Protein AF-0000000083567312 (afdb_homodimer)

Radius of gyration: 31.78 Å; Cα contacts (8 Å, |Δi|>4): 1175; chains: 2; bounding box: 40×96×71 Å

Sequence (610 aa):
MVDTDTFVPEAVAEIEDEIGDENAVIALSGGVDSSVAAALAYEAIGDRLTPVYVDTGLMRKGETDQIRETFDYMESLRIVDAKDRFLEALEGVTDPEEKREIIGEQFIREFEREAKDADADYLVQGTIYPDRIESEGGIKSHHNVGGLPDVVDFEGIVEPVRDLYKDEVREVARHLGLEEIVAERMPFPGPGLAVRVIGEVTEEKLEVAREANHVVEEELEEYEPWQALAAVIGKATGVKGDNRVHGWVVSVRSVESRDGMTARAQEIDWETLQRIQSRITGTNENVARVVYDVTHKPPATIEYEMVDTDTFVPEAVAEIEDEIGDENAVIALSGGVDSSVAAALAYEAIGDRLTPVYVDTGLMRKGETDQIRETFDYMESLRIVDAKDRFLEALEGVTDPEEKREIIGEQFIREFEREAKDADADYLVQGTIYPDRIESEGGIKSHHNVGGLPDVVDFEGIVEPVRDLYKDEVREVARHLGLEEIVAERMPFPGPGLAVRVIGEVTEEKLEVAREANHVVEEELEEYEPWQALAAVIGKATGVKGDNRVHGWVVSVRSVESRDGMTARAQEIDWETLQRIQSRITGTNENVARVVYDVTHKPPATIEYE

Secondary structure (DSSP, 8-state):
---HHHHHHHHHHHHHHHHTTS-EEEEE-SSHHHHHHHHHHHHHHGGGEEEEEEE-S-SPTTHHHHHHHHTTT-TT-EEEE-HHHHHHHHTT---HHHHHHHHHHHHHHHHHHHHHHTT--EEE----HHHHHHHHHSS--TT--TTS-TT---SEEE-TTTT--HHHHHHHHHHTT-HHHHS-PPP--TTGGGGGB-SS--HHHHHHHHHHHHHHHHHTGGG--SEEEEEEEEEEEEEETTEEEEEEEEEEEEEE-SSSSSBEE----HHHHHHHHHHHHHH-TTEEEEEEE-PPBTTB-SS--/---HHHHHHHHHHHHHHHHTTS-EEEE--SSHHHHHHHHHHHHHHGGGEEEEEEE-S-SPTTHHHHHHHHTTT-TT-EEEE-HHHHHHHHTT---HHHHHHHHHHHHHHHHHHHHHHTT--EEE----HHHHHHHHHSS--TT--TTS-TTS--SEEE-TTTT--HHHHHHHHHHTT-HHHHS-PPP--TTGGGGGB-SS--HHHHHHHHHHHHHHHHHTGGG--SEEEEEEEEEEEEEETTEEEEEEEEEEEEEE-SSSSSBEE----HHHHHHHHHHHHHH-TTEEEEEEE-PPBTTB-SS--

Organism: NCBI:txid148449

Structure (mmCIF, N/CA/C/O backbone):
data_AF-0000000083567312-model_v1
#
loop_
_entity.id
_entity.type
_entity.pdbx_description
1 polymer 'GMP synthase'
#
loop_
_atom_site.group_PDB
_atom_site.id
_atom_site.type_symbol
_atom_site.label_atom_id
_atom_site.label_alt_id
_atom_site.label_comp_id
_atom_site.label_asym_id
_atom_site.label_entity_id
_atom_site.label_seq_id
_atom_site.pdbx_PDB_ins_code
_atom_site.Cartn_x
_atom_site.Cartn_y
_atom_site.Cartn_z
_atom_site.occupancy
_atom_site.B_iso_or_equiv
_atom_site.auth_seq_id
_atom_site.auth_comp_id
_atom_site.auth_asym_id
_atom_site.auth_atom_id
_atom_site.pdbx_PDB_model_num
ATOM 1 N N . MET A 1 1 ? -20.094 -31.109 -26.469 1 70.75 1 MET A N 1
ATOM 2 C CA . MET A 1 1 ? -19.688 -31.703 -25.203 1 70.75 1 MET A CA 1
ATOM 3 C C . MET A 1 1 ? -18.812 -32.938 -25.422 1 70.75 1 MET A C 1
ATOM 5 O O . MET A 1 1 ? -19.078 -33.719 -26.328 1 70.75 1 MET A O 1
ATOM 9 N N . VAL A 1 2 ? -17.578 -32.875 -24.859 1 83.62 2 VAL A N 1
ATOM 10 C CA . VAL A 1 2 ? -16.656 -34 -25.047 1 83.62 2 VAL A CA 1
ATOM 11 C C . VAL A 1 2 ? -17.219 -35.25 -24.406 1 83.62 2 VAL A C 1
ATOM 13 O O . VAL A 1 2 ? -17.797 -35.188 -23.312 1 83.62 2 VAL A O 1
ATOM 16 N N . ASP A 1 3 ? -17.375 -36.281 -25.188 1 92.12 3 ASP A N 1
ATOM 17 C CA . ASP A 1 3 ? -17.703 -37.594 -24.625 1 92.12 3 ASP A CA 1
ATOM 18 C C . ASP A 1 3 ? -16.453 -38.281 -24.047 1 92.12 3 ASP A C 1
ATOM 20 O O . ASP A 1 3 ? -15.695 -38.906 -24.781 1 92.12 3 ASP A O 1
ATOM 24 N N . THR A 1 4 ? -16.406 -38.219 -22.719 1 93.25 4 THR A N 1
ATOM 25 C CA . THR A 1 4 ? -15.172 -38.656 -22.047 1 93.25 4 THR A CA 1
ATOM 26 C C . THR A 1 4 ? -14.922 -40.125 -22.25 1 93.25 4 THR A C 1
ATOM 28 O O . THR A 1 4 ? -13.773 -40.562 -22.328 1 93.25 4 THR A O 1
ATOM 31 N N . ASP A 1 5 ? -15.938 -40.969 -22.375 1 93.44 5 ASP A N 1
ATOM 32 C CA . ASP A 1 5 ? -15.805 -42.406 -22.547 1 93.44 5 ASP A CA 1
ATOM 33 C C . ASP A 1 5 ? -15.18 -42.75 -23.891 1 93.44 5 ASP A C 1
ATOM 35 O O . ASP A 1 5 ? -14.578 -43.812 -24.047 1 93.44 5 ASP A O 1
ATOM 39 N N . THR A 1 6 ? -15.414 -41.906 -24.766 1 94.38 6 THR A N 1
ATOM 40 C CA . THR A 1 6 ? -14.859 -42.125 -26.094 1 94.38 6 THR A CA 1
ATOM 41 C C . THR A 1 6 ? -13.523 -41.375 -26.234 1 94.38 6 THR A C 1
ATOM 43 O O . THR A 1 6 ? -12.57 -41.938 -26.781 1 94.38 6 THR A O 1
ATOM 46 N N . PHE A 1 7 ? -13.43 -40.25 -25.781 1 96 7 PHE A N 1
ATOM 47 C CA . PHE A 1 7 ? -12.258 -39.375 -25.953 1 96 7 PHE A CA 1
ATOM 48 C C . PHE A 1 7 ? -11.039 -40 -25.266 1 96 7 PHE A C 1
ATOM 50 O O . PHE A 1 7 ? -9.953 -40.031 -25.844 1 96 7 PHE A O 1
ATOM 57 N N . VAL A 1 8 ? -11.195 -40.406 -24.016 1 96.38 8 VAL A N 1
ATOM 58 C CA . VAL A 1 8 ? -10.062 -40.844 -23.188 1 96.38 8 VAL A CA 1
ATOM 59 C C . VAL A 1 8 ? -9.367 -42.031 -23.828 1 96.38 8 VAL A C 1
ATOM 61 O O . VAL A 1 8 ? -8.156 -42 -24.062 1 96.38 8 VAL A O 1
ATOM 64 N N . PRO A 1 9 ? -10.133 -43.062 -24.219 1 96.75 9 PRO A N 1
ATOM 65 C CA . PRO A 1 9 ? -9.453 -44.188 -24.875 1 96.75 9 PRO A CA 1
ATOM 66 C C . PRO A 1 9 ? -8.773 -43.812 -26.188 1 96.75 9 PRO A C 1
ATOM 68 O O . PRO A 1 9 ? -7.703 -44.312 -26.516 1 96.75 9 PRO A O 1
ATOM 71 N N . GLU A 1 10 ? -9.383 -42.969 -26.844 1 96.62 10 GLU A N 1
ATOM 72 C CA . GLU A 1 10 ? -8.812 -42.531 -28.125 1 96.62 10 GLU A CA 1
ATOM 73 C C . GLU A 1 10 ? -7.527 -41.719 -27.891 1 96.62 10 GLU A C 1
ATOM 75 O O . GLU A 1 10 ? -6.543 -41.906 -28.609 1 96.62 10 GLU A O 1
ATOM 80 N N . ALA A 1 11 ? -7.566 -40.844 -26.969 1 96.81 11 ALA A N 1
ATOM 81 C CA . ALA A 1 11 ? -6.395 -40.031 -26.641 1 96.81 11 ALA A CA 1
ATOM 82 C C . ALA A 1 11 ? -5.242 -40.906 -26.172 1 96.81 11 ALA A C 1
ATOM 84 O O . ALA A 1 11 ? -4.09 -40.688 -26.547 1 96.81 11 ALA A O 1
ATOM 85 N N . VAL A 1 12 ? -5.52 -41.844 -25.328 1 97.75 12 VAL A N 1
ATOM 86 C CA . VAL A 1 12 ? -4.523 -42.75 -24.781 1 97.75 12 VAL A CA 1
ATOM 87 C C . VAL A 1 12 ? -3.873 -43.531 -25.922 1 97.75 12 VAL A C 1
ATOM 89 O O . VAL A 1 12 ? -2.648 -43.688 -25.969 1 97.75 12 VAL A O 1
ATOM 92 N N . ALA A 1 13 ? -4.703 -44 -26.812 1 97.56 13 ALA A N 1
ATOM 93 C CA . ALA A 1 13 ? -4.199 -44.75 -27.969 1 97.56 13 ALA A CA 1
ATOM 94 C C . ALA A 1 13 ? -3.295 -43.875 -28.844 1 97.56 13 ALA A C 1
ATOM 96 O O . ALA A 1 13 ? -2.268 -44.344 -29.344 1 97.56 13 ALA A O 1
ATOM 97 N N . GLU A 1 14 ? -3.727 -42.719 -29.031 1 96.94 14 GLU A N 1
ATOM 98 C CA . GLU A 1 14 ? -2.947 -41.812 -29.844 1 96.94 14 GLU A CA 1
ATOM 99 C C . GLU A 1 14 ? -1.586 -41.531 -29.219 1 96.94 14 GLU A C 1
ATOM 101 O O . GLU A 1 14 ? -0.574 -41.469 -29.922 1 96.94 14 GLU A O 1
ATOM 106 N N . ILE A 1 15 ? -1.552 -41.344 -27.922 1 97.81 15 ILE A N 1
ATOM 107 C CA . ILE A 1 15 ? -0.317 -41.094 -27.188 1 97.81 15 ILE A CA 1
ATOM 108 C C . ILE A 1 15 ? 0.614 -42.312 -27.312 1 97.81 15 ILE A C 1
ATOM 110 O O . ILE A 1 15 ? 1.812 -42.156 -27.562 1 97.81 15 ILE A O 1
ATOM 114 N N . GLU A 1 16 ? 0.08 -43.469 -27.141 1 97.56 16 GLU A N 1
ATOM 115 C CA . GLU A 1 16 ? 0.852 -44.688 -27.25 1 97.56 16 GLU A CA 1
ATOM 116 C C . GLU A 1 16 ? 1.486 -44.812 -28.641 1 97.56 16 GLU A C 1
ATOM 118 O O . GLU A 1 16 ? 2.648 -45.219 -28.75 1 97.56 16 GLU A O 1
ATOM 123 N N . ASP A 1 17 ? 0.655 -44.5 -29.625 1 96.94 17 ASP A N 1
ATOM 124 C CA . ASP A 1 17 ? 1.128 -4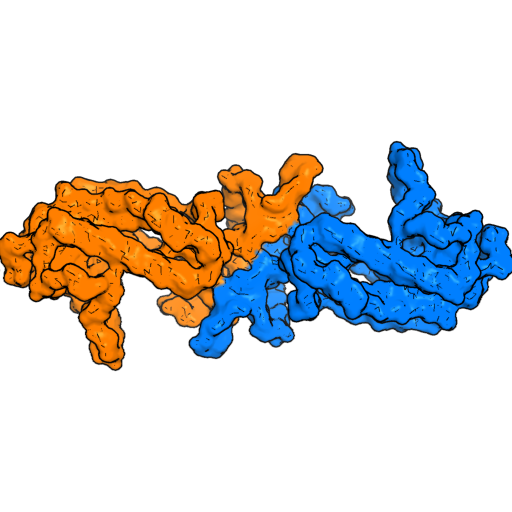4.625 -31 1 96.94 17 ASP A CA 1
ATOM 125 C C . ASP A 1 17 ? 2.246 -43.625 -31.281 1 96.94 17 ASP A C 1
ATOM 127 O O . ASP A 1 17 ? 3.211 -43.938 -31.969 1 96.94 17 ASP A O 1
ATOM 131 N N . GLU A 1 18 ? 2.102 -42.5 -30.797 1 96 18 GLU A N 1
ATOM 132 C CA . GLU A 1 18 ? 3.043 -41.406 -31.062 1 96 18 GLU A CA 1
ATOM 133 C C . GLU A 1 18 ? 4.363 -41.625 -30.328 1 96 18 GLU A C 1
ATOM 135 O O . GLU A 1 18 ? 5.438 -41.406 -30.891 1 96 18 GLU A O 1
ATOM 140 N N . ILE A 1 19 ? 4.328 -42.062 -29.062 1 96.5 19 ILE A N 1
ATOM 141 C CA . ILE A 1 19 ? 5.52 -42.156 -28.234 1 96.5 19 ILE A CA 1
ATOM 142 C C . ILE A 1 19 ? 6.172 -43.531 -28.406 1 96.5 19 ILE A C 1
ATOM 144 O O . ILE A 1 19 ? 7.398 -43.656 -28.359 1 96.5 19 ILE A O 1
ATOM 148 N N . GLY A 1 20 ? 5.316 -44.5 -28.625 1 95.12 20 GLY A N 1
ATOM 149 C CA . GLY A 1 20 ? 5.836 -45.844 -28.781 1 95.12 20 GLY A CA 1
ATOM 150 C C . GLY A 1 20 ? 6.512 -46.375 -27.516 1 95.12 20 GLY A C 1
ATOM 151 O O . GLY A 1 20 ? 5.938 -46.312 -26.438 1 95.12 20 GLY A O 1
ATOM 152 N N . ASP A 1 21 ? 7.797 -46.844 -27.719 1 96.25 21 ASP A N 1
ATOM 153 C CA . ASP A 1 21 ? 8.523 -47.438 -26.594 1 96.25 21 ASP A CA 1
ATOM 154 C C . ASP A 1 21 ? 9.5 -46.438 -25.984 1 96.25 21 ASP A C 1
ATOM 156 O O . ASP A 1 21 ? 10.328 -46.812 -25.141 1 96.25 21 ASP A O 1
ATOM 160 N N . GLU A 1 22 ? 9.328 -45.219 -26.359 1 97.06 22 GLU A N 1
ATOM 161 C CA . GLU A 1 22 ? 10.258 -44.188 -25.906 1 97.06 22 GLU A CA 1
ATOM 162 C C . GLU A 1 22 ? 9.781 -43.562 -24.594 1 97.06 22 GLU A C 1
ATOM 164 O O . GLU A 1 22 ? 8.695 -43.875 -24.109 1 97.06 22 GLU A O 1
ATOM 169 N N . ASN A 1 23 ? 10.672 -42.75 -23.969 1 97.56 23 ASN A N 1
ATOM 170 C CA . ASN A 1 23 ? 10.367 -42.062 -22.719 1 97.56 23 ASN A CA 1
ATOM 171 C C . ASN A 1 23 ? 9.859 -40.656 -22.969 1 97.56 23 ASN A C 1
ATOM 173 O O . ASN A 1 23 ? 10.234 -40.031 -23.969 1 97.56 23 ASN A O 1
ATOM 177 N N . ALA A 1 24 ? 9 -40.219 -22.078 1 97.5 24 ALA A N 1
ATOM 178 C CA . ALA A 1 24 ? 8.453 -38.875 -22.188 1 97.5 24 ALA A CA 1
ATOM 179 C C . ALA A 1 24 ? 8.516 -38.125 -20.859 1 97.5 24 ALA A C 1
ATOM 181 O O . ALA A 1 24 ? 8.656 -38.75 -19.797 1 97.5 24 ALA A O 1
ATOM 182 N N . VAL A 1 25 ? 8.5 -36.781 -20.938 1 97.31 25 VAL A N 1
ATOM 183 C CA . VAL A 1 25 ? 8.484 -35.938 -19.75 1 97.31 25 VAL A CA 1
ATOM 184 C C . VAL A 1 25 ? 7.359 -34.906 -19.875 1 97.31 25 VAL A C 1
ATOM 186 O O . VAL A 1 25 ? 6.949 -34.562 -20.984 1 97.31 25 VAL A O 1
ATOM 189 N N . ILE A 1 26 ? 6.832 -34.5 -18.719 1 96.12 26 ILE A N 1
ATOM 190 C CA . ILE A 1 26 ? 5.832 -33.438 -18.688 1 96.12 26 ILE A CA 1
ATOM 191 C C . ILE A 1 26 ? 6.059 -32.562 -17.469 1 96.12 26 ILE A C 1
ATOM 193 O O . ILE A 1 26 ? 6.402 -33.031 -16.391 1 96.12 26 ILE A O 1
ATOM 197 N N . ALA A 1 27 ? 5.926 -31.281 -17.734 1 94.44 27 ALA A N 1
ATOM 198 C CA . ALA A 1 27 ? 5.965 -30.328 -16.625 1 94.44 27 ALA A CA 1
ATOM 199 C C . ALA A 1 27 ? 4.59 -30.172 -15.992 1 94.44 27 ALA A C 1
ATOM 201 O O . ALA A 1 27 ? 3.619 -29.828 -16.672 1 94.44 27 ALA A O 1
ATOM 202 N N . LEU A 1 28 ? 4.535 -30.422 -14.688 1 92.38 28 LEU A N 1
ATOM 203 C CA . LEU A 1 28 ? 3.305 -30.203 -13.938 1 92.38 28 LEU A CA 1
ATOM 204 C C . LEU A 1 28 ? 3.27 -28.797 -13.344 1 92.38 28 LEU A C 1
ATOM 206 O O . LEU A 1 28 ? 4.188 -28.391 -12.617 1 92.38 28 LEU A O 1
ATOM 210 N N . SER A 1 29 ? 2.271 -28.016 -13.656 1 86.19 29 SER A N 1
ATOM 211 C CA . SER A 1 29 ? 2.158 -26.641 -13.188 1 86.19 29 SER A CA 1
ATOM 212 C C . SER A 1 29 ? 1.159 -26.531 -12.039 1 86.19 29 SER A C 1
ATOM 214 O O . SER A 1 29 ? 1.046 -25.469 -11.406 1 86.19 29 SER A O 1
ATOM 216 N N . GLY A 1 30 ? 0.477 -27.594 -11.789 1 78.62 30 GLY A N 1
ATOM 217 C CA . GLY A 1 30 ? -0.607 -27.531 -10.82 1 78.62 30 GLY A CA 1
ATOM 218 C C . GLY A 1 30 ? -1.933 -27.125 -11.438 1 78.62 30 GLY A C 1
ATOM 219 O O . GLY A 1 30 ? -2.975 -27.188 -10.781 1 78.62 30 GLY A O 1
ATOM 220 N N . GLY A 1 31 ? -1.929 -26.781 -12.695 1 84.56 31 GLY A N 1
ATOM 221 C CA . GLY A 1 31 ? -3.148 -26.453 -13.414 1 84.56 31 GLY A CA 1
ATOM 222 C C . GLY A 1 31 ? -3.873 -27.672 -13.953 1 84.56 31 GLY A C 1
ATOM 223 O O . GLY A 1 31 ? -3.309 -28.766 -13.984 1 84.56 31 GLY A O 1
ATOM 224 N N . VAL A 1 32 ? -5.039 -27.406 -14.359 1 87.31 32 VAL A N 1
ATOM 225 C CA . VAL A 1 32 ? -5.902 -28.484 -14.805 1 87.31 32 VAL A CA 1
ATOM 226 C C . VAL A 1 32 ? -5.402 -29.047 -16.141 1 87.31 32 VAL A C 1
ATOM 228 O O . VAL A 1 32 ? -5.414 -30.25 -16.359 1 87.31 32 VAL A O 1
ATOM 231 N N . ASP A 1 33 ? -4.895 -28.219 -16.969 1 89.62 33 ASP A N 1
ATOM 232 C CA . ASP A 1 33 ? -4.5 -28.656 -18.297 1 89.62 33 ASP A CA 1
ATOM 233 C C . ASP A 1 33 ? -3.309 -29.609 -18.25 1 89.62 33 ASP A C 1
ATOM 235 O O . ASP A 1 33 ? -3.359 -30.703 -18.797 1 89.62 33 ASP A O 1
ATOM 239 N N . SER A 1 34 ? -2.318 -29.156 -17.531 1 92.06 34 SER A N 1
ATOM 240 C CA . SER A 1 34 ? -1.125 -29.984 -17.406 1 92.06 34 SER A CA 1
ATOM 241 C C . SER A 1 34 ? -1.424 -31.281 -16.656 1 92.06 34 SER A C 1
ATOM 243 O O . SER A 1 34 ? -0.871 -32.344 -16.969 1 92.06 34 SER A O 1
ATOM 245 N N . SER A 1 35 ? -2.293 -31.219 -15.734 1 92.94 35 SER A N 1
ATOM 246 C CA . SER A 1 35 ? -2.641 -32.406 -14.93 1 92.94 35 SER A CA 1
ATOM 247 C C . SER A 1 35 ? -3.367 -33.438 -15.766 1 92.94 35 SER A C 1
ATOM 249 O O . SER A 1 35 ? -3.082 -34.625 -15.656 1 92.94 35 SER A O 1
ATOM 251 N N . VAL A 1 36 ? -4.301 -33 -16.562 1 94.25 36 VAL A N 1
ATOM 252 C CA . VAL A 1 36 ? -5.059 -33.906 -17.406 1 94.25 36 VAL A CA 1
ATOM 253 C C . VAL A 1 36 ? -4.133 -34.531 -18.453 1 94.25 36 VAL A C 1
ATOM 255 O O . VAL A 1 36 ? -4.191 -35.75 -18.703 1 94.25 36 VAL A O 1
ATOM 258 N N . ALA A 1 37 ? -3.33 -33.719 -19.016 1 95.75 37 ALA A N 1
ATOM 259 C CA . ALA A 1 37 ? -2.365 -34.219 -19.984 1 95.75 37 ALA A CA 1
ATOM 260 C C . ALA A 1 37 ? -1.464 -35.281 -19.359 1 95.75 37 ALA A C 1
ATOM 262 O O . ALA A 1 37 ? -1.194 -36.312 -19.969 1 95.75 37 ALA A O 1
ATOM 263 N N . ALA A 1 38 ? -1.054 -35.031 -18.203 1 96.5 38 ALA A N 1
ATOM 264 C CA . ALA A 1 38 ? -0.19 -35.969 -17.484 1 96.5 38 ALA A CA 1
ATOM 265 C C . ALA A 1 38 ? -0.917 -37.281 -17.203 1 96.5 38 ALA A C 1
ATOM 267 O O . ALA A 1 38 ? -0.35 -38.375 -17.375 1 96.5 38 ALA A O 1
ATOM 268 N N . ALA A 1 39 ? -2.119 -37.188 -16.797 1 96.25 39 ALA A N 1
ATOM 269 C CA . ALA A 1 39 ? -2.906 -38.375 -16.469 1 96.25 39 ALA A CA 1
ATOM 270 C C . ALA A 1 39 ? -3.141 -39.25 -17.703 1 96.25 39 ALA A C 1
ATOM 272 O O . ALA A 1 39 ? -3.014 -40.469 -17.641 1 96.25 39 ALA A O 1
ATOM 273 N N . LEU A 1 40 ? -3.486 -38.594 -18.781 1 97.5 40 LEU A N 1
ATOM 274 C CA . LEU A 1 40 ? -3.713 -39.312 -20.016 1 97.5 40 LEU A CA 1
ATOM 275 C C . LEU A 1 40 ? -2.434 -40 -20.5 1 97.5 40 LEU A C 1
ATOM 277 O O . LEU A 1 40 ? -2.459 -41.156 -20.906 1 97.5 40 LEU A O 1
ATOM 281 N N . ALA A 1 41 ? -1.369 -39.25 -20.453 1 98.12 41 ALA A N 1
ATOM 282 C CA . ALA A 1 41 ? -0.084 -39.812 -20.906 1 98.12 41 ALA A CA 1
ATOM 283 C C . ALA A 1 41 ? 0.362 -40.969 -20.016 1 98.12 41 ALA A C 1
ATOM 285 O O . ALA A 1 41 ? 0.922 -41.938 -20.5 1 98.12 41 ALA A O 1
ATOM 286 N N . TYR A 1 42 ? 0.15 -40.844 -18.734 1 97.88 42 TYR A N 1
ATOM 287 C CA . TYR A 1 42 ? 0.537 -41.906 -17.812 1 97.88 42 TYR A CA 1
ATOM 288 C C . TYR A 1 42 ? -0.295 -43.156 -18.047 1 97.88 42 TYR A C 1
ATOM 290 O O . TYR A 1 42 ? 0.213 -44.281 -17.922 1 97.88 42 TYR A O 1
ATOM 298 N N . GLU A 1 43 ? -1.529 -42.969 -18.312 1 97.06 43 GLU A N 1
ATOM 299 C CA . GLU A 1 43 ? -2.381 -44.094 -18.656 1 97.06 43 GLU A CA 1
ATOM 300 C C . GLU A 1 43 ? -1.881 -44.812 -19.906 1 97.06 43 GLU A C 1
ATOM 302 O O . GLU A 1 43 ? -1.995 -46.031 -20.016 1 97.06 43 GLU A O 1
ATOM 307 N N . ALA A 1 44 ? -1.34 -44.094 -20.75 1 97.88 44 ALA A N 1
ATOM 308 C CA . ALA A 1 44 ? -0.916 -44.594 -22.062 1 97.88 44 ALA A CA 1
ATOM 309 C C . ALA A 1 44 ? 0.414 -45.344 -21.938 1 97.88 44 ALA A C 1
ATOM 311 O O . ALA A 1 44 ? 0.567 -46.438 -22.484 1 97.88 44 ALA A O 1
ATOM 312 N N . ILE A 1 45 ? 1.402 -44.75 -21.219 1 97.94 45 ILE A N 1
ATOM 313 C CA . ILE A 1 45 ? 2.744 -45.312 -21.359 1 97.94 45 ILE A CA 1
ATOM 314 C C . ILE A 1 45 ? 3.309 -45.625 -19.969 1 97.94 45 ILE A C 1
ATOM 316 O O . ILE A 1 45 ? 4.449 -46.062 -19.844 1 97.94 45 ILE A O 1
ATOM 320 N N . GLY A 1 46 ? 2.584 -45.344 -18.922 1 97.06 46 GLY A N 1
ATOM 321 C CA . GLY A 1 46 ? 2.963 -45.719 -17.562 1 97.06 46 GLY A CA 1
ATOM 322 C C . GLY A 1 46 ? 4.211 -45 -17.078 1 97.06 46 GLY A C 1
ATOM 323 O O . GLY A 1 46 ? 4.316 -43.781 -17.203 1 97.06 46 GLY A O 1
ATOM 324 N N . ASP A 1 47 ? 5.164 -45.75 -16.609 1 97.19 47 ASP A N 1
ATOM 325 C CA . ASP A 1 47 ? 6.348 -45.219 -15.945 1 97.19 47 ASP A CA 1
ATOM 326 C C . ASP A 1 47 ? 7.34 -44.656 -16.953 1 97.19 47 ASP A C 1
ATOM 328 O O . ASP A 1 47 ? 8.32 -44 -16.594 1 97.19 47 ASP A O 1
ATOM 332 N N . ARG A 1 48 ? 7.043 -44.812 -18.156 1 98 48 ARG A N 1
ATOM 333 C CA . ARG A 1 48 ? 7.883 -44.219 -19.172 1 98 48 ARG A CA 1
ATOM 334 C C . ARG A 1 48 ? 7.605 -42.719 -19.281 1 98 48 ARG A C 1
ATOM 336 O O . ARG A 1 48 ? 8.367 -41.969 -19.891 1 98 48 ARG A O 1
ATOM 343 N N . LEU A 1 49 ? 6.539 -42.312 -18.672 1 98.44 49 LEU A N 1
ATOM 344 C CA . LEU A 1 49 ? 6.301 -40.875 -18.469 1 98.44 49 LEU A CA 1
ATOM 345 C C . LEU A 1 49 ? 6.918 -40.406 -17.141 1 98.44 49 LEU A C 1
ATOM 347 O O . LEU A 1 49 ? 6.691 -41.031 -16.109 1 98.44 49 LEU A O 1
ATOM 351 N N . THR A 1 50 ? 7.645 -39.375 -17.203 1 98.12 50 THR A N 1
ATOM 352 C CA . THR A 1 50 ? 8.156 -38.719 -16 1 98.12 50 THR A CA 1
ATOM 353 C C . THR A 1 50 ? 7.512 -37.344 -15.812 1 98.12 50 THR A C 1
ATOM 355 O O . THR A 1 50 ? 7.895 -36.375 -16.469 1 98.12 50 THR A O 1
ATOM 358 N N . PRO A 1 51 ? 6.52 -37.281 -14.945 1 97.75 51 PRO A N 1
ATOM 359 C CA . PRO A 1 51 ? 6.02 -35.969 -14.562 1 97.75 51 PRO A CA 1
ATOM 360 C C . PRO A 1 51 ? 6.977 -35.219 -13.641 1 97.75 51 PRO A C 1
ATOM 362 O O . PRO A 1 51 ? 7.488 -35.781 -12.68 1 97.75 51 PRO A O 1
ATOM 365 N N . VAL A 1 52 ? 7.227 -34 -14 1 97.44 52 VAL A N 1
ATOM 366 C CA . VAL A 1 52 ? 8.156 -33.188 -13.211 1 97.44 52 VAL A CA 1
ATOM 367 C C . VAL A 1 52 ? 7.43 -31.984 -12.633 1 97.44 52 VAL A C 1
ATOM 369 O O . VAL A 1 52 ? 6.809 -31.219 -13.375 1 97.44 52 VAL A O 1
ATOM 372 N N . TYR A 1 53 ? 7.438 -31.875 -11.359 1 96.56 53 TYR A N 1
ATOM 373 C CA . TYR A 1 53 ? 6.965 -30.688 -10.656 1 96.56 53 TYR A CA 1
ATOM 374 C C . TYR A 1 53 ? 8.117 -29.969 -9.977 1 96.56 53 TYR A C 1
ATOM 376 O O . TYR A 1 53 ? 8.797 -30.531 -9.125 1 96.56 53 TYR A O 1
ATOM 384 N N . VAL A 1 54 ? 8.273 -28.75 -10.398 1 96.75 54 VAL A N 1
ATOM 385 C CA . VAL A 1 54 ? 9.352 -27.953 -9.82 1 96.75 54 VAL A CA 1
ATOM 386 C C . VAL A 1 54 ? 8.789 -27.016 -8.75 1 96.75 54 VAL A C 1
ATOM 388 O O . VAL A 1 54 ? 8.055 -26.078 -9.062 1 96.75 54 VAL A O 1
ATOM 391 N N . ASP A 1 55 ? 9.094 -27.328 -7.52 1 97.19 55 ASP A N 1
ATOM 392 C CA . ASP A 1 55 ? 8.781 -26.375 -6.449 1 97.19 55 ASP A CA 1
ATOM 393 C C . ASP A 1 55 ? 9.797 -25.234 -6.402 1 97.19 55 ASP A C 1
ATOM 395 O O . ASP A 1 55 ? 10.875 -25.391 -5.816 1 97.19 55 ASP A O 1
ATOM 399 N N . THR A 1 56 ? 9.359 -24.109 -6.918 1 97.44 56 THR A N 1
ATOM 400 C CA . THR A 1 56 ? 10.25 -22.969 -7.047 1 97.44 56 THR A CA 1
ATOM 401 C C . THR A 1 56 ? 10.414 -22.25 -5.707 1 97.44 56 THR A C 1
ATOM 403 O O . THR A 1 56 ? 11.273 -21.375 -5.555 1 97.44 56 THR A O 1
ATOM 406 N N . GLY A 1 57 ? 9.633 -22.578 -4.746 1 97.56 57 GLY A N 1
ATOM 407 C CA . GLY A 1 57 ? 9.547 -21.828 -3.51 1 97.56 57 GLY A CA 1
ATOM 408 C C . GLY A 1 57 ? 8.594 -20.641 -3.596 1 97.56 57 GLY A C 1
ATOM 409 O O . GLY A 1 57 ? 8.289 -20.016 -2.582 1 97.56 57 GLY A O 1
ATOM 410 N N . LEU A 1 58 ? 8.102 -20.375 -4.77 1 98.12 58 LEU A N 1
ATOM 411 C CA . LEU A 1 58 ? 7.223 -19.234 -5.02 1 98.12 58 LEU A CA 1
ATOM 412 C C . LEU A 1 58 ? 5.77 -19.688 -5.145 1 98.12 58 LEU A C 1
ATOM 414 O O . LEU A 1 58 ? 4.957 -19 -5.77 1 98.12 58 LEU A O 1
ATOM 418 N N . MET A 1 59 ? 5.473 -20.844 -4.547 1 95.5 59 MET A N 1
ATOM 419 C CA . MET A 1 59 ? 4.16 -21.469 -4.719 1 95.5 59 MET A CA 1
ATOM 420 C C . MET A 1 59 ? 3.205 -21.031 -3.613 1 95.5 59 MET A C 1
ATOM 422 O O . MET A 1 59 ? 3.639 -20.531 -2.574 1 95.5 59 MET A O 1
ATOM 426 N N . ARG A 1 60 ? 1.975 -21.422 -3.82 1 94.38 60 ARG A N 1
ATOM 427 C CA . ARG A 1 60 ? 0.955 -21.266 -2.787 1 94.38 60 ARG A CA 1
ATOM 428 C C . ARG A 1 60 ? 1.199 -22.219 -1.624 1 94.38 60 ARG A C 1
ATOM 430 O O . ARG A 1 60 ? 1.876 -23.234 -1.78 1 94.38 60 ARG A O 1
ATOM 437 N N . LYS A 1 61 ? 0.59 -21.719 -0.545 1 95.88 61 LYS A N 1
ATOM 438 C CA . LYS A 1 61 ? 0.686 -22.578 0.63 1 95.88 61 LYS A CA 1
ATOM 439 C C . LYS A 1 61 ? 0.077 -23.953 0.356 1 95.88 61 LYS A C 1
ATOM 441 O O . LYS A 1 61 ? -1.057 -24.047 -0.119 1 95.88 61 LYS A O 1
ATOM 446 N N . GLY A 1 62 ? 0.88 -25 0.584 1 93.06 62 GLY A N 1
ATOM 447 C CA . GLY A 1 62 ? 0.388 -26.359 0.511 1 93.06 62 GLY A CA 1
ATOM 448 C C . GLY A 1 62 ? 0.308 -26.891 -0.908 1 93.06 62 GLY A C 1
ATOM 449 O O . GLY A 1 62 ? -0.103 -28.031 -1.128 1 93.06 62 GLY A O 1
ATOM 450 N N . GLU A 1 63 ? 0.731 -26.125 -1.869 1 91.19 63 GLU A N 1
ATOM 451 C CA . GLU A 1 63 ? 0.572 -26.516 -3.266 1 91.19 63 GLU A CA 1
ATOM 452 C C . GLU A 1 63 ? 1.406 -27.75 -3.59 1 91.19 63 GLU A C 1
ATOM 454 O O . GLU A 1 63 ? 0.913 -28.703 -4.211 1 91.19 63 GLU A O 1
ATOM 459 N N . THR A 1 64 ? 2.629 -27.766 -3.199 1 94.12 64 THR A N 1
ATOM 460 C CA . THR A 1 64 ? 3.523 -28.891 -3.479 1 94.12 64 THR A CA 1
ATOM 461 C C . THR A 1 64 ? 3 -30.172 -2.838 1 94.12 64 THR A C 1
ATOM 463 O O . THR A 1 64 ? 3.014 -31.234 -3.463 1 94.12 64 THR A O 1
ATOM 466 N N . ASP A 1 65 ? 2.498 -30.109 -1.637 1 93.88 65 ASP A N 1
ATOM 467 C CA . ASP A 1 65 ? 1.944 -31.266 -0.95 1 93.88 65 ASP A CA 1
ATOM 468 C C . ASP A 1 65 ? 0.7 -31.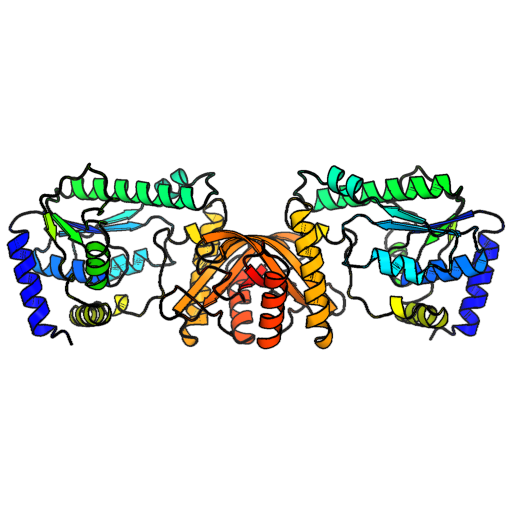797 -1.665 1 93.88 65 ASP A C 1
ATOM 470 O O . ASP A 1 65 ? 0.496 -33 -1.768 1 93.88 65 ASP A O 1
ATOM 474 N N . GLN A 1 66 ? -0.053 -30.922 -2.08 1 90.25 66 GLN A N 1
ATOM 475 C CA . GLN A 1 66 ? -1.259 -31.297 -2.805 1 90.25 66 GLN A CA 1
ATOM 476 C C . GLN A 1 66 ? -0.913 -32.031 -4.102 1 90.25 66 GLN A C 1
ATOM 478 O O . GLN A 1 66 ? -1.557 -33.031 -4.453 1 90.25 66 GLN A O 1
ATOM 483 N N . ILE A 1 67 ? 0.048 -31.484 -4.785 1 91.38 67 ILE A N 1
ATOM 484 C CA . ILE A 1 67 ? 0.486 -32.094 -6.031 1 91.38 67 ILE A CA 1
ATOM 485 C C . ILE A 1 67 ? 1.031 -33.5 -5.742 1 91.38 67 IL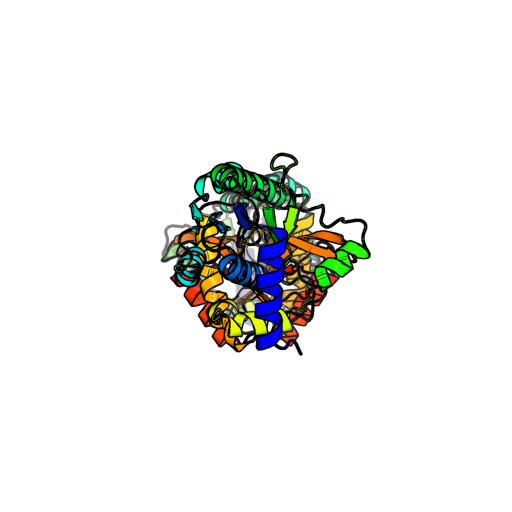E A C 1
ATOM 487 O O . ILE A 1 67 ? 0.72 -34.469 -6.461 1 91.38 67 ILE A O 1
ATOM 491 N N . ARG A 1 68 ? 1.805 -33.594 -4.738 1 93.38 68 ARG A N 1
ATOM 492 C CA . ARG A 1 68 ? 2.373 -34.875 -4.324 1 93.38 68 ARG A CA 1
ATOM 493 C C . ARG A 1 68 ? 1.274 -35.906 -4.047 1 93.38 68 ARG A C 1
ATOM 495 O O . ARG A 1 68 ? 1.361 -37.031 -4.484 1 93.38 68 ARG A O 1
ATOM 502 N N . GLU A 1 69 ? 0.293 -35.5 -3.393 1 92.62 69 GLU A N 1
ATOM 503 C CA . GLU A 1 69 ? -0.803 -36.375 -3.023 1 92.62 69 GLU A CA 1
ATOM 504 C C . GLU A 1 69 ? -1.642 -36.75 -4.238 1 92.62 69 GLU A C 1
ATOM 506 O O . GLU A 1 69 ? -2.012 -37.906 -4.406 1 92.62 69 GLU A O 1
ATOM 511 N N . THR A 1 70 ? -1.935 -35.812 -5 1 90.25 70 THR A N 1
ATOM 512 C CA . THR A 1 70 ? -2.801 -36 -6.156 1 90.25 70 THR A CA 1
ATOM 513 C C . THR A 1 70 ? -2.168 -37 -7.141 1 90.25 70 THR A C 1
ATOM 515 O O . THR A 1 70 ? -2.861 -37.812 -7.73 1 90.25 70 THR A O 1
ATOM 518 N N . PHE A 1 71 ? -0.862 -36.906 -7.312 1 93.81 71 PHE A N 1
ATOM 519 C CA . PHE A 1 71 ? -0.204 -37.688 -8.352 1 93.81 71 PHE A CA 1
ATOM 520 C C . PHE A 1 71 ? 0.642 -38.812 -7.73 1 93.81 71 PHE A C 1
ATOM 522 O O . PHE A 1 71 ? 1.572 -39.312 -8.367 1 93.81 71 PHE A O 1
ATOM 529 N N . ASP A 1 72 ? 0.323 -39.125 -6.527 1 93.69 72 ASP A N 1
ATOM 530 C CA . ASP A 1 72 ? 1.067 -40.156 -5.785 1 93.69 72 ASP A CA 1
ATOM 531 C C . ASP A 1 72 ? 1.016 -41.5 -6.492 1 93.69 72 ASP A C 1
ATOM 533 O O . ASP A 1 72 ? 1.887 -42.344 -6.289 1 93.69 72 ASP A O 1
ATOM 537 N N . TYR A 1 73 ? 0.059 -41.781 -7.363 1 94.31 73 TYR A N 1
ATOM 538 C CA . TYR A 1 73 ? -0.101 -43.031 -8.055 1 94.31 73 TYR A CA 1
ATOM 539 C C . TYR A 1 73 ? 0.912 -43.188 -9.18 1 94.31 73 TYR A C 1
ATOM 541 O O . TYR A 1 73 ? 1.121 -44.281 -9.703 1 94.31 73 TYR A O 1
ATOM 549 N N . MET A 1 74 ? 1.494 -42.062 -9.547 1 96.69 74 MET A N 1
ATOM 550 C CA . MET A 1 74 ? 2.535 -42.094 -10.57 1 96.69 74 MET A CA 1
ATOM 551 C C . MET A 1 74 ? 3.904 -42.344 -9.953 1 96.69 74 MET A C 1
ATOM 553 O O . MET A 1 74 ? 4.527 -41.438 -9.43 1 96.69 74 MET A O 1
ATOM 557 N N . GLU A 1 75 ? 4.465 -43.469 -10.117 1 96.81 75 GLU A N 1
ATOM 558 C CA . GLU A 1 75 ? 5.727 -43.844 -9.5 1 96.81 75 GLU A CA 1
ATOM 559 C C . GLU A 1 75 ? 6.891 -43.062 -10.062 1 96.81 75 GLU A C 1
ATOM 561 O O . GLU A 1 75 ? 7.891 -42.812 -9.375 1 96.81 75 GLU A O 1
ATOM 566 N N . SER A 1 76 ? 6.742 -42.531 -11.242 1 97.69 76 SER A N 1
ATOM 567 C CA . SER A 1 76 ? 7.816 -41.844 -11.938 1 97.69 76 SER A CA 1
ATOM 568 C C . SER A 1 76 ? 7.773 -40.344 -11.641 1 97.69 76 SER A C 1
ATOM 570 O O . SER A 1 76 ? 8.586 -39.562 -12.164 1 97.69 76 SER A O 1
ATOM 572 N N . LEU A 1 77 ? 6.824 -39.906 -10.773 1 97.69 77 LEU A N 1
ATOM 573 C CA . LEU A 1 77 ? 6.688 -38.5 -10.438 1 97.69 77 LEU A CA 1
ATOM 574 C C . LEU A 1 77 ? 7.957 -37.969 -9.773 1 97.69 77 LEU A C 1
ATOM 576 O O . LEU A 1 77 ? 8.5 -38.625 -8.867 1 97.69 77 LEU A O 1
ATOM 580 N N . ARG A 1 78 ? 8.398 -36.875 -10.258 1 97.88 78 ARG A N 1
ATOM 581 C CA . ARG A 1 78 ? 9.555 -36.188 -9.672 1 97.88 78 ARG A CA 1
ATOM 582 C C . ARG A 1 78 ? 9.172 -34.812 -9.141 1 97.88 78 ARG A C 1
ATOM 584 O O . ARG A 1 78 ? 8.781 -33.938 -9.914 1 97.88 78 ARG A O 1
ATOM 591 N N . ILE A 1 79 ? 9.273 -34.656 -7.887 1 97.31 79 ILE A N 1
ATOM 592 C CA . ILE A 1 79 ? 9.086 -33.344 -7.25 1 97.31 79 ILE A CA 1
ATOM 593 C C . ILE A 1 79 ? 10.445 -32.75 -6.91 1 97.31 79 ILE A C 1
ATOM 595 O O . ILE A 1 79 ? 11.156 -33.25 -6.031 1 97.31 79 ILE A O 1
ATOM 599 N N . VAL A 1 80 ? 10.797 -31.703 -7.582 1 97.75 80 VAL A N 1
ATOM 600 C CA . VAL A 1 80 ? 12.109 -31.078 -7.445 1 97.75 80 VAL A CA 1
ATOM 601 C C . VAL A 1 80 ? 12.023 -29.891 -6.484 1 97.75 80 VAL A C 1
ATOM 603 O O . VAL A 1 80 ? 11.281 -28.938 -6.73 1 97.75 80 VAL A O 1
ATOM 606 N N . ASP A 1 81 ? 12.734 -29.984 -5.363 1 97.56 81 ASP A N 1
ATOM 607 C CA . ASP A 1 81 ? 12.844 -28.828 -4.469 1 97.56 81 ASP A CA 1
ATOM 608 C C . ASP A 1 81 ? 13.914 -27.859 -4.957 1 97.56 81 ASP A C 1
ATOM 610 O O . ASP A 1 81 ? 15.109 -28.062 -4.738 1 97.56 81 ASP A O 1
ATOM 614 N N . ALA A 1 82 ? 13.461 -26.766 -5.555 1 97.81 82 ALA A N 1
ATOM 615 C CA . ALA A 1 82 ? 14.398 -25.828 -6.16 1 97.81 82 ALA A CA 1
ATOM 616 C C . ALA A 1 82 ? 14.359 -24.484 -5.453 1 97.81 82 ALA A C 1
ATOM 618 O O . ALA A 1 82 ? 14.844 -23.484 -5.98 1 97.81 82 ALA A O 1
ATOM 619 N N . LYS A 1 83 ? 13.797 -24.391 -4.305 1 97.69 83 LYS A N 1
ATOM 620 C CA . LYS A 1 83 ? 13.555 -23.141 -3.584 1 97.69 83 LYS A CA 1
ATOM 621 C C . LYS A 1 83 ? 14.844 -22.344 -3.424 1 97.69 83 LYS A C 1
ATOM 623 O O . LYS A 1 83 ? 14.898 -21.172 -3.807 1 97.69 83 LYS A O 1
ATOM 628 N N . ASP A 1 84 ? 15.898 -22.969 -2.922 1 98 84 ASP A N 1
ATOM 629 C CA . ASP A 1 84 ? 17.141 -22.266 -2.619 1 98 84 ASP A CA 1
ATOM 630 C C . ASP A 1 84 ? 17.781 -21.703 -3.891 1 98 84 ASP A C 1
ATOM 632 O O . ASP A 1 84 ? 18.281 -20.578 -3.893 1 98 84 ASP A O 1
ATOM 636 N N . ARG A 1 85 ? 17.766 -22.453 -4.977 1 98 85 ARG A N 1
ATOM 637 C CA . ARG A 1 85 ? 18.344 -22.016 -6.238 1 98 85 ARG A CA 1
ATOM 638 C C . ARG A 1 85 ? 17.594 -20.828 -6.82 1 98 85 ARG A C 1
ATOM 640 O O . ARG A 1 85 ? 18.188 -19.906 -7.355 1 98 85 ARG A O 1
ATOM 647 N N . PHE A 1 86 ? 16.281 -20.875 -6.695 1 98.31 86 PHE A N 1
ATOM 648 C CA . PHE A 1 86 ? 15.469 -19.766 -7.195 1 98.31 86 PHE A CA 1
ATOM 649 C C . PHE A 1 86 ? 15.688 -18.516 -6.363 1 98.31 86 PHE A C 1
ATOM 651 O O . PHE A 1 86 ? 15.875 -17.422 -6.914 1 98.31 86 PHE A O 1
ATOM 658 N N . LEU A 1 87 ? 15.68 -18.609 -5.039 1 98.19 87 LEU A N 1
ATOM 659 C CA . LEU A 1 87 ? 15.852 -17.453 -4.16 1 98.19 87 LEU A CA 1
ATOM 660 C C . LEU A 1 87 ? 17.234 -16.844 -4.328 1 98.19 87 LEU A C 1
ATOM 662 O O . LEU A 1 87 ? 17.391 -15.617 -4.289 1 98.19 87 LEU A O 1
ATOM 666 N N . GLU A 1 88 ? 18.25 -17.719 -4.52 1 98.25 88 GLU A N 1
ATOM 667 C CA . GLU A 1 88 ? 19.594 -17.234 -4.766 1 98.25 88 GLU A CA 1
ATOM 668 C C . GLU A 1 88 ? 19.672 -16.453 -6.07 1 98.25 88 GLU A C 1
ATOM 670 O O . GLU A 1 88 ? 20.312 -15.391 -6.129 1 98.25 88 GLU A O 1
ATOM 675 N N . ALA A 1 89 ? 19.016 -16.938 -7.055 1 98.12 89 ALA A N 1
ATOM 676 C CA . ALA A 1 89 ? 19.016 -16.281 -8.359 1 98.12 89 ALA A CA 1
ATOM 677 C C . ALA A 1 89 ? 18.297 -14.938 -8.312 1 98.12 89 ALA A C 1
ATOM 679 O O . ALA A 1 89 ? 18.625 -14.016 -9.062 1 98.12 89 ALA A O 1
ATOM 680 N N . LEU A 1 90 ? 17.344 -14.789 -7.355 1 98.38 90 LEU A N 1
ATOM 681 C CA . LEU A 1 90 ? 16.5 -13.594 -7.285 1 98.38 90 LEU A CA 1
ATOM 682 C C . LEU A 1 90 ? 17.094 -12.578 -6.309 1 98.38 90 LEU A C 1
ATOM 684 O O . LEU A 1 90 ? 16.578 -11.461 -6.195 1 98.38 90 LEU A O 1
ATOM 688 N N . GLU A 1 91 ? 18.172 -12.938 -5.668 1 98.12 91 GLU A N 1
ATOM 689 C CA . GLU A 1 91 ? 18.75 -12.07 -4.645 1 98.12 91 GLU A CA 1
ATOM 690 C C . GLU A 1 91 ? 19.141 -10.719 -5.234 1 98.12 91 GLU A C 1
ATOM 692 O O . GLU A 1 91 ? 19.828 -10.656 -6.254 1 98.12 91 GLU A O 1
ATOM 697 N N . GLY A 1 92 ? 18.594 -9.625 -4.633 1 97.44 92 GLY A N 1
ATOM 698 C CA . GLY A 1 92 ? 18.969 -8.273 -5.016 1 97.44 92 GLY A CA 1
ATOM 699 C C . GLY A 1 92 ? 18.203 -7.766 -6.23 1 97.44 92 GLY A C 1
ATOM 700 O O . GLY A 1 92 ? 18.359 -6.609 -6.629 1 97.44 92 GLY A O 1
ATOM 701 N N . VAL A 1 93 ? 17.328 -8.602 -6.832 1 97.62 93 VAL A N 1
ATOM 702 C CA . VAL A 1 93 ? 16.609 -8.227 -8.039 1 97.62 93 VAL A CA 1
ATOM 703 C C . VAL A 1 93 ? 15.273 -7.578 -7.664 1 97.62 93 VAL A C 1
ATOM 705 O O . VAL A 1 93 ? 14.492 -8.148 -6.906 1 97.62 93 VAL A O 1
ATOM 708 N N . THR A 1 94 ? 15.062 -6.363 -8.188 1 95.62 94 THR A N 1
ATOM 709 C CA . THR A 1 94 ? 13.844 -5.652 -7.82 1 95.62 94 THR A CA 1
ATOM 710 C C . THR A 1 94 ? 12.977 -5.398 -9.047 1 95.62 94 THR A C 1
ATOM 712 O O . THR A 1 94 ? 11.766 -5.195 -8.93 1 95.62 94 THR A O 1
ATOM 715 N N . ASP A 1 95 ? 13.531 -5.414 -10.211 1 94.31 95 ASP A N 1
ATOM 716 C CA . ASP A 1 95 ? 12.805 -5.145 -11.453 1 94.31 95 ASP A CA 1
ATOM 717 C C . ASP A 1 95 ? 11.891 -6.312 -11.82 1 94.31 95 ASP A C 1
ATOM 719 O O . ASP A 1 95 ? 12.344 -7.453 -11.93 1 94.31 95 ASP A O 1
ATOM 723 N N . PRO A 1 96 ? 10.633 -6.031 -12.039 1 93.19 96 PRO A N 1
ATOM 724 C CA . PRO A 1 96 ? 9.672 -7.105 -12.281 1 93.19 96 PRO A CA 1
ATOM 725 C C . PRO A 1 96 ? 10.008 -7.926 -13.523 1 93.19 96 PRO A C 1
ATOM 727 O O . PRO A 1 96 ? 9.883 -9.156 -13.516 1 93.19 96 PRO A O 1
ATOM 730 N N . GLU A 1 97 ? 10.375 -7.305 -14.562 1 92.75 97 GLU A N 1
ATOM 731 C CA . GLU A 1 97 ? 10.68 -8.016 -15.797 1 92.75 97 GLU A CA 1
ATOM 732 C C . GLU A 1 97 ? 11.922 -8.891 -15.641 1 92.75 97 GLU A C 1
ATOM 734 O O . GLU A 1 97 ? 11.977 -10 -16.172 1 92.75 97 GLU A O 1
ATOM 739 N N . GLU A 1 98 ? 12.898 -8.344 -14.977 1 96.5 98 GLU A N 1
ATOM 740 C CA . GLU A 1 98 ? 14.094 -9.133 -14.695 1 96.5 98 GLU A CA 1
ATOM 741 C C . GLU A 1 98 ? 13.758 -10.344 -13.828 1 96.5 98 GLU A C 1
ATOM 743 O O . GLU A 1 98 ? 14.289 -11.438 -14.055 1 96.5 98 GLU A O 1
ATOM 748 N N . LYS A 1 99 ? 12.945 -10.211 -12.773 1 96.75 99 LYS A N 1
ATOM 749 C CA . LYS A 1 99 ? 12.492 -11.336 -11.953 1 96.75 99 LYS A CA 1
ATOM 750 C C . LYS A 1 99 ? 11.867 -12.43 -12.812 1 96.75 99 LYS A C 1
ATOM 752 O O . LYS A 1 99 ? 12.18 -13.609 -12.641 1 96.75 99 LYS A O 1
ATOM 757 N N . ARG A 1 100 ? 11.031 -12.008 -13.766 1 95.44 100 ARG A N 1
ATOM 758 C CA . ARG A 1 100 ? 10.336 -12.953 -14.641 1 95.44 100 ARG A CA 1
ATOM 759 C C . ARG A 1 100 ? 11.328 -13.734 -15.492 1 95.44 100 ARG A C 1
ATOM 761 O O . ARG A 1 100 ? 11.195 -14.945 -15.664 1 95.44 100 ARG A O 1
ATOM 768 N N . GLU A 1 101 ? 12.234 -13.047 -16 1 96.19 101 GLU A N 1
ATOM 769 C CA . GLU A 1 101 ? 13.242 -13.672 -16.844 1 96.19 101 GLU A CA 1
ATOM 770 C C . GLU A 1 101 ? 14.062 -14.688 -16.062 1 96.19 101 GLU A C 1
ATOM 772 O O . GLU A 1 101 ? 14.312 -15.797 -16.547 1 96.19 101 GLU A O 1
ATOM 777 N N . ILE A 1 102 ? 14.422 -14.281 -14.906 1 97.81 102 ILE A N 1
ATOM 778 C CA . ILE A 1 102 ? 15.234 -15.141 -14.055 1 97.81 102 ILE A CA 1
ATOM 779 C C . ILE A 1 102 ? 14.445 -16.391 -13.688 1 97.81 102 ILE A C 1
ATOM 781 O O . ILE A 1 102 ? 14.977 -17.5 -13.75 1 97.81 102 ILE A O 1
ATOM 785 N N . ILE A 1 103 ? 13.234 -16.234 -13.344 1 97.38 103 ILE A N 1
ATOM 786 C CA . ILE A 1 103 ? 12.391 -17.344 -12.93 1 97.38 103 ILE A CA 1
ATOM 787 C C . ILE A 1 103 ? 12.18 -18.297 -14.109 1 97.38 103 ILE A C 1
ATOM 789 O O . ILE A 1 103 ? 12.289 -19.516 -13.953 1 97.38 103 ILE A O 1
ATOM 793 N N . GLY A 1 104 ? 11.914 -17.75 -15.25 1 95.19 104 GLY A N 1
ATOM 794 C CA . GLY A 1 104 ? 11.766 -18.562 -16.438 1 95.19 104 GLY A CA 1
ATOM 795 C C . GLY A 1 104 ? 13 -19.359 -16.781 1 95.19 104 GLY A C 1
ATOM 796 O O . GLY A 1 104 ? 12.914 -20.562 -17.078 1 95.19 104 GLY A O 1
ATOM 797 N N . GLU A 1 105 ? 14.094 -18.703 -16.703 1 95.25 105 GLU A N 1
ATOM 798 C CA . GLU A 1 105 ? 15.367 -19.359 -17.016 1 95.25 105 GLU A CA 1
ATOM 799 C C . GLU A 1 105 ? 15.672 -20.469 -16.031 1 95.25 105 GLU A C 1
ATOM 801 O O . GLU A 1 105 ? 16.094 -21.562 -16.422 1 95.25 105 GLU A O 1
ATOM 806 N N . GLN A 1 106 ? 15.5 -20.172 -14.773 1 96.44 106 GLN A N 1
ATOM 807 C CA . GLN A 1 106 ? 15.773 -21.172 -13.742 1 96.44 106 GLN A CA 1
ATOM 808 C C . GLN A 1 106 ? 14.844 -22.375 -13.883 1 96.44 106 GLN A C 1
ATOM 810 O O . GLN A 1 106 ? 15.258 -23.516 -13.664 1 96.44 106 GLN A O 1
ATOM 815 N N . PHE A 1 107 ? 13.664 -22.109 -14.266 1 95.56 107 PHE A N 1
ATOM 816 C CA . PHE A 1 107 ? 12.703 -23.188 -14.461 1 95.56 107 PHE A CA 1
ATOM 817 C C . PHE A 1 107 ? 13.148 -24.109 -15.594 1 95.56 107 PHE A C 1
ATOM 819 O O . PHE A 1 107 ? 13.141 -25.328 -15.438 1 95.56 107 PHE A O 1
ATOM 826 N N . ILE A 1 108 ? 13.531 -23.484 -16.656 1 92.75 108 ILE A N 1
ATOM 827 C CA . ILE A 1 108 ? 13.969 -24.234 -17.828 1 92.75 108 ILE A CA 1
ATOM 828 C C . ILE A 1 108 ? 15.18 -25.094 -17.453 1 92.75 108 ILE A C 1
ATOM 830 O O . ILE A 1 108 ? 15.25 -26.266 -17.844 1 92.75 108 ILE A O 1
ATOM 834 N N . ARG A 1 109 ? 16.047 -24.578 -16.734 1 94.19 109 ARG A N 1
ATOM 835 C CA . ARG A 1 109 ? 17.234 -25.297 -16.328 1 94.19 109 ARG A CA 1
ATOM 836 C C . ARG A 1 109 ? 16.875 -26.516 -15.484 1 94.19 109 ARG A C 1
ATOM 838 O O . ARG A 1 109 ? 17.422 -27.609 -15.68 1 94.19 109 ARG A O 1
ATOM 845 N N . GLU A 1 110 ? 15.977 -26.312 -14.516 1 95.44 110 GLU A N 1
ATOM 846 C CA . GLU A 1 110 ? 15.523 -27.438 -13.68 1 95.44 110 GLU A CA 1
ATOM 847 C C . GLU A 1 110 ? 14.852 -28.516 -14.523 1 95.44 110 GLU A C 1
ATOM 849 O O . GLU A 1 110 ? 15.102 -29.703 -14.336 1 95.44 110 GLU A O 1
ATOM 854 N N . PHE A 1 111 ? 14.039 -28.062 -15.398 1 93.56 111 PHE A N 1
ATOM 855 C CA . PHE A 1 111 ? 13.273 -29 -16.219 1 93.56 111 PHE A CA 1
ATOM 856 C C . PHE A 1 111 ? 14.195 -29.781 -17.141 1 93.56 111 PHE A C 1
ATOM 858 O O . PHE A 1 111 ? 14.031 -31 -17.312 1 93.56 111 PHE A O 1
ATOM 865 N N . GLU A 1 112 ? 15.094 -29.125 -17.734 1 92.25 112 GLU A N 1
ATOM 866 C CA . GLU A 1 112 ? 16.047 -29.766 -18.625 1 92.25 112 GLU A CA 1
ATOM 867 C C . GLU A 1 112 ? 16.859 -30.828 -17.891 1 92.25 112 GLU A C 1
ATOM 869 O O . GLU A 1 112 ? 17.125 -31.906 -18.438 1 92.25 112 GLU A O 1
ATOM 874 N N . ARG A 1 113 ? 17.266 -30.484 -16.797 1 94.31 113 ARG A N 1
ATOM 875 C CA . ARG A 1 113 ? 18.031 -31.422 -15.984 1 94.31 113 ARG A CA 1
ATOM 876 C C . ARG A 1 113 ? 17.234 -32.688 -15.734 1 94.31 113 ARG A C 1
ATOM 878 O O . ARG A 1 113 ? 17.75 -33.812 -15.891 1 94.31 113 ARG A O 1
ATOM 885 N N . GLU A 1 114 ? 15.984 -32.5 -15.383 1 95.44 114 GLU A N 1
ATOM 886 C CA . GLU A 1 114 ? 15.125 -33.656 -15.109 1 95.44 114 GLU A CA 1
ATOM 887 C C . GLU A 1 114 ? 14.828 -34.438 -16.391 1 95.44 114 GLU A C 1
ATOM 889 O O . GLU A 1 114 ? 14.766 -35.688 -16.359 1 95.44 114 GLU A O 1
ATOM 894 N N . ALA A 1 115 ? 14.617 -33.75 -17.469 1 94.19 115 ALA A N 1
ATOM 895 C CA . ALA A 1 115 ? 14.336 -34.406 -18.75 1 94.19 115 ALA A CA 1
ATOM 896 C C . ALA A 1 115 ? 15.516 -35.25 -19.188 1 94.19 115 ALA A C 1
ATOM 898 O O . ALA A 1 115 ? 15.328 -36.375 -19.688 1 94.19 115 ALA A O 1
ATOM 899 N N . LYS A 1 116 ? 16.688 -34.75 -19.016 1 94.12 116 LYS A N 1
ATOM 900 C CA . LYS A 1 116 ? 17.891 -35.5 -19.375 1 94.12 116 LYS A CA 1
ATOM 901 C C . LYS A 1 116 ? 18.047 -36.719 -18.484 1 94.12 116 LYS A C 1
ATOM 903 O O . LYS A 1 116 ? 18.375 -37.812 -18.969 1 94.12 116 LYS A O 1
ATOM 908 N N . ASP A 1 117 ? 17.875 -36.5 -17.25 1 95.25 117 ASP A N 1
ATOM 909 C CA . ASP A 1 117 ? 18.016 -37.594 -16.297 1 95.25 117 ASP A CA 1
ATOM 910 C C . ASP A 1 117 ? 17 -38.688 -16.562 1 95.25 117 ASP A C 1
ATOM 912 O O . ASP A 1 117 ? 17.281 -39.875 -16.328 1 95.25 117 ASP A O 1
ATOM 916 N N . ALA A 1 118 ? 15.82 -38.344 -17.094 1 95.12 118 ALA A N 1
ATOM 917 C CA . ALA A 1 118 ? 14.75 -39.312 -17.375 1 95.12 118 ALA A CA 1
ATOM 918 C C . ALA A 1 118 ? 14.914 -39.906 -18.766 1 95.12 118 ALA A C 1
ATOM 920 O O . ALA A 1 118 ? 14.102 -40.719 -19.203 1 95.12 118 ALA A O 1
ATOM 921 N N . ASP A 1 119 ? 15.914 -39.5 -19.5 1 94.75 119 ASP A N 1
ATOM 922 C CA . ASP A 1 119 ? 16.156 -39.938 -20.859 1 94.75 119 ASP A CA 1
ATOM 923 C C . ASP A 1 119 ? 14.914 -39.75 -21.719 1 94.75 119 ASP A C 1
ATOM 925 O O . ASP A 1 119 ? 14.477 -40.656 -22.406 1 94.75 119 ASP A O 1
ATOM 929 N N . ALA A 1 120 ? 14.336 -38.625 -21.578 1 95.12 120 ALA A N 1
ATOM 930 C CA . ALA A 1 120 ? 13.062 -38.375 -22.266 1 95.12 120 ALA A CA 1
ATOM 931 C C . ALA A 1 120 ? 13.289 -38.094 -23.734 1 95.12 120 ALA A C 1
ATOM 933 O O . ALA A 1 120 ? 14.148 -37.281 -24.109 1 95.12 120 ALA A O 1
ATOM 934 N N . ASP A 1 121 ? 12.516 -38.656 -24.562 1 95.19 121 ASP A N 1
ATOM 935 C CA . ASP A 1 121 ? 12.539 -38.469 -26.016 1 95.19 121 ASP A CA 1
ATOM 936 C C . ASP A 1 121 ? 11.391 -37.562 -26.453 1 95.19 121 ASP A C 1
ATOM 938 O O . ASP A 1 121 ? 11.492 -36.875 -27.484 1 95.19 121 ASP A O 1
ATOM 942 N N . TYR A 1 122 ? 10.367 -37.562 -25.672 1 95.69 122 TYR A N 1
ATOM 943 C CA . TYR A 1 122 ? 9.172 -36.812 -26.031 1 95.69 122 TYR A CA 1
ATOM 944 C C . TYR A 1 122 ? 8.781 -35.844 -24.922 1 95.69 122 TYR A C 1
ATOM 946 O O . TYR A 1 122 ? 9.039 -36.125 -23.75 1 95.69 122 TYR A O 1
ATOM 954 N N . LEU A 1 123 ? 8.234 -34.719 -25.312 1 95 123 LEU A N 1
ATOM 955 C CA . LEU A 1 123 ? 7.652 -33.75 -24.406 1 95 123 LEU A CA 1
ATOM 956 C C . LEU A 1 123 ? 6.133 -33.75 -24.5 1 95 123 LEU A C 1
ATOM 958 O O . LEU A 1 123 ? 5.566 -33.594 -25.578 1 95 123 LEU A O 1
ATOM 962 N N . VAL A 1 124 ? 5.512 -34 -23.344 1 95.56 124 VAL A N 1
ATOM 963 C CA . VAL A 1 124 ? 4.059 -33.906 -23.281 1 95.56 124 VAL A CA 1
ATOM 964 C C . VAL A 1 124 ? 3.654 -32.531 -22.797 1 95.56 124 VAL A C 1
ATOM 966 O O . VAL A 1 124 ? 4.25 -32 -21.844 1 95.56 124 VAL A O 1
ATOM 969 N N . GLN A 1 125 ? 2.674 -31.906 -23.438 1 93.25 125 GLN A N 1
ATOM 970 C CA . GLN A 1 125 ? 2.223 -30.578 -23.062 1 93.25 125 GLN A CA 1
ATOM 971 C C . GLN A 1 125 ? 0.706 -30.531 -22.906 1 93.25 125 GLN A C 1
ATOM 973 O O . GLN A 1 125 ? -0.018 -31.25 -23.594 1 93.25 125 GLN A O 1
ATOM 978 N N . GLY A 1 126 ? 0.286 -29.641 -21.969 1 91.56 126 GLY A N 1
ATOM 979 C CA . GLY A 1 126 ? -1.138 -29.469 -21.734 1 91.56 126 GLY A CA 1
ATOM 980 C C . GLY A 1 126 ? -1.751 -28.375 -22.594 1 91.56 126 GLY A C 1
ATOM 981 O O . GLY A 1 126 ? -2.592 -27.609 -22.125 1 91.56 126 GLY A O 1
ATOM 982 N N . THR A 1 127 ? -1.363 -28.281 -23.781 1 87.81 127 THR A N 1
ATOM 983 C CA . THR A 1 127 ? -1.895 -27.297 -24.719 1 87.81 127 THR A CA 1
ATOM 984 C C . THR A 1 127 ? -3.348 -27.609 -25.062 1 87.81 127 THR A C 1
ATOM 986 O O . THR A 1 127 ? -3.674 -28.75 -25.422 1 87.81 127 THR A O 1
ATOM 989 N N . ILE A 1 128 ? -4.168 -26.484 -24.938 1 89.5 128 ILE A N 1
ATOM 990 C CA . ILE A 1 128 ? -5.574 -26.688 -25.266 1 89.5 128 ILE A CA 1
ATOM 991 C C . ILE A 1 128 ? -5.918 -25.953 -26.547 1 89.5 128 ILE A C 1
ATOM 993 O O . ILE A 1 128 ? -5.062 -25.281 -27.141 1 89.5 128 ILE A O 1
ATOM 997 N N . TYR A 1 129 ? -7.129 -26.047 -26.984 1 85.81 129 TYR A N 1
ATOM 998 C CA . TYR A 1 129 ? -7.535 -25.578 -28.297 1 85.81 129 TYR A CA 1
ATOM 999 C C . TYR A 1 129 ? -7.312 -24.062 -28.438 1 85.81 129 TYR A C 1
ATOM 1001 O O . TYR A 1 129 ? -6.754 -23.609 -29.438 1 85.81 129 TYR A O 1
ATOM 1009 N N . PRO A 1 130 ? -7.742 -23.281 -27.469 1 79.5 130 PRO A N 1
ATOM 1010 C CA . PRO A 1 130 ? -7.527 -21.844 -27.594 1 79.5 130 PRO A CA 1
ATOM 1011 C C . PRO A 1 130 ? -6.055 -21.469 -27.734 1 79.5 130 PRO A C 1
ATOM 1013 O O . PRO A 1 130 ? -5.719 -20.516 -28.422 1 79.5 130 PRO A O 1
ATOM 1016 N N . ASP A 1 131 ? -5.215 -22.156 -27.094 1 78.06 131 ASP A N 1
ATOM 1017 C CA . ASP A 1 131 ? -3.777 -21.922 -27.188 1 78.06 131 ASP A CA 1
ATOM 1018 C C . ASP A 1 131 ? -3.273 -22.141 -28.609 1 78.06 131 ASP A C 1
ATOM 1020 O O . ASP A 1 131 ? -2.406 -21.406 -29.094 1 78.06 131 ASP A O 1
ATOM 1024 N N . ARG A 1 132 ? -3.826 -23.078 -29.25 1 73.12 132 ARG A N 1
ATOM 1025 C CA . ARG A 1 132 ? -3.424 -23.469 -30.594 1 73.12 132 ARG A CA 1
ATOM 1026 C C . ARG A 1 132 ? -3.814 -22.406 -31.609 1 73.12 132 ARG A C 1
ATOM 1028 O O . ARG A 1 132 ? -3.035 -22.078 -32.5 1 73.12 132 ARG A O 1
ATOM 1035 N N . ILE A 1 133 ? -5.02 -21.953 -31.406 1 69.88 133 ILE A N 1
ATOM 1036 C CA . ILE A 1 133 ? -5.512 -20.938 -32.344 1 69.88 133 ILE A CA 1
ATOM 1037 C C . ILE A 1 133 ? -4.664 -19.672 -32.219 1 69.88 133 ILE A C 1
ATOM 1039 O O . ILE A 1 133 ? -4.328 -19.031 -33.219 1 69.88 133 ILE A O 1
ATOM 1043 N N . GLU A 1 134 ? -4.43 -19.328 -30.953 1 62.72 134 GLU A N 1
ATOM 1044 C CA . GLU A 1 134 ? -3.611 -18.141 -30.719 1 62.72 134 GLU A CA 1
ATOM 1045 C C . GLU A 1 134 ? -2.229 -18.297 -31.344 1 62.72 134 GLU A C 1
ATOM 1047 O O . GLU A 1 134 ? -1.667 -17.328 -31.875 1 62.72 134 GLU A O 1
ATOM 1052 N N . SER A 1 135 ? -1.746 -19.469 -31.219 1 55.94 135 SER A N 1
ATOM 1053 C CA . SER A 1 135 ? -0.434 -19.734 -31.797 1 55.94 135 SER A CA 1
ATOM 1054 C C . SER A 1 135 ? -0.496 -19.781 -33.312 1 55.94 135 SER A C 1
ATOM 1056 O O . SER A 1 135 ? 0.45 -19.359 -34 1 55.94 135 SER A O 1
ATOM 1058 N N . GLU A 1 136 ? -1.542 -20.438 -33.875 1 53.34 136 GLU A N 1
ATOM 1059 C CA . GLU A 1 136 ? -1.693 -20.5 -35.312 1 53.34 136 GLU A CA 1
ATOM 1060 C C . GLU A 1 136 ? -1.891 -19.109 -35.906 1 53.34 136 GLU A C 1
ATOM 1062 O O . GLU A 1 136 ? -1.429 -18.828 -37 1 53.34 136 GLU A O 1
ATOM 1067 N N . GLY A 1 137 ? -2.857 -18.297 -35.344 1 46.16 137 GLY A N 1
ATOM 1068 C CA . GLY A 1 137 ? -3.053 -16.938 -35.844 1 46.16 137 GLY A CA 1
ATOM 1069 C C . GLY A 1 137 ? -1.82 -16.062 -35.688 1 46.16 137 GLY A C 1
ATOM 1070 O O . GLY A 1 137 ? -1.683 -15.062 -36.375 1 46.16 137 GLY A O 1
ATOM 1071 N N . GLY A 1 138 ? -0.967 -16.234 -34.656 1 42.66 138 GLY A N 1
ATOM 1072 C CA . GLY A 1 138 ? 0.36 -15.664 -34.5 1 42.66 138 GLY A CA 1
ATOM 1073 C C . GLY A 1 138 ? 1.474 -16.656 -34.781 1 42.66 138 GLY A C 1
ATOM 1074 O O . GLY A 1 138 ? 1.254 -17.859 -34.75 1 42.66 138 GLY A O 1
ATOM 1075 N N . ILE A 1 139 ? 2.582 -16.422 -35.75 1 36.94 139 ILE A N 1
ATOM 1076 C CA . ILE A 1 139 ? 3.795 -17.172 -36.062 1 36.94 139 ILE A CA 1
ATOM 1077 C C . ILE A 1 139 ? 4.348 -17.828 -34.812 1 36.94 139 ILE A C 1
ATOM 1079 O O . ILE A 1 139 ? 5.496 -18.281 -34.781 1 36.94 139 ILE A O 1
ATOM 1083 N N . LYS A 1 140 ? 3.771 -17.5 -33.688 1 39.91 140 LYS A N 1
ATOM 1084 C CA . LYS A 1 140 ? 4.516 -18.047 -32.562 1 39.91 140 LYS A CA 1
ATOM 1085 C C . LYS A 1 140 ? 4.395 -19.562 -32.5 1 39.91 140 LYS A C 1
ATOM 1087 O O . LYS A 1 140 ? 3.295 -20.094 -32.344 1 39.91 140 LYS A O 1
ATOM 1092 N N . SER A 1 141 ? 4.914 -20.312 -33.531 1 32.94 141 SER A N 1
ATOM 1093 C CA . SER A 1 141 ? 5.09 -21.75 -33.625 1 32.94 141 SER A CA 1
ATOM 1094 C C . SER A 1 141 ? 5.145 -22.375 -32.219 1 32.94 141 SER A C 1
ATOM 1096 O O . SER A 1 141 ? 5.695 -21.781 -31.281 1 32.94 141 SER A O 1
ATOM 1098 N N . HIS A 1 142 ? 4.105 -23.094 -31.781 1 36.72 142 HIS A N 1
ATOM 1099 C CA . HIS A 1 142 ? 4.246 -23.969 -30.609 1 36.72 142 HIS A CA 1
ATOM 1100 C C . HIS A 1 142 ? 5.684 -24.453 -30.469 1 36.72 142 HIS A C 1
ATOM 1102 O O . HIS A 1 142 ? 5.98 -25.266 -29.594 1 36.72 142 HIS A O 1
ATOM 1108 N N . HIS A 1 143 ? 6.301 -24.406 -31.547 1 36.72 143 HIS A N 1
ATOM 1109 C CA . HIS A 1 143 ? 7.727 -24.688 -31.422 1 36.72 143 HIS A CA 1
ATOM 1110 C C . HIS A 1 143 ? 8.344 -23.875 -30.281 1 36.72 143 HIS A C 1
ATOM 1112 O O . HIS A 1 143 ? 9.531 -24.016 -29.984 1 36.72 143 HIS A O 1
ATOM 1118 N N . ASN A 1 144 ? 7.711 -22.719 -30.109 1 34.34 144 ASN A N 1
ATOM 1119 C CA . ASN A 1 144 ? 8.328 -21.906 -29.078 1 34.34 144 ASN A CA 1
ATOM 1120 C C . ASN A 1 144 ? 8.125 -22.531 -27.688 1 34.34 144 ASN A C 1
ATOM 1122 O O . ASN A 1 144 ? 7.234 -22.109 -26.938 1 34.34 144 ASN A O 1
ATOM 1126 N N . VAL A 1 145 ? 7.727 -23.719 -27.656 1 41.91 145 VAL A N 1
ATOM 1127 C CA . VAL A 1 145 ? 8.305 -24.203 -26.406 1 41.91 145 VAL A CA 1
ATOM 1128 C C . VAL A 1 145 ? 9.57 -23.406 -26.078 1 41.91 145 VAL A C 1
ATOM 1130 O O . VAL A 1 145 ? 10.68 -23.844 -26.406 1 41.91 145 VAL A O 1
ATOM 1133 N N . GLY A 1 146 ? 9.625 -22.438 -26.781 1 38.69 146 GLY A N 1
ATOM 1134 C CA . GLY A 1 146 ? 10.625 -21.375 -26.812 1 38.69 146 GLY A CA 1
ATOM 1135 C C . GLY A 1 146 ? 11.359 -21.219 -25.5 1 38.69 146 GLY A C 1
ATOM 1136 O O . GLY A 1 146 ? 12.367 -20.516 -25.422 1 38.69 146 GLY A O 1
ATOM 1137 N N . GLY A 1 147 ? 10.547 -21.375 -24.484 1 44.47 147 GLY A N 1
ATOM 1138 C CA . GLY A 1 147 ? 11.375 -21.141 -23.312 1 44.47 147 GLY A CA 1
ATOM 1139 C C . GLY A 1 147 ? 12.344 -22.281 -23.031 1 44.47 147 GLY A C 1
ATOM 1140 O O . GLY A 1 147 ? 13.094 -22.234 -22.062 1 44.47 147 GLY A O 1
ATOM 1141 N N . LEU A 1 148 ? 11.914 -23.5 -23.531 1 49.25 148 LEU A N 1
ATOM 1142 C CA . LEU A 1 148 ? 12.906 -24.531 -23.219 1 49.25 148 LEU A CA 1
ATOM 1143 C C . LEU A 1 148 ? 14.141 -24.391 -24.109 1 49.25 148 LEU A C 1
ATOM 1145 O O . LEU A 1 148 ? 14.016 -24.188 -25.328 1 49.25 148 LEU A O 1
ATOM 1149 N N . PRO A 1 149 ? 15.125 -24.016 -23.578 1 47.16 149 PRO A N 1
ATOM 1150 C CA . PRO A 1 149 ? 16.406 -23.891 -24.297 1 47.16 149 PRO A CA 1
ATOM 1151 C C . PRO A 1 149 ? 16.656 -25.047 -25.25 1 47.16 149 PRO A C 1
ATOM 1153 O O . PRO A 1 149 ? 16.078 -26.125 -25.094 1 47.16 149 PRO A O 1
ATOM 1156 N N . ASP A 1 150 ? 17.328 -24.797 -26.422 1 45.91 150 ASP A N 1
ATOM 1157 C CA . ASP A 1 150 ? 17.922 -25.609 -27.484 1 45.91 150 ASP A CA 1
ATOM 1158 C C . ASP A 1 150 ? 18.562 -26.875 -26.922 1 45.91 150 ASP A C 1
ATOM 1160 O O . ASP A 1 150 ? 19.078 -27.703 -27.672 1 45.91 150 ASP A O 1
ATOM 1164 N N . VAL A 1 151 ? 18.516 -27.016 -25.562 1 49.84 151 VAL A N 1
ATOM 1165 C CA . VAL A 1 151 ? 19.438 -28.031 -25.078 1 49.84 151 VAL A CA 1
ATOM 1166 C C . VAL A 1 151 ? 18.734 -29.391 -25.031 1 49.84 151 VAL A C 1
ATOM 1168 O O . VAL A 1 151 ? 19.391 -30.438 -25.031 1 49.84 151 VAL A O 1
ATOM 1171 N N . VAL A 1 152 ? 17.438 -29.438 -24.859 1 61.84 152 VAL A N 1
ATOM 1172 C CA . VAL A 1 152 ? 16.844 -30.766 -24.922 1 61.84 152 VAL A CA 1
ATOM 1173 C C . VAL A 1 152 ? 16.203 -31 -26.281 1 61.84 152 VAL A C 1
ATOM 1175 O O . VAL A 1 152 ? 15.367 -30.203 -26.719 1 61.84 152 VAL A O 1
ATOM 1178 N N . ASP A 1 153 ? 16.844 -31.812 -27.016 1 75.44 153 ASP A N 1
ATOM 1179 C CA . ASP A 1 153 ? 16.375 -32.188 -28.359 1 75.44 153 ASP A CA 1
ATOM 1180 C C . ASP A 1 153 ? 15.305 -33.281 -28.297 1 75.44 153 ASP A C 1
ATOM 1182 O O . ASP A 1 153 ? 15.625 -34.469 -28.234 1 75.44 153 ASP A O 1
ATOM 1186 N N . PHE A 1 154 ? 14.109 -32.906 -28.109 1 87.12 154 PHE A N 1
ATOM 1187 C CA . PHE A 1 154 ? 13.016 -33.875 -28.109 1 87.12 154 PHE A CA 1
ATOM 1188 C C . PHE A 1 154 ? 12.734 -34.375 -29.531 1 87.12 154 PHE A C 1
ATOM 1190 O O . PHE A 1 154 ? 12.812 -33.594 -30.484 1 87.12 154 PHE A O 1
ATOM 1197 N N . GLU A 1 155 ? 12.422 -35.562 -29.641 1 89.25 155 GLU A N 1
ATOM 1198 C CA . GLU A 1 155 ? 12.031 -36.156 -30.922 1 89.25 155 GLU A CA 1
ATOM 1199 C C . GLU A 1 155 ? 10.656 -35.656 -31.359 1 89.25 155 GLU A C 1
ATOM 1201 O O . GLU A 1 155 ? 10.359 -35.594 -32.562 1 89.25 155 GLU A O 1
ATOM 1206 N N . GLY A 1 156 ? 9.836 -35.344 -30.391 1 90.44 156 GLY A N 1
ATOM 1207 C CA . GLY A 1 156 ? 8.508 -34.844 -30.703 1 90.44 156 GLY A CA 1
ATOM 1208 C C . GLY A 1 156 ? 7.789 -34.281 -29.484 1 90.44 156 GLY A C 1
ATOM 1209 O O . GLY A 1 156 ? 8.266 -34.438 -28.359 1 90.44 156 GLY A O 1
ATOM 1210 N N . ILE A 1 157 ? 6.676 -33.594 -29.828 1 92 157 ILE A N 1
ATOM 1211 C CA . ILE A 1 157 ? 5.809 -33.031 -28.812 1 92 157 ILE A CA 1
ATOM 1212 C C . ILE A 1 157 ? 4.414 -33.656 -28.906 1 92 157 ILE A C 1
ATOM 1214 O O . ILE A 1 157 ? 3.855 -33.781 -30 1 92 157 ILE A O 1
ATOM 1218 N N . VAL A 1 158 ? 3.938 -34.062 -27.781 1 94.81 158 VAL A N 1
ATOM 1219 C CA . VAL A 1 158 ? 2.613 -34.688 -27.719 1 94.81 158 VAL A CA 1
ATOM 1220 C C . VAL A 1 158 ? 1.656 -33.781 -26.953 1 94.81 158 VAL A C 1
ATOM 1222 O O . VAL A 1 158 ? 1.955 -33.344 -25.828 1 94.81 158 VAL A O 1
ATOM 1225 N N . GLU A 1 159 ? 0.484 -33.438 -27.5 1 94.75 159 GLU A N 1
ATOM 1226 C CA . GLU A 1 159 ? -0.518 -32.562 -26.906 1 94.75 159 GLU A CA 1
ATOM 1227 C C . GLU A 1 159 ? -1.88 -33.25 -26.828 1 94.75 159 GLU A C 1
ATOM 1229 O O . GLU A 1 159 ? -2.766 -32.969 -27.641 1 94.75 159 GLU A O 1
ATOM 1234 N N . PRO A 1 160 ? -2.068 -33.969 -25.797 1 95.25 160 PRO A N 1
ATOM 1235 C CA . PRO A 1 160 ? -3.229 -34.844 -25.719 1 95.25 160 PRO A CA 1
ATOM 1236 C C . PRO A 1 160 ? -4.555 -34.094 -25.688 1 95.25 160 PRO A C 1
ATOM 1238 O O . PRO A 1 160 ? -5.594 -34.656 -26.062 1 95.25 160 PRO A O 1
ATOM 1241 N N . VAL A 1 161 ? -4.539 -32.875 -25.234 1 94.69 161 VAL A N 1
ATOM 1242 C CA . VAL A 1 161 ? -5.809 -32.188 -25.031 1 94.69 161 VAL A CA 1
ATOM 1243 C C . VAL A 1 161 ? -5.891 -30.969 -25.969 1 94.69 161 VAL A C 1
ATOM 1245 O O . VAL A 1 161 ? -6.625 -30.016 -25.703 1 94.69 161 VAL A O 1
ATOM 1248 N N . ARG A 1 162 ? -5.195 -30.953 -27.031 1 92.25 162 ARG A N 1
ATOM 1249 C CA . ARG A 1 162 ? -5.039 -29.828 -27.938 1 92.25 162 ARG A CA 1
ATOM 1250 C C . ARG A 1 162 ? -6.367 -29.469 -28.594 1 92.25 162 ARG A C 1
ATOM 1252 O O . ARG A 1 162 ? -6.551 -28.344 -29.062 1 92.25 162 ARG A O 1
ATOM 1259 N N . ASP A 1 163 ? -7.344 -30.359 -28.625 1 92.06 163 ASP A N 1
ATOM 1260 C CA . ASP A 1 163 ? -8.602 -30.109 -29.312 1 92.06 163 ASP A CA 1
ATOM 1261 C C . ASP A 1 163 ? -9.719 -29.797 -28.328 1 92.06 163 ASP A C 1
ATOM 1263 O O . ASP A 1 163 ? -10.883 -29.672 -28.719 1 92.06 163 ASP A O 1
ATOM 1267 N N . LEU A 1 164 ? -9.359 -29.656 -27.109 1 93.81 164 LEU A N 1
ATOM 1268 C CA . LEU A 1 164 ? -10.375 -29.453 -26.094 1 93.81 164 LEU A CA 1
ATOM 1269 C C . LEU A 1 164 ? -10.414 -28 -25.641 1 93.81 164 LEU A C 1
ATOM 1271 O O . LEU A 1 164 ? -9.383 -27.328 -25.609 1 93.81 164 LEU A O 1
ATOM 1275 N N . TYR A 1 165 ? -11.547 -27.578 -25.328 1 89.75 165 TYR A N 1
ATOM 1276 C CA . TYR A 1 165 ? -11.734 -26.297 -24.641 1 89.75 165 TYR A CA 1
ATOM 1277 C C . TYR A 1 165 ? -11.633 -26.484 -23.125 1 89.75 165 TYR A C 1
ATOM 1279 O O . TYR A 1 165 ? -11.648 -27.609 -22.625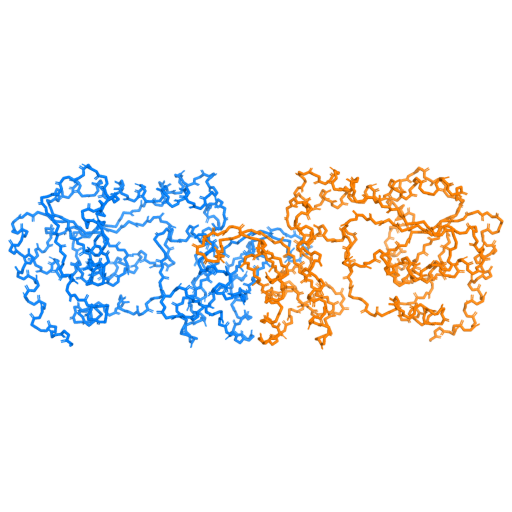 1 89.75 165 TYR A O 1
ATOM 1287 N N . LYS A 1 166 ? -11.508 -25.344 -22.438 1 85.31 166 LYS A N 1
ATOM 1288 C CA . LYS A 1 166 ? -11.266 -25.344 -21 1 85.31 166 LYS A CA 1
ATOM 1289 C C . LYS A 1 166 ? -12.328 -26.156 -20.266 1 85.31 166 LYS A C 1
ATOM 1291 O O . LYS A 1 166 ? -12.016 -26.953 -19.375 1 85.31 166 LYS A O 1
ATOM 1296 N N . ASP A 1 167 ? -13.586 -26.078 -20.609 1 86.88 167 ASP A N 1
ATOM 1297 C CA . ASP A 1 167 ? -14.68 -26.797 -19.953 1 86.88 167 ASP A CA 1
ATOM 1298 C C . ASP A 1 167 ? -14.578 -28.297 -20.219 1 86.88 167 ASP A C 1
ATOM 1300 O O . ASP A 1 167 ? -14.914 -29.109 -19.359 1 86.88 167 ASP A O 1
ATOM 1304 N N . GLU A 1 168 ? -14.156 -28.594 -21.359 1 92.25 168 GLU A N 1
ATOM 1305 C CA . GLU A 1 168 ? -14.008 -30 -21.734 1 92.25 168 GLU A CA 1
ATOM 1306 C C . GLU A 1 16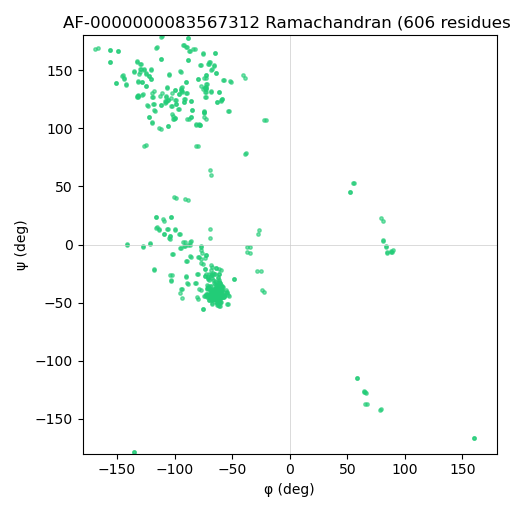8 ? -12.844 -30.641 -21 1 92.25 168 GLU A C 1
ATOM 1308 O O . GLU A 1 168 ? -12.914 -31.812 -20.594 1 92.25 168 GLU A O 1
ATOM 1313 N N . VAL A 1 169 ? -11.797 -29.859 -20.844 1 91.81 169 VAL A N 1
ATOM 1314 C CA . VAL A 1 169 ? -10.648 -30.359 -20.094 1 91.81 169 VAL A CA 1
ATOM 1315 C C . VAL A 1 169 ? -11.07 -30.672 -18.656 1 91.81 169 VAL A C 1
ATOM 1317 O O . VAL A 1 169 ? -10.648 -31.672 -18.094 1 91.81 169 VAL A O 1
ATOM 1320 N N . ARG A 1 170 ? -11.93 -29.875 -18.141 1 90.12 170 ARG A N 1
ATOM 1321 C CA . ARG A 1 170 ? -12.43 -30.078 -16.781 1 90.12 170 ARG A CA 1
ATOM 1322 C C . ARG A 1 170 ? -13.258 -31.344 -16.688 1 90.12 170 ARG A C 1
ATOM 1324 O O . ARG A 1 170 ? -13.188 -32.062 -15.695 1 90.12 170 ARG A O 1
ATOM 1331 N N . GLU A 1 171 ? -14.016 -31.578 -17.672 1 91.12 171 GLU A N 1
ATOM 1332 C CA . GLU A 1 171 ? -14.812 -32.812 -17.719 1 91.12 171 GLU A CA 1
ATOM 1333 C C . GLU A 1 171 ? -13.93 -34.031 -17.75 1 91.12 171 GLU A C 1
ATOM 1335 O O . GLU A 1 171 ? -14.211 -35.031 -17.078 1 91.12 171 GLU A O 1
ATOM 1340 N N . VAL A 1 172 ? -12.938 -33.969 -18.531 1 93.75 172 VAL A N 1
ATOM 1341 C CA . VAL A 1 172 ? -12 -35.094 -18.625 1 93.75 172 VAL A CA 1
ATOM 1342 C C . VAL A 1 172 ? -11.297 -35.281 -17.281 1 93.75 172 VAL A C 1
ATOM 1344 O O . VAL A 1 172 ? -11.078 -36.406 -16.844 1 93.75 172 VAL A O 1
ATOM 1347 N N . ALA A 1 173 ? -10.945 -34.156 -16.672 1 92.44 173 ALA A N 1
ATOM 1348 C CA . ALA A 1 173 ? -10.305 -34.219 -15.359 1 92.44 173 ALA A CA 1
ATOM 1349 C C . ALA A 1 173 ? -11.172 -34.969 -14.352 1 92.44 173 ALA A C 1
ATOM 1351 O O . ALA A 1 173 ? -10.68 -35.812 -13.594 1 92.44 173 ALA A O 1
ATOM 1352 N N . ARG A 1 174 ? -12.398 -34.688 -14.344 1 90.5 174 ARG A N 1
ATOM 1353 C CA . ARG A 1 174 ? -13.328 -35.344 -13.438 1 90.5 174 ARG A CA 1
ATOM 1354 C C . ARG A 1 174 ? -13.398 -36.844 -13.734 1 90.5 174 ARG A C 1
ATOM 1356 O O . ARG A 1 174 ? -13.414 -37.656 -12.812 1 90.5 174 ARG A O 1
ATOM 1363 N N . HIS A 1 175 ? -13.477 -37.125 -14.953 1 92 175 HIS A N 1
ATOM 1364 C CA . HIS A 1 175 ? -13.531 -38.5 -15.391 1 92 175 HIS A CA 1
ATOM 1365 C C . HIS A 1 175 ? -12.297 -39.281 -14.938 1 92 175 HIS A C 1
ATOM 1367 O O . HIS A 1 175 ? -12.383 -40.469 -14.602 1 92 175 HIS A O 1
ATOM 1373 N N . LEU A 1 176 ? -11.203 -38.625 -14.945 1 92.75 176 LEU A N 1
ATOM 1374 C CA . LEU A 1 176 ? -9.93 -39.281 -14.617 1 92.75 176 LEU A CA 1
ATOM 1375 C C . LEU A 1 176 ? -9.711 -39.281 -13.109 1 92.75 176 LEU A C 1
ATOM 1377 O O . LEU A 1 176 ? -8.648 -39.688 -12.633 1 92.75 176 LEU A O 1
ATOM 1381 N N . GLY A 1 177 ? -10.664 -38.781 -12.336 1 87.44 177 GLY A N 1
ATOM 1382 C CA . GLY A 1 177 ? -10.555 -38.75 -10.883 1 87.44 177 GLY A CA 1
ATOM 1383 C C . GLY A 1 177 ? -9.703 -37.625 -10.367 1 87.44 177 GLY A C 1
ATOM 1384 O O . GLY A 1 177 ? -9.117 -37.719 -9.289 1 87.44 177 GLY A O 1
ATOM 1385 N N . LEU A 1 178 ? -9.531 -36.594 -11.117 1 88.69 178 LEU A N 1
ATOM 1386 C CA . LEU A 1 178 ? -8.734 -35.438 -10.734 1 88.69 178 LEU A CA 1
ATOM 1387 C C . LEU A 1 178 ? -9.625 -34.281 -10.25 1 88.69 178 LEU A C 1
ATOM 1389 O O . LEU A 1 178 ? -9.398 -33.125 -10.586 1 88.69 178 LEU A O 1
ATOM 1393 N N . GLU A 1 179 ? -10.617 -34.594 -9.516 1 78.44 179 GLU A N 1
ATOM 1394 C CA . GLU A 1 179 ? -11.594 -33.625 -9.031 1 78.44 179 GLU A CA 1
ATOM 1395 C C . GLU A 1 179 ? -10.93 -32.562 -8.195 1 78.44 179 GLU A C 1
ATOM 1397 O O . GLU A 1 179 ? -11.32 -31.391 -8.25 1 78.44 179 GLU A O 1
ATOM 1402 N N . GLU A 1 180 ? -10 -32.938 -7.488 1 72.56 180 GLU A N 1
ATOM 1403 C CA . GLU A 1 180 ? -9.336 -31.984 -6.586 1 72.56 180 GLU A CA 1
ATOM 1404 C C . GLU A 1 180 ? -8.648 -30.875 -7.363 1 72.56 180 GLU A C 1
ATOM 1406 O O . GLU A 1 180 ? -8.578 -29.734 -6.891 1 72.56 180 GLU A O 1
ATOM 1411 N N . ILE A 1 181 ? -8.117 -31.266 -8.461 1 70.38 181 ILE A N 1
ATOM 1412 C CA . ILE A 1 181 ? -7.395 -30.312 -9.289 1 70.38 181 ILE A CA 1
ATOM 1413 C C . ILE A 1 181 ? -8.383 -29.438 -10.062 1 70.38 181 ILE A C 1
ATOM 1415 O O . ILE A 1 181 ? -8.094 -28.281 -10.375 1 70.38 181 ILE A O 1
ATOM 1419 N N . VAL A 1 182 ? -9.43 -30.125 -10.492 1 61.72 182 VAL A N 1
ATOM 1420 C CA . VAL A 1 182 ? -10.461 -29.453 -11.281 1 61.72 182 VAL A CA 1
ATOM 1421 C C . VAL A 1 182 ? -11.109 -28.344 -10.453 1 61.72 182 VAL A C 1
ATOM 1423 O O . VAL A 1 182 ? -11.594 -27.359 -11 1 61.72 182 VAL A O 1
ATOM 1426 N N . ALA A 1 183 ? -11.062 -28.484 -9.117 1 60.31 183 ALA A N 1
ATOM 1427 C CA . ALA A 1 183 ? -11.695 -27.438 -8.312 1 60.31 183 ALA A CA 1
ATOM 1428 C C . ALA A 1 183 ? -11.18 -26.062 -8.695 1 60.31 183 ALA A C 1
ATOM 1430 O O . ALA A 1 183 ? -10.008 -25.906 -9.055 1 60.31 183 ALA A O 1
ATOM 1431 N N . GLU A 1 184 ? -12.094 -25.328 -9.195 1 61.91 184 GLU A N 1
ATOM 1432 C CA . GLU A 1 184 ? -11.945 -23.984 -9.742 1 61.91 184 GLU A CA 1
ATOM 1433 C C . GLU A 1 184 ? -10.977 -23.156 -8.914 1 61.91 184 GLU A C 1
ATOM 1435 O O . GLU A 1 184 ? -11.375 -22.516 -7.93 1 61.91 184 GLU A O 1
ATOM 1440 N N . ARG A 1 185 ? -9.742 -23.469 -9.172 1 76.06 185 ARG A N 1
ATOM 1441 C CA . ARG A 1 185 ? -8.773 -22.594 -8.523 1 76.06 185 ARG A CA 1
ATOM 1442 C C . ARG A 1 185 ? -8.617 -21.281 -9.289 1 76.06 185 ARG A C 1
ATOM 1444 O O . ARG A 1 185 ? -8.758 -21.25 -10.516 1 76.06 185 ARG A O 1
ATOM 1451 N N . MET A 1 186 ? -8.477 -20.297 -8.562 1 85.38 186 MET A N 1
ATOM 1452 C CA . MET A 1 186 ? -8.227 -18.984 -9.164 1 85.38 186 MET A CA 1
ATOM 1453 C C . MET A 1 186 ? -6.895 -18.984 -9.906 1 85.38 186 MET A C 1
ATOM 1455 O O . MET A 1 186 ? -5.969 -19.703 -9.539 1 85.38 186 MET A O 1
ATOM 1459 N N . PRO A 1 187 ? -6.855 -18.203 -10.969 1 84.75 187 PRO A N 1
ATOM 1460 C CA . PRO A 1 187 ? -5.594 -18.109 -11.711 1 84.75 187 PRO A CA 1
ATOM 1461 C C . PRO A 1 187 ? -4.406 -17.781 -10.805 1 84.75 187 PRO A C 1
ATOM 1463 O O . PRO A 1 187 ? -4.555 -17.031 -9.828 1 84.75 187 PRO A O 1
ATOM 1466 N N . PHE A 1 188 ? -3.311 -18.438 -11.117 1 90.31 188 PHE A N 1
ATOM 1467 C CA . PHE A 1 188 ? -2.051 -18.219 -10.414 1 90.31 188 PHE A CA 1
ATOM 1468 C C . PHE A 1 188 ? -0.925 -17.938 -11.398 1 90.31 188 PHE A C 1
ATOM 1470 O O . PHE A 1 188 ? -0.728 -18.672 -12.359 1 90.31 188 PHE A O 1
ATOM 1477 N N . PRO A 1 189 ? -0.227 -16.859 -11.141 1 91.25 189 PRO A N 1
ATOM 1478 C CA . PRO A 1 189 ? 0.739 -16.422 -12.156 1 91.25 189 PRO A CA 1
ATOM 1479 C C . PRO A 1 189 ? 1.936 -17.375 -12.266 1 91.25 189 PRO A C 1
ATOM 1481 O O . PRO A 1 189 ? 2.346 -17.969 -11.273 1 91.25 189 PRO A O 1
ATOM 1484 N N . GLY A 1 190 ? 2.566 -17.375 -13.445 1 87.44 190 GLY A N 1
ATOM 1485 C CA . GLY A 1 190 ? 3.729 -18.203 -13.711 1 87.44 190 GLY A CA 1
ATOM 1486 C C . GLY A 1 190 ? 4.879 -17.953 -12.758 1 87.44 190 GLY A C 1
ATOM 1487 O O . GLY A 1 190 ? 5.414 -18.891 -12.164 1 87.44 190 GLY A O 1
ATOM 1488 N N . PRO A 1 191 ? 5.148 -16.734 -12.5 1 94.56 191 PRO A N 1
ATOM 1489 C CA . PRO A 1 191 ? 6.234 -16.406 -11.562 1 94.56 191 PRO A CA 1
ATOM 1490 C C . PRO A 1 191 ? 5.836 -16.609 -10.102 1 94.56 191 PRO A C 1
ATOM 1492 O O . PRO A 1 191 ? 6.625 -16.328 -9.203 1 94.56 191 PRO A O 1
ATOM 1495 N N . GLY A 1 192 ? 4.578 -17.016 -9.93 1 95.69 192 GLY A N 1
ATOM 1496 C CA . GLY A 1 192 ? 4.09 -17.328 -8.602 1 95.69 192 GLY A CA 1
ATOM 1497 C C . GLY A 1 192 ? 4.027 -16.125 -7.68 1 95.69 192 GLY A C 1
ATOM 1498 O O . GLY A 1 192 ? 3.602 -15.047 -8.094 1 95.69 192 GLY A O 1
ATOM 1499 N N . LEU A 1 193 ? 4.461 -16.312 -6.441 1 98.19 193 LEU A N 1
ATOM 1500 C CA . LEU A 1 193 ? 4.348 -15.273 -5.418 1 98.19 193 LEU A CA 1
ATOM 1501 C C . LEU A 1 193 ? 5.34 -14.148 -5.672 1 98.19 193 LEU A C 1
ATOM 1503 O O . LEU A 1 193 ? 5.238 -13.078 -5.059 1 98.19 193 LEU A O 1
ATOM 1507 N N . ALA A 1 194 ? 6.273 -14.344 -6.641 1 98.06 194 ALA A N 1
ATOM 1508 C CA . ALA A 1 194 ? 7.281 -13.328 -6.918 1 98.06 194 ALA A CA 1
ATOM 1509 C C . ALA A 1 194 ? 6.637 -12.031 -7.395 1 98.06 194 ALA A C 1
ATOM 1511 O O . ALA A 1 194 ? 7.16 -10.938 -7.148 1 98.06 194 ALA A O 1
ATOM 1512 N N . VAL A 1 195 ? 5.465 -12.164 -8.039 1 97.06 195 VAL A N 1
ATOM 1513 C CA . VAL A 1 195 ? 4.82 -10.969 -8.562 1 97.06 195 VAL A CA 1
ATOM 1514 C C . VAL A 1 195 ? 3.865 -10.391 -7.52 1 97.06 195 VAL A C 1
ATOM 1516 O O . VAL A 1 195 ? 3.182 -9.398 -7.777 1 97.06 195 VAL A O 1
ATOM 1519 N N . ARG A 1 196 ? 3.758 -11.047 -6.352 1 98.44 196 ARG A N 1
ATOM 1520 C CA . ARG A 1 196 ? 2.947 -10.57 -5.238 1 98.44 196 ARG A CA 1
ATOM 1521 C C . ARG A 1 196 ? 3.828 -10.078 -4.094 1 98.44 196 ARG A C 1
ATOM 1523 O O . ARG A 1 196 ? 3.35 -9.883 -2.975 1 98.44 196 ARG A O 1
ATOM 1530 N N . VAL A 1 197 ? 5.117 -10.008 -4.395 1 98.25 197 VAL A N 1
ATOM 1531 C CA . VAL A 1 197 ? 6.129 -9.359 -3.562 1 98.25 197 VAL A CA 1
ATOM 1532 C C . VAL A 1 197 ? 6.789 -8.219 -4.34 1 98.25 197 VAL A C 1
ATOM 1534 O O . VAL A 1 197 ? 7.625 -8.461 -5.215 1 98.25 197 VAL A O 1
ATOM 1537 N N . ILE A 1 198 ? 6.414 -7 -4 1 97 198 ILE A N 1
ATOM 1538 C CA . ILE A 1 198 ? 7 -5.875 -4.73 1 97 198 ILE A CA 1
ATOM 1539 C C . ILE A 1 198 ? 8.461 -5.703 -4.324 1 97 198 ILE A C 1
ATOM 1541 O O . ILE A 1 198 ? 8.797 -5.793 -3.143 1 97 198 ILE A O 1
ATOM 1545 N N . GLY A 1 199 ? 9.344 -5.441 -5.293 1 95.44 199 GLY A N 1
ATOM 1546 C CA . GLY A 1 199 ? 10.773 -5.305 -5.047 1 95.44 199 GLY A CA 1
ATOM 1547 C C . GLY A 1 199 ? 11.484 -6.637 -4.898 1 95.44 199 GLY A C 1
ATOM 1548 O O . GLY A 1 199 ? 11.164 -7.598 -5.602 1 95.44 199 GLY A O 1
ATOM 1549 N N . GLU A 1 200 ? 12.445 -6.66 -3.973 1 97.19 200 GLU A N 1
ATOM 1550 C CA . GLU A 1 200 ? 13.258 -7.855 -3.787 1 97.19 200 GLU A CA 1
ATOM 1551 C C . GLU A 1 200 ? 12.461 -8.969 -3.113 1 97.19 200 GLU A C 1
ATOM 1553 O O . GLU A 1 200 ? 11.773 -8.734 -2.123 1 97.19 200 GLU A O 1
ATOM 1558 N N . VAL A 1 201 ? 12.578 -10.156 -3.635 1 98.12 201 VAL A N 1
ATOM 1559 C CA . VAL A 1 201 ? 11.922 -11.328 -3.055 1 98.12 201 VAL A CA 1
ATOM 1560 C C . VAL A 1 201 ? 12.805 -11.922 -1.957 1 98.12 201 VAL A C 1
ATOM 1562 O O . VAL A 1 201 ? 13.867 -12.477 -2.238 1 98.12 201 VAL A O 1
ATOM 1565 N N . THR A 1 202 ? 12.383 -11.781 -0.759 1 97.69 202 THR A N 1
ATOM 1566 C CA . THR A 1 202 ? 13.07 -12.383 0.377 1 97.69 202 THR A CA 1
ATOM 1567 C C . THR A 1 202 ? 12.227 -13.492 0.994 1 97.69 202 THR A C 1
ATOM 1569 O O . THR A 1 202 ? 11.008 -13.547 0.783 1 97.69 202 THR A O 1
ATOM 1572 N N . GLU A 1 203 ? 12.891 -14.352 1.726 1 97.19 203 GLU A N 1
ATOM 1573 C CA . GLU A 1 203 ? 12.156 -15.43 2.385 1 97.19 203 GLU A CA 1
ATOM 1574 C C . GLU A 1 203 ? 11.086 -14.875 3.318 1 97.19 203 GLU A C 1
ATOM 1576 O O . GLU A 1 203 ? 9.992 -15.438 3.412 1 97.19 203 GLU A O 1
ATOM 1581 N N . GLU A 1 204 ? 11.414 -13.844 3.982 1 97.06 204 GLU A N 1
ATOM 1582 C CA . GLU A 1 204 ? 10.477 -13.227 4.918 1 97.06 204 GLU A CA 1
ATOM 1583 C C . GLU A 1 204 ? 9.227 -12.727 4.199 1 97.06 204 GLU A C 1
ATOM 1585 O O . GLU A 1 204 ? 8.109 -13.023 4.617 1 97.06 204 GLU A O 1
ATOM 1590 N N . LYS A 1 205 ? 9.406 -11.945 3.172 1 97.88 205 LYS A N 1
ATOM 1591 C CA . LYS A 1 205 ? 8.273 -11.43 2.406 1 97.88 205 LYS A CA 1
ATOM 1592 C C . LYS A 1 205 ? 7.465 -12.562 1.783 1 97.88 205 LYS A C 1
ATOM 1594 O O . LYS A 1 205 ? 6.234 -12.484 1.71 1 97.88 205 LYS A O 1
ATOM 1599 N N . LEU A 1 206 ? 8.156 -13.547 1.314 1 98.12 206 LEU A N 1
ATOM 1600 C CA . LEU A 1 206 ? 7.5 -14.688 0.684 1 98.12 206 LEU A CA 1
ATOM 1601 C C . LEU A 1 206 ? 6.59 -15.406 1.673 1 98.12 206 LEU A C 1
ATOM 1603 O O . LEU A 1 206 ? 5.488 -15.828 1.314 1 98.12 206 LEU A O 1
ATOM 1607 N N . GLU A 1 207 ? 7.086 -15.578 2.822 1 97.94 207 GLU A N 1
ATOM 1608 C CA . GLU A 1 207 ? 6.277 -16.234 3.85 1 97.94 207 GLU A CA 1
ATOM 1609 C C . GLU A 1 207 ? 5.023 -15.414 4.16 1 97.94 207 GLU A C 1
ATOM 1611 O O . GLU A 1 207 ? 3.932 -15.969 4.289 1 97.94 207 GLU A O 1
ATOM 1616 N N . VAL A 1 208 ? 5.191 -14.141 4.27 1 98.5 208 VAL A N 1
ATOM 1617 C CA . VAL A 1 208 ? 4.059 -13.25 4.512 1 98.5 208 VAL A CA 1
ATOM 1618 C C . VAL A 1 208 ? 3.059 -13.367 3.363 1 98.5 208 VAL A C 1
ATOM 1620 O O . VAL A 1 208 ? 1.858 -13.539 3.594 1 98.5 208 VAL A O 1
ATOM 1623 N N . ALA A 1 209 ? 3.578 -13.258 2.154 1 98.69 209 ALA A N 1
ATOM 1624 C CA . ALA A 1 209 ? 2.719 -13.352 0.976 1 98.69 209 ALA A CA 1
ATOM 1625 C C . ALA A 1 209 ? 1.981 -14.688 0.939 1 98.69 209 ALA A C 1
ATOM 1627 O O . ALA A 1 209 ? 0.781 -14.734 0.658 1 98.69 209 ALA A O 1
ATOM 1628 N N . ARG A 1 210 ? 2.695 -15.719 1.216 1 98.5 210 ARG A N 1
ATOM 1629 C CA . ARG A 1 210 ? 2.131 -17.062 1.148 1 98.5 210 ARG A CA 1
ATOM 1630 C C . ARG A 1 210 ? 1.008 -17.234 2.166 1 98.5 210 ARG A C 1
ATOM 1632 O O . ARG A 1 210 ? -0.083 -17.703 1.821 1 98.5 210 ARG A O 1
ATOM 1639 N N . GLU A 1 211 ? 1.207 -16.844 3.383 1 98.5 211 GLU A N 1
ATOM 1640 C CA . GLU A 1 211 ? 0.203 -16.969 4.438 1 98.5 211 GLU A CA 1
ATOM 1641 C C . GLU A 1 211 ? -0.981 -16.031 4.176 1 98.5 211 GLU A C 1
ATOM 1643 O O . GLU A 1 211 ? -2.133 -16.422 4.395 1 98.5 211 GLU A O 1
ATOM 1648 N N . ALA A 1 212 ? -0.664 -14.852 3.746 1 98.75 212 ALA A N 1
ATOM 1649 C CA . ALA A 1 212 ? -1.721 -13.891 3.463 1 98.75 212 ALA A CA 1
ATOM 1650 C C . ALA A 1 212 ? -2.613 -14.375 2.322 1 98.75 212 ALA A C 1
ATOM 1652 O O . ALA A 1 212 ? -3.836 -14.219 2.375 1 98.75 212 ALA A O 1
ATOM 1653 N N . ASN A 1 213 ? -1.978 -14.906 1.302 1 98.31 213 ASN A N 1
ATOM 1654 C CA . ASN A 1 213 ? -2.766 -15.43 0.19 1 98.31 213 ASN A CA 1
ATOM 1655 C C . ASN A 1 213 ? -3.672 -16.578 0.634 1 98.31 213 ASN A C 1
ATOM 1657 O O . ASN A 1 213 ? -4.805 -16.688 0.164 1 98.31 213 ASN A O 1
ATOM 1661 N N . HIS A 1 214 ? -3.15 -17.375 1.464 1 97.38 214 HIS A N 1
ATOM 1662 C CA . HIS A 1 214 ? -3.965 -18.453 2 1 97.38 214 HIS A CA 1
ATOM 1663 C C . HIS A 1 214 ? -5.207 -17.922 2.699 1 97.38 214 HIS A C 1
ATOM 1665 O O . HIS A 1 214 ? -6.316 -18.406 2.461 1 97.38 214 HIS A O 1
ATOM 1671 N N . VAL A 1 215 ? -5.062 -16.922 3.504 1 98.38 215 VAL A N 1
ATOM 1672 C CA . VAL A 1 215 ? -6.16 -16.281 4.227 1 98.38 215 VAL A CA 1
ATOM 1673 C C . VAL A 1 215 ? -7.16 -15.695 3.236 1 98.38 215 VAL A C 1
ATOM 1675 O O . VAL A 1 215 ? -8.367 -15.914 3.363 1 98.38 215 VAL A O 1
ATOM 1678 N N . VAL A 1 216 ? -6.672 -14.992 2.273 1 98.44 216 VAL A N 1
ATOM 1679 C CA . VAL A 1 216 ? -7.504 -14.273 1.315 1 98.44 216 VAL A CA 1
ATOM 1680 C C . VAL A 1 216 ? -8.312 -15.266 0.486 1 98.44 216 VAL A C 1
ATOM 1682 O O . VAL A 1 216 ? -9.516 -15.062 0.262 1 98.44 216 VAL A O 1
ATOM 1685 N N . GLU A 1 217 ? -7.695 -16.297 0.062 1 95.62 217 GLU A N 1
ATOM 1686 C CA . GLU A 1 217 ? -8.383 -17.297 -0.74 1 95.62 217 GLU A CA 1
ATOM 1687 C C . GLU A 1 217 ? -9.5 -17.969 0.051 1 95.62 217 GLU A C 1
ATOM 1689 O O . GLU A 1 217 ? -10.586 -18.219 -0.486 1 95.62 217 GLU A O 1
ATOM 1694 N N . GLU A 1 218 ? -9.25 -18.203 1.299 1 95.88 218 GLU A N 1
ATOM 1695 C CA . GLU A 1 218 ? -10.266 -18.828 2.146 1 95.88 218 GLU A CA 1
ATOM 1696 C C . GLU A 1 218 ? -11.422 -17.875 2.416 1 95.88 218 GLU A C 1
ATOM 1698 O O . GLU A 1 218 ? -12.586 -18.234 2.244 1 95.88 218 GLU A O 1
ATOM 1703 N N . GLU A 1 219 ? -11.133 -16.703 2.775 1 97.75 219 GLU A N 1
ATOM 1704 C CA . GLU A 1 219 ? -12.133 -15.75 3.232 1 97.75 219 GLU A CA 1
ATOM 1705 C C . GLU A 1 219 ? -12.969 -15.219 2.064 1 97.75 219 GLU A C 1
ATOM 1707 O O . GLU A 1 219 ? -14.141 -14.875 2.236 1 97.75 219 GLU A O 1
ATOM 1712 N N . LEU A 1 220 ? -12.375 -15.211 0.862 1 97.44 220 LEU A N 1
ATOM 1713 C CA . LEU A 1 220 ? -13.07 -14.555 -0.238 1 97.44 220 LEU A CA 1
ATOM 1714 C C . LEU A 1 220 ? -13.68 -15.578 -1.184 1 97.44 220 LEU A C 1
ATOM 1716 O O . LEU A 1 220 ? -14.258 -15.219 -2.213 1 97.44 220 LEU A O 1
ATOM 1720 N N . GLU A 1 221 ? -13.594 -16.828 -0.814 1 94.38 221 GLU A N 1
ATOM 1721 C CA . GLU A 1 221 ? -14.164 -17.875 -1.641 1 94.38 221 GLU A CA 1
ATOM 1722 C C . GLU A 1 221 ? -15.641 -17.625 -1.923 1 94.38 221 GLU A C 1
ATOM 1724 O O . GLU A 1 221 ? -16.109 -17.797 -3.053 1 94.38 221 GLU A O 1
ATOM 1729 N N . GLU A 1 222 ? -16.391 -17.188 -0.947 1 94.56 222 GLU A N 1
ATOM 1730 C CA . GLU A 1 222 ? -17.828 -17.016 -1.05 1 94.56 222 GLU A CA 1
ATOM 1731 C C . GLU A 1 222 ? -18.188 -15.891 -2.012 1 94.56 222 GLU A C 1
ATOM 1733 O O . GLU A 1 222 ? -19.312 -15.828 -2.508 1 94.56 222 GLU A O 1
ATOM 1738 N N . TYR A 1 223 ? -17.281 -15.047 -2.287 1 96.19 223 TYR A N 1
ATOM 1739 C CA . TYR A 1 223 ? -17.531 -13.922 -3.178 1 96.19 223 TYR A CA 1
ATOM 1740 C C . TYR A 1 223 ? -17.312 -14.32 -4.633 1 96.19 223 TYR A C 1
ATOM 1742 O O . TYR A 1 223 ? -17.562 -13.523 -5.543 1 96.19 223 TYR A O 1
ATOM 1750 N N . GLU A 1 224 ? -16.75 -15.516 -4.844 1 93.31 224 GLU A N 1
ATOM 1751 C CA . GLU A 1 224 ? -16.562 -16.094 -6.172 1 93.31 224 GLU A CA 1
ATOM 1752 C C . GLU A 1 224 ? -15.773 -15.148 -7.074 1 93.31 224 GLU A C 1
ATOM 1754 O O . GLU A 1 224 ? -16.203 -14.836 -8.188 1 93.31 224 GLU A O 1
ATOM 1759 N N . PRO A 1 225 ? -14.617 -14.711 -6.602 1 95.81 225 PRO A N 1
ATOM 1760 C CA . PRO A 1 225 ? -13.805 -13.828 -7.438 1 95.81 225 PRO A CA 1
ATOM 1761 C C . PRO A 1 225 ? -13.227 -14.539 -8.664 1 95.81 225 PRO A C 1
ATOM 1763 O O . PRO A 1 225 ? -13.055 -15.758 -8.648 1 95.81 225 PRO A O 1
ATOM 1766 N N . TRP A 1 226 ? -13.055 -13.703 -9.688 1 93 226 TRP A N 1
ATOM 1767 C CA . TRP A 1 226 ? -12.219 -14.219 -10.766 1 93 226 TRP A CA 1
ATOM 1768 C C . TRP A 1 226 ? -10.805 -14.516 -10.266 1 93 226 TRP A C 1
ATOM 1770 O O . TRP A 1 226 ? -10.234 -15.562 -10.578 1 93 226 TRP A O 1
ATOM 1780 N N . GLN A 1 227 ? -10.328 -13.555 -9.5 1 95.38 227 GLN A N 1
ATOM 1781 C CA . GLN A 1 227 ? -9.047 -13.727 -8.82 1 95.38 227 GLN A CA 1
ATOM 1782 C C . GLN A 1 227 ? -9.008 -12.922 -7.523 1 95.38 227 GLN A C 1
ATOM 1784 O O . GLN A 1 227 ? -9.523 -11.805 -7.465 1 95.38 227 GLN A O 1
ATOM 1789 N N . ALA A 1 228 ? -8.461 -13.523 -6.551 1 97.62 228 ALA A N 1
ATOM 1790 C CA . ALA A 1 228 ? -8.172 -12.859 -5.277 1 97.62 228 ALA A CA 1
ATOM 1791 C C . ALA A 1 228 ? -6.746 -13.141 -4.82 1 97.62 228 ALA A C 1
ATOM 1793 O O . ALA A 1 228 ? -6.242 -14.258 -4.984 1 97.62 228 ALA A O 1
ATOM 1794 N N . LEU A 1 229 ? -6.137 -12.117 -4.285 1 98.38 229 LEU A N 1
ATOM 1795 C CA . LEU A 1 229 ? -4.742 -12.312 -3.9 1 98.38 229 LEU A CA 1
ATOM 1796 C C . LEU A 1 229 ? -4.34 -11.32 -2.814 1 98.38 229 LEU A C 1
ATOM 1798 O O . LEU A 1 229 ? -5.102 -10.406 -2.488 1 98.38 229 LEU A O 1
ATOM 1802 N N . ALA A 1 230 ? -3.221 -11.547 -2.217 1 98.69 230 ALA A N 1
ATOM 1803 C CA . ALA A 1 230 ? -2.541 -10.641 -1.296 1 98.69 230 ALA A CA 1
ATOM 1804 C C . ALA A 1 230 ? -1.11 -10.367 -1.751 1 98.69 230 ALA A C 1
ATOM 1806 O O . ALA A 1 230 ? -0.415 -11.281 -2.211 1 98.69 230 ALA A O 1
ATOM 1807 N N . ALA A 1 231 ? -0.714 -9.156 -1.692 1 98.75 231 ALA A N 1
ATOM 1808 C CA . ALA A 1 231 ? 0.637 -8.773 -2.094 1 98.75 231 ALA A CA 1
ATOM 1809 C C . ALA A 1 231 ? 1.324 -7.957 -1.001 1 98.75 231 ALA A C 1
ATOM 1811 O O . ALA A 1 231 ? 0.685 -7.141 -0.333 1 98.75 231 ALA A O 1
ATOM 1812 N N . VAL A 1 232 ? 2.602 -8.203 -0.775 1 98.62 232 VAL A N 1
ATOM 1813 C CA . VAL A 1 232 ? 3.426 -7.383 0.103 1 98.62 232 VAL A CA 1
ATOM 1814 C C . VAL A 1 232 ? 3.969 -6.184 -0.671 1 98.62 232 VAL A C 1
ATOM 1816 O O . VAL A 1 232 ? 4.812 -6.344 -1.558 1 98.62 232 VAL A O 1
ATOM 1819 N N . ILE A 1 233 ? 3.578 -4.922 -0.297 1 97.62 233 ILE A N 1
ATOM 1820 C CA . ILE A 1 233 ? 3.789 -3.842 -1.256 1 97.62 233 ILE A CA 1
ATOM 1821 C C . ILE A 1 233 ? 4.688 -2.771 -0.64 1 97.62 233 ILE A C 1
ATOM 1823 O O . ILE A 1 233 ? 4.984 -1.759 -1.277 1 97.62 233 ILE A O 1
ATOM 1827 N N . GLY A 1 234 ? 5.129 -2.963 0.589 1 94.62 234 GLY A N 1
ATOM 1828 C CA . GLY A 1 234 ? 6.012 -2.012 1.244 1 94.62 234 GLY A CA 1
ATOM 1829 C C . GLY A 1 234 ? 6.02 -2.146 2.756 1 94.62 234 GLY A C 1
ATOM 1830 O O . GLY A 1 234 ? 5.684 -3.207 3.291 1 94.62 234 GLY A O 1
ATOM 1831 N N . LYS A 1 235 ? 6.566 -1.149 3.387 1 94.69 235 LYS A N 1
ATOM 1832 C CA . LYS A 1 235 ? 6.609 -1.08 4.844 1 94.69 235 LYS A CA 1
ATOM 1833 C C . LYS A 1 235 ? 6.035 0.242 5.348 1 94.69 235 LYS A C 1
ATOM 1835 O O . LYS A 1 235 ? 6.07 1.25 4.641 1 94.69 235 LYS A O 1
ATOM 1840 N N . ALA A 1 236 ? 5.512 0.177 6.469 1 94.62 236 ALA A N 1
ATOM 1841 C CA . ALA A 1 236 ? 4.996 1.373 7.133 1 94.62 236 ALA A CA 1
ATOM 1842 C C . ALA A 1 236 ? 5.117 1.253 8.648 1 94.62 236 ALA A C 1
ATOM 1844 O O . ALA A 1 236 ? 5.328 0.158 9.18 1 94.62 236 ALA A O 1
ATOM 1845 N N . THR A 1 237 ? 4.945 2.363 9.258 1 92.5 237 THR A N 1
ATOM 1846 C CA . THR A 1 237 ? 5.012 2.389 10.719 1 92.5 237 THR A CA 1
ATOM 1847 C C . THR A 1 237 ? 3.766 1.745 11.32 1 92.5 237 THR A C 1
ATOM 1849 O O . THR A 1 237 ? 2.654 1.94 10.828 1 92.5 237 THR A O 1
ATOM 1852 N N . GLY A 1 238 ? 4.008 0.903 12.336 1 91.38 238 GLY A N 1
ATOM 1853 C CA . GLY A 1 238 ? 2.967 0.293 13.148 1 91.38 238 GLY A CA 1
ATOM 1854 C C . GLY A 1 238 ? 3.266 0.335 14.641 1 91.38 238 GLY A C 1
ATOM 1855 O O . GLY A 1 238 ? 4.156 1.064 15.078 1 91.38 238 GLY A O 1
ATOM 1856 N N . VAL A 1 239 ? 2.336 -0.247 15.32 1 88.62 239 VAL A N 1
ATOM 1857 C CA . VAL A 1 239 ? 2.539 -0.265 16.766 1 88.62 239 VAL A CA 1
ATOM 1858 C C . VAL A 1 239 ? 2.309 -1.675 17.297 1 88.62 239 VAL A C 1
ATOM 1860 O O . VAL A 1 239 ? 1.391 -2.371 16.859 1 88.62 239 VAL A O 1
ATOM 1863 N N . LYS A 1 240 ? 3.193 -2.162 18 1 80.75 240 LYS A N 1
ATOM 1864 C CA . LYS A 1 240 ? 3.086 -3.416 18.75 1 80.75 240 LYS A CA 1
ATOM 1865 C C . LYS A 1 240 ? 3.355 -3.203 20.234 1 80.75 240 LYS A C 1
ATOM 1867 O O . LYS A 1 240 ? 4.477 -2.867 20.625 1 80.75 240 LYS A O 1
ATOM 1872 N N . GLY A 1 241 ? 2.348 -3.527 20.969 1 78 241 GLY A N 1
ATOM 1873 C CA . GLY A 1 241 ? 2.475 -3.115 22.344 1 78 241 GLY A CA 1
ATOM 1874 C C . GLY A 1 241 ? 2.648 -1.618 22.516 1 78 241 GLY A C 1
ATOM 1875 O O . GLY A 1 241 ? 1.812 -0.836 22.062 1 78 241 GLY A O 1
ATOM 1876 N N . ASP A 1 242 ? 3.824 -1.229 23.016 1 77.19 242 ASP A N 1
ATOM 1877 C CA . ASP A 1 242 ? 4.078 0.19 23.25 1 77.19 242 ASP A CA 1
ATOM 1878 C C . ASP A 1 242 ? 5.176 0.71 22.328 1 77.19 242 ASP A C 1
ATOM 1880 O O . ASP A 1 242 ? 5.629 1.849 22.469 1 77.19 242 ASP A O 1
ATOM 1884 N N . ASN A 1 243 ? 5.445 -0.092 21.391 1 83.94 243 ASN A N 1
ATOM 1885 C CA . ASN A 1 243 ? 6.59 0.296 20.578 1 83.94 243 ASN A CA 1
ATOM 1886 C C . ASN A 1 243 ? 6.203 0.48 19.125 1 83.94 243 ASN A C 1
ATOM 1888 O O . ASN A 1 243 ? 5.387 -0.275 18.594 1 83.94 243 ASN A O 1
ATOM 1892 N N . ARG A 1 244 ? 6.836 1.458 18.594 1 85.62 244 ARG A N 1
ATOM 1893 C CA . ARG A 1 244 ? 6.711 1.66 17.156 1 85.62 244 ARG A CA 1
ATOM 1894 C C . ARG A 1 244 ? 7.496 0.605 16.391 1 85.62 244 ARG A C 1
ATOM 1896 O O . ARG A 1 244 ? 8.594 0.222 16.797 1 85.62 244 ARG A O 1
ATOM 1903 N N . VAL A 1 245 ? 6.91 0.086 15.43 1 87.62 245 VAL A N 1
ATOM 1904 C CA . VAL A 1 245 ? 7.574 -0.908 14.594 1 87.62 245 VAL A CA 1
ATOM 1905 C C . VAL A 1 245 ? 7.418 -0.53 13.125 1 87.62 245 VAL A C 1
ATOM 1907 O O . VAL A 1 245 ? 6.586 0.31 12.773 1 87.62 245 VAL A O 1
ATOM 1910 N N . HIS A 1 246 ? 8.352 -1.025 12.367 1 91.88 246 HIS A N 1
ATOM 1911 C CA . HIS A 1 246 ? 8.25 -0.935 10.914 1 91.88 246 HIS A CA 1
ATOM 1912 C C . HIS A 1 246 ? 7.891 -2.285 10.305 1 91.88 246 HIS A C 1
ATOM 1914 O O . HIS A 1 246 ? 8.742 -3.17 10.195 1 91.88 246 HIS A O 1
ATOM 1920 N N . GLY A 1 247 ? 6.617 -2.4 9.961 1 94.81 247 GLY A N 1
ATOM 1921 C CA . GLY A 1 247 ? 6.129 -3.684 9.484 1 94.81 247 GLY A CA 1
ATOM 1922 C C . GLY A 1 247 ? 5.656 -3.643 8.039 1 94.81 247 GLY A C 1
ATOM 1923 O O . GLY A 1 247 ? 5.527 -2.564 7.457 1 94.81 247 GLY A O 1
ATOM 1924 N N . TRP A 1 248 ? 5.402 -4.777 7.465 1 97.19 248 TRP A N 1
ATOM 1925 C CA . TRP A 1 248 ? 5.008 -4.906 6.066 1 97.19 248 TRP A CA 1
ATOM 1926 C C . TRP A 1 248 ? 3.578 -4.418 5.859 1 97.19 248 TRP A C 1
ATOM 1928 O O . TRP A 1 248 ? 2.734 -4.555 6.746 1 97.19 248 TRP A O 1
ATOM 1938 N N . VAL A 1 249 ? 3.338 -3.834 4.711 1 98.25 249 VAL A N 1
ATOM 1939 C CA . VAL A 1 249 ? 1.993 -3.516 4.242 1 98.25 249 VAL A CA 1
ATOM 1940 C C . VAL A 1 249 ? 1.522 -4.582 3.258 1 98.25 249 VAL A C 1
ATOM 1942 O O . VAL A 1 249 ? 2.174 -4.828 2.24 1 98.25 249 VAL A O 1
ATOM 1945 N N . VAL A 1 250 ? 0.422 -5.238 3.584 1 98.75 250 VAL A N 1
ATOM 1946 C CA . VAL A 1 250 ? -0.147 -6.266 2.719 1 98.75 250 VAL A CA 1
ATOM 1947 C C . VAL A 1 250 ? -1.402 -5.73 2.035 1 98.75 250 VAL A C 1
ATOM 1949 O O . VAL A 1 250 ? -2.326 -5.258 2.701 1 98.75 250 VAL A O 1
ATOM 1952 N N . SER A 1 251 ? -1.401 -5.789 0.73 1 98.81 251 SER A N 1
ATOM 1953 C CA . SER A 1 251 ? -2.564 -5.367 -0.043 1 98.81 251 SER A CA 1
ATOM 1954 C C . SER A 1 251 ? -3.408 -6.562 -0.472 1 98.81 251 SER A C 1
ATOM 1956 O O . SER A 1 251 ? -2.895 -7.504 -1.084 1 98.81 251 SER A O 1
ATOM 1958 N N . VAL A 1 252 ? -4.645 -6.523 -0.117 1 98.81 252 VAL A N 1
ATOM 1959 C CA . VAL A 1 252 ? -5.609 -7.531 -0.547 1 98.81 252 VAL A CA 1
ATOM 1960 C C . VAL A 1 252 ? -6.34 -7.047 -1.799 1 98.81 252 VAL A C 1
ATOM 1962 O O . VAL A 1 252 ? -6.758 -5.891 -1.872 1 98.81 252 VAL A O 1
ATOM 1965 N N . ARG A 1 253 ? -6.43 -7.922 -2.783 1 98.5 253 ARG A N 1
ATOM 1966 C CA . ARG A 1 253 ? -7.094 -7.605 -4.047 1 98.5 253 ARG A CA 1
ATOM 1967 C C . ARG A 1 253 ? -8.055 -8.711 -4.453 1 98.5 253 ARG A C 1
ATOM 1969 O O . ARG A 1 253 ? -7.707 -9.898 -4.402 1 98.5 253 ARG A O 1
ATOM 1976 N N . SER A 1 254 ? -9.258 -8.352 -4.727 1 98.31 254 SER A N 1
ATOM 1977 C CA . SER A 1 254 ? -10.289 -9.25 -5.246 1 98.31 254 SER A CA 1
ATOM 1978 C C . SER A 1 254 ? -11.008 -8.633 -6.441 1 98.31 254 SER A C 1
ATOM 1980 O O . SER A 1 254 ? -11.508 -7.504 -6.355 1 98.31 254 SER A O 1
ATOM 1982 N N . VAL A 1 255 ? -11.078 -9.359 -7.555 1 97.75 255 VAL A N 1
ATOM 1983 C CA . VAL A 1 255 ? -11.641 -8.742 -8.75 1 97.75 255 VAL A CA 1
ATOM 1984 C C . VAL A 1 255 ? -12.609 -9.719 -9.422 1 97.75 255 VAL A C 1
ATOM 1986 O O . VAL A 1 255 ? -12.453 -10.938 -9.305 1 97.75 255 VAL A O 1
ATOM 1989 N N . GLU A 1 256 ? -13.602 -9.156 -10.047 1 96.06 256 GLU A N 1
ATOM 1990 C CA . GLU A 1 256 ? -14.453 -9.859 -11 1 96.06 256 GLU A CA 1
ATOM 1991 C C . GLU A 1 256 ? -14.039 -9.562 -12.438 1 96.06 256 GLU A C 1
ATOM 1993 O O . GLU A 1 256 ? -13.719 -8.422 -12.773 1 96.06 256 GLU A O 1
ATOM 1998 N N . SER A 1 257 ? -13.953 -10.562 -13.172 1 92.62 257 SER A N 1
ATOM 1999 C CA . SER A 1 257 ? -13.57 -10.406 -14.57 1 92.62 257 SER A CA 1
ATOM 2000 C C . SER A 1 257 ? -14.07 -11.578 -15.414 1 92.62 257 SER A C 1
ATOM 2002 O O . SER A 1 257 ? -14.445 -12.617 -14.883 1 92.62 257 SER A O 1
ATOM 2004 N N . ARG A 1 258 ? -14.188 -11.305 -16.703 1 85.19 258 ARG A N 1
ATOM 2005 C CA . ARG A 1 258 ? -14.539 -12.375 -17.625 1 85.19 258 ARG A CA 1
ATOM 2006 C C . ARG A 1 258 ? -13.289 -13.008 -18.234 1 85.19 258 ARG A C 1
ATOM 2008 O O . ARG A 1 258 ? -13.242 -14.219 -18.438 1 85.19 258 ARG A O 1
ATOM 2015 N N . ASP A 1 259 ? -12.352 -12.133 -18.5 1 80.44 259 ASP A N 1
ATOM 2016 C CA . ASP A 1 259 ? -11.203 -12.656 -19.234 1 80.44 259 ASP A CA 1
ATOM 2017 C C . ASP A 1 259 ? -9.906 -12.031 -18.719 1 80.44 259 ASP A C 1
ATOM 2019 O O . ASP A 1 259 ? -8.836 -12.258 -19.297 1 80.44 259 ASP A O 1
ATOM 2023 N N . GLY A 1 260 ? -9.945 -11.227 -17.844 1 82 260 GLY A N 1
ATOM 2024 C CA . GLY A 1 260 ? -8.75 -10.641 -17.25 1 82 260 GLY A CA 1
ATOM 2025 C C . GLY A 1 260 ? -8.297 -9.383 -17.969 1 82 260 GLY A C 1
ATOM 2026 O O . GLY A 1 260 ? -7.371 -8.703 -17.5 1 82 260 GLY A O 1
ATOM 2027 N N . MET A 1 261 ? -8.875 -8.977 -19.047 1 83.5 261 MET A N 1
ATOM 2028 C CA . MET A 1 261 ? -8.508 -7.758 -19.75 1 83.5 261 MET A CA 1
ATOM 2029 C C . MET A 1 261 ? -9 -6.523 -19.016 1 83.5 261 MET A C 1
ATOM 2031 O O . MET A 1 261 ? -8.297 -5.516 -18.938 1 83.5 261 MET A O 1
ATOM 2035 N N . THR A 1 262 ? -10.18 -6.582 -18.578 1 89.75 262 THR A N 1
ATOM 2036 C CA . THR A 1 262 ? -10.773 -5.621 -17.656 1 89.75 262 THR A CA 1
ATOM 2037 C C . THR A 1 262 ? -11.273 -6.316 -16.391 1 89.75 262 THR A C 1
ATOM 2039 O O . THR A 1 262 ? -11.578 -7.512 -16.422 1 89.75 262 THR A O 1
ATOM 2042 N N . ALA A 1 263 ? -11.148 -5.645 -15.359 1 93.81 263 ALA A N 1
ATOM 2043 C CA . ALA A 1 263 ? -11.609 -6.223 -14.102 1 93.81 263 ALA A CA 1
ATOM 2044 C C . ALA A 1 263 ? -12.18 -5.148 -13.18 1 93.81 263 ALA A C 1
ATOM 2046 O O . ALA A 1 263 ? -11.719 -4.004 -13.188 1 93.81 263 ALA A O 1
ATOM 2047 N N . ARG A 1 264 ? -13.156 -5.535 -12.477 1 96.44 264 ARG A N 1
ATOM 2048 C CA . ARG A 1 264 ? -13.75 -4.656 -11.477 1 96.44 264 ARG A CA 1
ATOM 2049 C C . ARG A 1 264 ? -13.383 -5.113 -10.07 1 96.44 264 ARG A C 1
ATOM 2051 O O . ARG A 1 264 ? -13.539 -6.293 -9.734 1 96.44 264 ARG A O 1
ATOM 2058 N N . ALA A 1 265 ? -12.867 -4.195 -9.312 1 98.12 265 ALA A N 1
ATOM 2059 C CA . ALA A 1 265 ? -12.664 -4.516 -7.898 1 98.12 265 ALA A CA 1
ATOM 2060 C C . ALA A 1 265 ? -13.977 -4.922 -7.23 1 98.12 265 ALA A C 1
ATOM 2062 O O . ALA A 1 265 ? -15.016 -4.309 -7.473 1 98.12 265 ALA A O 1
ATOM 2063 N N . GLN A 1 266 ? -13.922 -5.883 -6.367 1 98.31 266 GLN A N 1
ATOM 2064 C CA . GLN A 1 266 ? -15.141 -6.391 -5.738 1 98.31 266 GLN A CA 1
ATOM 2065 C C . GLN A 1 266 ? -15.453 -5.629 -4.453 1 98.31 266 GLN A C 1
ATOM 2067 O O . GLN A 1 266 ? -14.547 -5.297 -3.686 1 98.31 266 GLN A O 1
ATOM 2072 N N . GLU A 1 267 ? -16.766 -5.391 -4.328 1 98.38 267 GLU A N 1
ATOM 2073 C CA . GLU A 1 267 ? -17.234 -4.895 -3.041 1 98.38 267 GLU A CA 1
ATOM 2074 C C . GLU A 1 267 ? -17.25 -6.004 -1.994 1 98.38 267 GLU A C 1
ATOM 2076 O O . GLU A 1 267 ? -18 -6.977 -2.127 1 98.38 267 GLU A O 1
ATOM 2081 N N . ILE A 1 268 ? -16.406 -5.875 -1.015 1 98.5 268 ILE A N 1
ATOM 2082 C CA . ILE A 1 268 ? -16.344 -6.84 0.077 1 98.5 268 ILE A CA 1
ATOM 2083 C C . ILE A 1 268 ? -16.953 -6.234 1.34 1 98.5 268 ILE A C 1
ATOM 2085 O O . ILE A 1 268 ? -16.688 -5.074 1.669 1 98.5 268 ILE A O 1
ATOM 2089 N N . ASP A 1 269 ? -17.766 -7.031 1.997 1 97.62 269 ASP A N 1
ATOM 2090 C CA . ASP A 1 269 ? -18.375 -6.477 3.193 1 97.62 269 ASP A CA 1
ATOM 2091 C C . ASP A 1 269 ? -17.344 -6.199 4.277 1 97.62 269 ASP A C 1
ATOM 2093 O O . ASP A 1 269 ? -16.328 -6.887 4.355 1 97.62 269 ASP A O 1
ATOM 2097 N N . TRP A 1 270 ? -17.688 -5.266 5.102 1 98.19 270 TRP A N 1
ATOM 2098 C CA . TRP A 1 270 ? -16.75 -4.762 6.105 1 98.19 270 TRP A CA 1
ATOM 2099 C C . TRP A 1 270 ? -16.344 -5.867 7.074 1 98.19 270 TRP A C 1
ATOM 2101 O O . TRP A 1 270 ? -15.172 -5.961 7.461 1 98.19 270 TRP A O 1
ATOM 2111 N N . GLU A 1 271 ? -17.234 -6.691 7.477 1 98.19 271 GLU A N 1
ATOM 2112 C CA . GLU A 1 271 ? -16.953 -7.766 8.422 1 98.19 271 GLU A CA 1
ATOM 2113 C C . GLU A 1 271 ? -15.93 -8.742 7.848 1 98.19 271 GLU A C 1
ATOM 2115 O O . GLU A 1 271 ? -15.031 -9.195 8.562 1 98.19 271 GLU A O 1
ATOM 2120 N N . THR A 1 272 ? -16.109 -9.055 6.594 1 98.69 272 THR A N 1
ATOM 2121 C CA . THR A 1 272 ? -15.156 -9.938 5.926 1 98.69 272 THR A CA 1
ATOM 2122 C C . THR A 1 272 ? -13.773 -9.289 5.855 1 98.69 272 THR A C 1
ATOM 2124 O O . THR A 1 272 ? -12.766 -9.938 6.137 1 98.69 272 THR A O 1
ATOM 2127 N N . LEU A 1 273 ? -13.703 -7.977 5.523 1 98.69 273 LEU A N 1
ATOM 2128 C CA . LEU A 1 273 ? -12.43 -7.258 5.477 1 98.69 273 LEU A CA 1
ATOM 2129 C C . LEU A 1 273 ? -11.758 -7.258 6.844 1 98.69 273 LEU A C 1
ATOM 2131 O O . LEU A 1 273 ? -10.539 -7.422 6.941 1 98.69 273 LEU A O 1
ATOM 2135 N N . GLN A 1 274 ? -12.523 -7.125 7.855 1 98.5 274 GLN A N 1
ATOM 2136 C CA . GLN A 1 274 ? -11.961 -7.102 9.203 1 98.5 274 GLN A CA 1
ATOM 2137 C C . GLN A 1 274 ? -11.445 -8.477 9.602 1 98.5 274 GLN A C 1
ATOM 2139 O O . GLN A 1 274 ? -10.43 -8.586 10.297 1 98.5 274 GLN A O 1
ATOM 2144 N N . ARG A 1 275 ? -12.141 -9.5 9.195 1 98.44 275 ARG A N 1
ATOM 2145 C CA . ARG A 1 275 ? -11.633 -10.844 9.453 1 98.44 275 ARG A CA 1
ATOM 2146 C C . ARG A 1 275 ? -10.312 -11.078 8.734 1 98.44 275 ARG A C 1
ATOM 2148 O O . ARG A 1 275 ? -9.375 -11.633 9.312 1 98.44 275 ARG A O 1
ATOM 2155 N N . ILE A 1 276 ? -10.25 -10.609 7.512 1 98.69 276 ILE A N 1
ATOM 2156 C CA . ILE A 1 276 ? -9.047 -10.781 6.703 1 98.69 276 ILE A CA 1
ATOM 2157 C C . ILE A 1 276 ? -7.875 -10.062 7.363 1 98.69 276 ILE A C 1
ATOM 2159 O O . ILE A 1 276 ? -6.809 -10.648 7.566 1 98.69 276 ILE A O 1
ATOM 2163 N N . GLN A 1 277 ? -8.094 -8.781 7.684 1 98.12 277 GLN A N 1
ATOM 2164 C CA . GLN A 1 277 ? -6.996 -8.016 8.258 1 98.12 277 GLN A CA 1
ATOM 2165 C C . GLN A 1 277 ? -6.555 -8.609 9.594 1 98.12 277 GLN A C 1
ATOM 2167 O O . GLN A 1 277 ? -5.359 -8.68 9.891 1 98.12 277 GLN A O 1
ATOM 2172 N N . SER A 1 278 ? -7.484 -9.07 10.414 1 97.5 278 SER A N 1
ATOM 2173 C CA . SER A 1 278 ? -7.168 -9.656 11.711 1 97.5 278 SER A CA 1
ATOM 2174 C C . SER A 1 278 ? -6.387 -10.961 11.547 1 97.5 278 SER A C 1
ATOM 2176 O O . SER A 1 278 ? -5.414 -11.203 12.266 1 97.5 278 SER A O 1
ATOM 2178 N N . ARG A 1 279 ? -6.801 -11.789 10.633 1 98.31 279 ARG A N 1
ATOM 2179 C CA . ARG A 1 279 ? -6.137 -13.07 10.414 1 98.31 279 ARG A CA 1
ATOM 2180 C C . ARG A 1 279 ? -4.73 -12.867 9.852 1 98.31 279 ARG A C 1
ATOM 2182 O O . ARG A 1 279 ? -3.789 -13.547 10.266 1 98.31 279 ARG A O 1
ATOM 2189 N N . ILE A 1 280 ? -4.582 -11.922 8.938 1 98.44 280 ILE A N 1
ATOM 2190 C CA . ILE A 1 280 ? -3.283 -11.68 8.328 1 98.44 280 ILE A CA 1
ATOM 2191 C C . ILE A 1 280 ? -2.316 -11.117 9.367 1 98.44 280 ILE A C 1
ATOM 2193 O O . ILE A 1 280 ? -1.189 -11.602 9.5 1 98.44 280 ILE A O 1
ATOM 2197 N N . THR A 1 281 ? -2.748 -10.109 10.125 1 95.88 281 THR A N 1
ATOM 2198 C CA . THR A 1 281 ? -1.867 -9.5 11.117 1 95.88 281 THR A CA 1
ATOM 2199 C C . THR A 1 281 ? -1.636 -10.445 12.289 1 95.88 281 THR A C 1
ATOM 2201 O O . THR A 1 281 ? -0.595 -10.383 12.945 1 95.88 281 THR A O 1
ATOM 2204 N N . GLY A 1 282 ? -2.605 -11.312 12.562 1 94.19 282 GLY A N 1
ATOM 2205 C CA . GLY A 1 282 ? -2.459 -12.289 13.633 1 94.19 282 GLY A CA 1
ATOM 2206 C C . GLY A 1 282 ? -1.469 -13.391 13.305 1 94.19 282 GLY A C 1
ATOM 2207 O O . GLY A 1 282 ? -0.733 -13.852 14.172 1 94.19 282 GLY A O 1
ATOM 2208 N N . THR A 1 283 ? -1.477 -13.805 12.078 1 94.19 283 THR A N 1
ATOM 2209 C CA . THR A 1 283 ? -0.622 -14.898 11.625 1 94.19 283 THR A CA 1
ATOM 2210 C C . THR A 1 283 ? 0.799 -14.406 11.367 1 94.19 283 THR A C 1
ATOM 2212 O O . THR A 1 283 ? 1.755 -15.18 11.453 1 94.19 283 THR A O 1
ATOM 2215 N N . ASN A 1 284 ? 0.937 -13.117 11.062 1 93.62 284 ASN A N 1
ATOM 2216 C CA . ASN A 1 284 ? 2.219 -12.508 10.719 1 93.62 284 ASN A CA 1
ATOM 2217 C C . ASN A 1 284 ? 2.561 -11.352 11.656 1 93.62 284 ASN A C 1
ATOM 2219 O O . ASN A 1 284 ? 2.107 -10.227 11.445 1 93.62 284 ASN A O 1
ATOM 2223 N N . GLU A 1 285 ? 3.486 -11.516 12.469 1 91.06 285 GLU A N 1
ATOM 2224 C CA . GLU A 1 285 ? 3.816 -10.516 13.477 1 91.06 285 GLU A CA 1
ATOM 2225 C C . GLU A 1 285 ? 4.516 -9.312 12.844 1 91.06 285 GLU A C 1
ATOM 2227 O O . GLU A 1 285 ? 4.535 -8.227 13.43 1 91.06 285 GLU A O 1
ATOM 2232 N N . ASN A 1 286 ? 5.047 -9.547 11.727 1 94.94 286 ASN A N 1
ATOM 2233 C CA . ASN A 1 286 ? 5.82 -8.484 11.086 1 94.94 286 ASN A CA 1
ATOM 2234 C C . ASN A 1 286 ? 4.977 -7.699 10.086 1 94.94 286 ASN A C 1
ATOM 2236 O O . ASN A 1 286 ? 5.512 -6.914 9.297 1 94.94 286 ASN A O 1
ATOM 2240 N N . VAL A 1 287 ? 3.684 -7.961 10.086 1 96.75 287 VAL A N 1
ATOM 2241 C CA . VAL A 1 287 ? 2.768 -7.168 9.266 1 96.75 287 VAL A CA 1
ATOM 2242 C C . VAL A 1 287 ? 2.143 -6.062 10.117 1 96.75 287 VAL A C 1
ATOM 2244 O O . VAL A 1 287 ? 1.589 -6.332 11.18 1 96.75 287 VAL A O 1
ATOM 2247 N N . ALA A 1 288 ? 2.227 -4.836 9.547 1 95.12 288 ALA A N 1
ATOM 2248 C CA . ALA A 1 288 ? 1.724 -3.688 10.297 1 95.12 288 ALA A CA 1
ATOM 2249 C C . ALA A 1 288 ? 0.364 -3.24 9.766 1 95.12 288 ALA A C 1
ATOM 2251 O O . ALA A 1 288 ? -0.447 -2.684 10.516 1 95.12 288 ALA A O 1
ATOM 2252 N N . ARG A 1 289 ? 0.193 -3.461 8.453 1 96.94 289 ARG A N 1
ATOM 2253 C CA . ARG A 1 289 ? -1.012 -2.918 7.832 1 96.94 289 ARG A CA 1
ATOM 2254 C C . ARG A 1 289 ? -1.541 -3.854 6.75 1 96.94 289 ARG A C 1
ATOM 2256 O O . ARG A 1 289 ? -0.762 -4.465 6.016 1 96.94 289 ARG A O 1
ATOM 2263 N N . VAL A 1 290 ? -2.826 -3.891 6.727 1 98.69 290 VAL A N 1
ATOM 2264 C CA . VAL A 1 290 ? -3.541 -4.535 5.629 1 98.69 290 VAL A CA 1
ATOM 2265 C C . VAL A 1 290 ? -4.426 -3.514 4.914 1 98.69 290 VAL A C 1
ATOM 2267 O O . VAL A 1 290 ? -5.176 -2.777 5.559 1 98.69 290 VAL A O 1
ATOM 2270 N N . VAL A 1 291 ? -4.238 -3.445 3.596 1 98.88 291 VAL A N 1
ATOM 2271 C CA . VAL A 1 291 ? -5.02 -2.52 2.783 1 98.88 291 VAL A CA 1
ATOM 2272 C C . VAL A 1 291 ? -5.812 -3.295 1.734 1 98.88 291 VAL A C 1
ATOM 2274 O O . VAL A 1 291 ? -5.426 -4.398 1.345 1 98.88 291 VAL A O 1
ATOM 2277 N N . TYR A 1 292 ? -6.965 -2.73 1.354 1 98.88 292 TYR A N 1
ATOM 2278 C CA . TYR A 1 292 ? -7.785 -3.34 0.31 1 98.88 292 TYR A CA 1
ATOM 2279 C C . TYR A 1 292 ? -7.727 -2.521 -0.975 1 98.88 292 TYR A C 1
ATOM 2281 O O . TYR A 1 292 ? -8 -1.319 -0.965 1 98.88 292 TYR A O 1
ATOM 2289 N N . ASP A 1 293 ? -7.328 -3.146 -2.09 1 98.75 293 ASP A N 1
ATOM 2290 C CA . ASP A 1 293 ? -7.203 -2.5 -3.393 1 98.75 293 ASP A CA 1
ATOM 2291 C C . ASP A 1 293 ? -8.578 -2.248 -4.012 1 98.75 293 ASP A C 1
ATOM 2293 O O . ASP A 1 293 ? -9.25 -3.184 -4.449 1 98.75 293 ASP A O 1
ATOM 2297 N N . VAL A 1 294 ? -8.945 -0.998 -4.172 1 98.69 294 VAL A N 1
ATOM 2298 C CA . VAL A 1 294 ? -10.289 -0.656 -4.617 1 98.69 294 VAL A CA 1
ATOM 2299 C C . VAL A 1 294 ? -10.25 -0.19 -6.07 1 98.69 294 VAL A C 1
ATOM 2301 O O . VAL A 1 294 ? -11.227 0.379 -6.57 1 98.69 294 VAL A O 1
ATOM 2304 N N . THR A 1 295 ? -9.188 -0.389 -6.781 1 97.75 295 THR A N 1
ATOM 2305 C CA . THR A 1 295 ? -8.977 0.152 -8.117 1 97.75 295 THR A CA 1
ATOM 2306 C C . THR A 1 295 ? -9.406 -0.852 -9.18 1 97.75 295 THR A C 1
ATOM 2308 O O . THR A 1 295 ? -9.016 -2.02 -9.133 1 97.75 295 THR A O 1
ATOM 2311 N N . HIS A 1 296 ? -10.172 -0.424 -10.141 1 95.75 296 HIS A N 1
ATOM 2312 C CA . HIS A 1 296 ? -10.539 -1.276 -11.266 1 95.75 296 HIS A CA 1
ATOM 2313 C C . HIS A 1 296 ? -9.383 -1.438 -12.242 1 95.75 296 HIS A C 1
ATOM 2315 O O . HIS A 1 296 ? -8.375 -0.731 -12.133 1 95.75 296 HIS A O 1
ATOM 2321 N N . LYS A 1 297 ? -9.438 -2.352 -13.086 1 92.56 297 LYS A N 1
ATOM 2322 C CA . LYS A 1 297 ? -8.594 -2.492 -14.273 1 92.56 297 LYS A CA 1
ATOM 2323 C C . LYS A 1 297 ? -9.352 -2.076 -15.531 1 92.56 297 LYS A C 1
ATOM 2325 O O . LYS A 1 297 ? -10.266 -2.771 -15.969 1 92.56 297 LYS A O 1
ATOM 2330 N N . PRO A 1 298 ? -8.883 -1.085 -16.219 1 91.5 298 PRO A N 1
ATOM 2331 C CA . PRO A 1 298 ? -7.879 -0.099 -15.828 1 91.5 298 PRO A CA 1
ATOM 2332 C C . PRO A 1 298 ? -8.336 0.789 -14.672 1 91.5 298 PRO A C 1
ATOM 2334 O O . PRO A 1 298 ? -9.539 0.904 -14.422 1 91.5 298 PRO A O 1
ATOM 2337 N N . PRO A 1 299 ? -7.402 1.487 -14.062 1 92.62 299 PRO A N 1
ATOM 2338 C CA . PRO A 1 299 ? -5.988 1.643 -14.422 1 92.62 299 PRO A CA 1
ATOM 2339 C C . PRO A 1 299 ? -5.102 0.573 -13.789 1 92.62 299 PRO A C 1
ATOM 2341 O O . PRO A 1 299 ? -3.93 0.445 -14.156 1 92.62 299 PRO A O 1
ATOM 2344 N N . ALA A 1 300 ? -5.535 -0.173 -12.82 1 91.88 300 ALA A N 1
ATOM 2345 C CA . ALA A 1 300 ? -4.711 -1.188 -12.172 1 91.88 300 ALA A CA 1
ATOM 2346 C C . ALA A 1 300 ? -4.602 -2.439 -13.039 1 91.88 300 ALA A C 1
ATOM 2348 O O . ALA A 1 300 ? -5.445 -2.68 -13.906 1 91.88 300 ALA A O 1
ATOM 2349 N N . THR A 1 301 ? -3.564 -3.172 -12.859 1 93.19 301 THR A N 1
ATOM 2350 C CA . THR A 1 301 ? -3.502 -4.551 -13.336 1 93.19 301 THR A CA 1
ATOM 2351 C C . THR A 1 301 ? -4.055 -5.508 -12.289 1 93.19 301 THR A C 1
ATOM 2353 O O . THR A 1 301 ? -4.516 -5.082 -11.227 1 93.19 301 THR A O 1
ATOM 2356 N N . ILE A 1 302 ? -4.09 -6.738 -12.625 1 93.5 302 ILE A N 1
ATOM 2357 C CA . ILE A 1 302 ? -4.539 -7.719 -11.641 1 93.5 302 ILE A CA 1
ATOM 2358 C C . ILE A 1 302 ? -3.439 -7.961 -10.609 1 93.5 302 ILE A C 1
ATOM 2360 O O . ILE A 1 302 ? -3.633 -7.71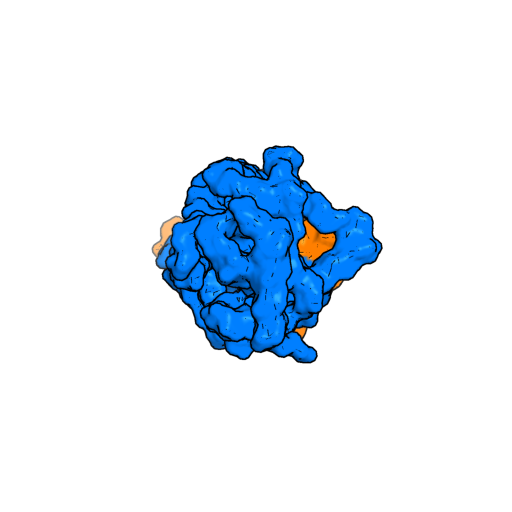1 -9.422 1 93.5 302 ILE A O 1
ATOM 2364 N N . GLU A 1 303 ? -2.283 -8.32 -11.125 1 95.19 303 GLU A N 1
ATOM 2365 C CA . GLU A 1 303 ? -1.133 -8.57 -10.266 1 95.19 303 GLU A CA 1
ATOM 2366 C C . GLU A 1 303 ? -0.347 -7.289 -10.008 1 95.19 303 GLU A C 1
ATOM 2368 O O . GLU A 1 303 ? -0.449 -6.328 -10.773 1 95.19 303 GLU A O 1
ATOM 2373 N N . TYR A 1 304 ? 0.382 -7.258 -9.016 1 96.31 304 TYR A N 1
ATOM 2374 C CA . TYR A 1 304 ? 1.093 -6.047 -8.617 1 96.31 304 TYR A CA 1
ATOM 2375 C C . TYR A 1 304 ? 2.377 -5.879 -9.422 1 96.31 304 TYR A C 1
ATOM 2377 O O . TYR A 1 304 ? 2.893 -4.766 -9.555 1 96.31 304 TYR A O 1
ATOM 2385 N N . GLU A 1 305 ? 3.014 -6.949 -9.797 1 94.25 305 GLU A N 1
ATOM 2386 C CA . GLU A 1 305 ? 4.18 -6.91 -10.68 1 94.25 305 GLU A CA 1
ATOM 2387 C C . GLU A 1 305 ? 4.027 -7.895 -11.836 1 94.25 305 GLU A C 1
ATOM 2389 O O . GLU A 1 305 ? 3.377 -8.93 -11.695 1 94.25 305 GLU A O 1
ATOM 2394 N N . MET B 1 1 ? -17.328 27.484 31.188 1 71.25 1 MET B N 1
ATOM 2395 C CA . MET B 1 1 ? -17.344 28.062 29.859 1 71.25 1 MET B CA 1
ATOM 2396 C C . MET B 1 1 ? -16.656 29.422 29.844 1 71.25 1 MET B C 1
ATOM 2398 O O . MET B 1 1 ? -16.797 30.203 30.797 1 71.25 1 MET B O 1
ATOM 2402 N N . VAL B 1 2 ? -15.617 29.578 28.984 1 84.19 2 VAL B N 1
ATOM 2403 C CA . VAL B 1 2 ? -14.875 30.828 28.938 1 84.19 2 VAL B CA 1
ATOM 2404 C C . VAL B 1 2 ? -15.797 31.969 28.484 1 84.19 2 VAL B C 1
ATOM 2406 O O . VAL B 1 2 ? -16.625 31.781 27.594 1 84.19 2 VAL B O 1
ATOM 2409 N N . ASP B 1 3 ? -15.891 32.969 29.312 1 92.38 3 ASP B N 1
ATOM 2410 C CA . ASP B 1 3 ? -16.562 34.188 28.891 1 92.38 3 ASP B CA 1
ATOM 2411 C C . ASP B 1 3 ? -15.656 35.031 28.031 1 92.38 3 ASP B C 1
ATOM 2413 O O . ASP B 1 3 ? -14.836 35.812 28.531 1 92.38 3 ASP B O 1
ATOM 2417 N N . THR B 1 4 ? -15.961 34.969 26.734 1 93.5 4 THR B N 1
ATOM 2418 C CA . THR B 1 4 ? -15.047 35.594 25.766 1 93.5 4 THR B CA 1
ATOM 2419 C C . THR B 1 4 ? -15.016 37.094 25.922 1 93.5 4 THR B C 1
ATOM 2421 O O . THR B 1 4 ? -13.977 37.719 25.703 1 93.5 4 THR B O 1
ATOM 2424 N N . ASP B 1 5 ? -16.078 37.75 26.344 1 93.62 5 ASP B N 1
ATOM 2425 C CA . ASP B 1 5 ? -16.156 39.219 26.5 1 93.62 5 ASP B CA 1
ATOM 2426 C C . ASP B 1 5 ? -15.266 39.688 27.641 1 93.62 5 ASP B C 1
ATOM 2428 O O . ASP B 1 5 ? -14.828 40.844 27.641 1 93.62 5 ASP B O 1
ATOM 2432 N N . THR B 1 6 ? -15.102 38.844 28.5 1 94.62 6 THR B N 1
ATOM 2433 C CA . THR B 1 6 ? -14.25 39.156 29.641 1 94.62 6 THR B CA 1
ATOM 2434 C C . THR B 1 6 ? -12.82 38.688 29.391 1 94.62 6 THR B C 1
ATOM 2436 O O . THR B 1 6 ? -11.859 39.406 29.688 1 94.62 6 THR B O 1
ATOM 2439 N N . PHE B 1 7 ? -12.664 37.531 28.922 1 96.19 7 PHE B N 1
ATOM 2440 C CA . PHE B 1 7 ? -11.359 36.906 28.75 1 96.19 7 PHE B CA 1
ATOM 2441 C C . PHE B 1 7 ? -10.5 37.688 27.766 1 96.19 7 PHE B C 1
ATOM 2443 O O . PHE B 1 7 ? -9.312 37.938 28.031 1 96.19 7 PHE B O 1
ATOM 2450 N N . VAL B 1 8 ? -11.055 38.062 26.609 1 96.44 8 VAL B N 1
ATOM 2451 C CA . VAL B 1 8 ? -10.281 38.625 25.516 1 96.44 8 VAL B CA 1
ATOM 2452 C C . VAL B 1 8 ? -9.648 39.938 25.969 1 96.44 8 VAL B C 1
ATOM 2454 O O . VAL B 1 8 ? -8.438 40.125 25.859 1 96.44 8 VAL B O 1
ATOM 2457 N N . PRO B 1 9 ? -10.445 40.875 26.594 1 96.81 9 PRO B N 1
ATOM 2458 C CA . PRO B 1 9 ? -9.812 42.094 27.047 1 96.81 9 PRO B CA 1
ATOM 2459 C C . PRO B 1 9 ? -8.758 41.875 28.125 1 96.81 9 PRO B C 1
ATOM 2461 O O . PRO B 1 9 ? -7.734 42.562 28.156 1 96.81 9 PRO B O 1
ATOM 2464 N N . GLU B 1 10 ? -9.008 40.969 28.906 1 96.69 10 GLU B N 1
ATOM 2465 C CA . GLU B 1 10 ? -8.047 40.656 29.969 1 96.69 10 GLU B CA 1
ATOM 2466 C C . GLU B 1 10 ? -6.754 40.094 29.391 1 96.69 10 GLU B C 1
ATOM 2468 O O . GLU B 1 10 ? -5.66 40.438 29.812 1 96.69 10 GLU B O 1
ATOM 2473 N N . ALA B 1 11 ? -6.895 39.156 28.484 1 96.88 11 ALA B N 1
ATOM 2474 C CA . ALA B 1 11 ? -5.734 38.562 27.844 1 96.88 11 ALA B CA 1
ATOM 2475 C C . ALA B 1 11 ? -4.922 39.625 27.078 1 96.88 11 ALA B C 1
ATOM 2477 O O . ALA B 1 11 ? -3.689 39.594 27.141 1 96.88 11 ALA B O 1
ATOM 2478 N N . VAL B 1 12 ? -5.57 40.469 26.375 1 97.81 12 VAL B N 1
ATOM 2479 C CA . VAL B 1 12 ? -4.93 41.531 25.609 1 97.81 12 VAL B CA 1
ATOM 2480 C C . VAL B 1 12 ? -4.137 42.438 26.547 1 97.81 12 VAL B C 1
ATOM 2482 O O . VAL B 1 12 ? -2.988 42.781 26.266 1 97.81 12 VAL B O 1
ATOM 2485 N N . ALA B 1 13 ? -4.754 42.75 27.641 1 97.56 13 ALA B N 1
ATOM 2486 C CA . ALA B 1 13 ? -4.094 43.625 28.625 1 97.56 13 ALA B CA 1
ATOM 2487 C C . ALA B 1 13 ? -2.855 42.938 29.203 1 97.56 13 ALA B C 1
ATOM 2489 O O . ALA B 1 13 ? -1.829 43.594 29.406 1 97.56 13 ALA B O 1
ATOM 2490 N N . GLU B 1 14 ? -3.02 41.719 29.469 1 96.94 14 GLU B N 1
ATOM 2491 C CA . GLU B 1 14 ? -1.902 40.969 30.031 1 96.94 14 GLU B CA 1
ATOM 2492 C C . GLU B 1 14 ? -0.736 40.906 29.047 1 96.94 14 GLU B C 1
ATOM 2494 O O . GLU B 1 14 ? 0.425 41.031 29.438 1 96.94 14 GLU B O 1
ATOM 2499 N N . ILE B 1 15 ? -1.031 40.719 27.797 1 97.75 15 ILE B N 1
ATOM 2500 C CA . ILE B 1 15 ? -0.014 40.656 26.75 1 97.75 15 ILE B CA 1
ATOM 2501 C C . ILE B 1 15 ? 0.697 42 26.641 1 97.75 15 ILE B C 1
ATOM 2503 O O . ILE B 1 15 ? 1.926 42.062 26.547 1 97.75 15 ILE B O 1
ATOM 2507 N N . GLU B 1 16 ? -0.044 43.062 26.656 1 97.56 16 GLU B N 1
ATOM 2508 C CA . GLU B 1 16 ? 0.51 44.406 26.578 1 97.56 16 GLU B CA 1
ATOM 2509 C C . GLU B 1 16 ? 1.461 44.656 27.75 1 97.56 16 GLU B C 1
ATOM 2511 O O . GLU B 1 16 ? 2.529 45.25 27.562 1 97.56 16 GLU B O 1
ATOM 2516 N N . ASP B 1 17 ? 0.989 44.219 28.891 1 96.94 17 ASP B N 1
ATOM 2517 C CA . ASP B 1 17 ? 1.788 44.438 30.094 1 96.94 17 ASP B CA 1
ATOM 2518 C C . ASP B 1 17 ? 3.092 43.656 30.047 1 96.94 17 ASP B C 1
ATOM 2520 O O . ASP B 1 17 ? 4.141 44.156 30.469 1 96.94 17 ASP B O 1
ATOM 2524 N N . GLU B 1 18 ? 3.016 42.531 29.594 1 96.06 18 GLU B N 1
ATOM 2525 C CA . GLU B 1 18 ? 4.164 41.625 29.578 1 96.06 18 GLU B CA 1
ATOM 2526 C C . GLU B 1 18 ? 5.18 42.062 28.516 1 96.06 18 GLU B C 1
ATOM 2528 O O . GLU B 1 18 ? 6.387 42.031 28.766 1 96.06 18 GLU B O 1
ATOM 2533 N N . ILE B 1 19 ? 4.727 42.438 27.328 1 96.5 19 ILE B N 1
ATOM 2534 C CA . ILE B 1 19 ? 5.617 42.719 26.203 1 96.5 19 ILE B CA 1
ATOM 2535 C C . ILE B 1 19 ? 6.047 44.188 26.234 1 96.5 19 ILE B C 1
ATOM 2537 O O . ILE B 1 19 ? 7.172 44.531 25.859 1 96.5 19 ILE B O 1
ATOM 2541 N N . GLY B 1 20 ? 5.129 45 26.688 1 95.06 20 GLY B N 1
ATOM 2542 C CA . GLY B 1 20 ? 5.434 46.438 26.719 1 95.06 20 GLY B CA 1
ATOM 2543 C C . GLY B 1 20 ? 5.641 47.031 25.344 1 95.06 20 GLY B C 1
ATOM 2544 O O . GLY B 1 20 ? 4.812 46.844 24.453 1 95.06 20 GLY B O 1
ATOM 2545 N N . ASP B 1 21 ? 6.84 47.719 25.188 1 96.25 21 ASP B N 1
ATOM 2546 C CA . ASP B 1 21 ? 7.121 48.406 23.938 1 96.25 21 ASP B CA 1
ATOM 2547 C C . ASP B 1 21 ? 8.047 47.562 23.047 1 96.25 21 ASP B C 1
ATOM 2549 O O . ASP B 1 21 ? 8.547 48.062 22.031 1 96.25 21 ASP B O 1
ATOM 2553 N N . GLU B 1 22 ? 8.188 46.344 23.438 1 97.06 22 GLU B N 1
ATOM 2554 C CA . GLU B 1 22 ? 9.125 45.469 22.719 1 97.06 22 GLU B CA 1
ATOM 2555 C C . GLU B 1 22 ? 8.43 44.75 21.562 1 97.06 22 GLU B C 1
ATOM 2557 O O . GLU B 1 22 ? 7.215 44.875 21.406 1 97.06 22 GLU B O 1
ATOM 2562 N N . ASN B 1 23 ? 9.242 44.094 20.734 1 97.56 23 ASN B N 1
ATOM 2563 C CA . ASN B 1 23 ? 8.734 43.344 19.594 1 97.56 23 ASN B CA 1
ATOM 2564 C C . ASN B 1 23 ? 8.562 41.844 19.938 1 97.56 23 ASN B C 1
ATOM 2566 O O . ASN B 1 23 ? 9.281 41.312 20.781 1 97.56 23 ASN B O 1
ATOM 2570 N N . ALA B 1 24 ? 7.582 41.281 19.281 1 97.5 24 ALA B N 1
ATOM 2571 C CA . ALA B 1 24 ? 7.324 39.844 19.516 1 97.5 24 ALA B CA 1
ATOM 2572 C C . ALA B 1 24 ? 7.156 39.094 18.203 1 97.5 24 ALA B C 1
ATOM 2574 O O . ALA B 1 24 ? 6.895 39.719 17.156 1 97.5 24 ALA B O 1
ATOM 2575 N N . VAL B 1 25 ? 7.379 37.781 18.25 1 97.25 25 VAL B N 1
ATOM 2576 C CA . VAL B 1 25 ? 7.188 36.906 17.094 1 97.25 25 VAL B CA 1
ATOM 2577 C C . VAL B 1 25 ? 6.332 35.688 17.5 1 97.25 25 VAL B C 1
ATOM 2579 O O . VAL B 1 25 ? 6.297 35.312 18.672 1 97.25 25 VAL B O 1
ATOM 2582 N N . ILE B 1 26 ? 5.59 35.156 16.516 1 96 26 ILE B N 1
ATOM 2583 C CA . ILE B 1 26 ? 4.812 33.969 16.734 1 96 26 ILE B CA 1
ATOM 2584 C C . ILE B 1 26 ? 4.855 33.094 15.477 1 96 26 ILE B C 1
ATOM 2586 O O . ILE B 1 26 ? 4.809 33.594 14.359 1 96 26 ILE B O 1
ATOM 2590 N N . ALA B 1 27 ? 5.012 31.812 15.742 1 94.31 27 ALA B N 1
ATOM 2591 C CA . ALA B 1 27 ? 4.914 30.859 14.648 1 94.31 27 ALA B CA 1
ATOM 2592 C C . ALA B 1 27 ? 3.465 30.453 14.398 1 94.31 27 ALA B C 1
ATOM 2594 O O . ALA B 1 27 ? 2.783 29.969 15.305 1 94.31 27 ALA B O 1
ATOM 2595 N N . LEU B 1 28 ? 3.023 30.656 13.156 1 92.31 28 LEU B N 1
ATOM 2596 C CA . LEU B 1 28 ? 1.691 30.203 12.758 1 92.31 28 LEU B CA 1
ATOM 2597 C C . LEU B 1 28 ? 1.739 28.797 12.164 1 92.31 28 LEU B C 1
ATOM 2599 O O . LEU B 1 28 ? 2.484 28.547 11.219 1 92.31 28 LEU B O 1
ATOM 2603 N N . SER B 1 29 ? 1.014 27.875 12.727 1 86 29 SER B N 1
ATOM 2604 C CA . SER B 1 29 ? 1.011 26.484 12.273 1 86 29 SER B CA 1
ATOM 2605 C C . SER B 1 29 ? -0.229 26.188 11.438 1 86 29 SER B C 1
ATOM 2607 O O . SER B 1 29 ? -0.328 25.109 10.828 1 86 29 SER B O 1
ATOM 2609 N N . GLY B 1 30 ? -1.123 27.109 11.398 1 78.5 30 GLY B N 1
ATOM 2610 C CA . GLY B 1 30 ? -2.402 26.828 10.766 1 78.5 30 GLY B CA 1
ATOM 2611 C C . GLY B 1 30 ? -3.422 26.219 11.711 1 78.5 30 GLY B C 1
ATOM 2612 O O . GLY B 1 30 ? -4.598 26.094 11.359 1 78.5 30 GLY B O 1
ATOM 2613 N N . GLY B 1 31 ? -3.01 25.906 12.906 1 84.5 31 GLY B N 1
ATOM 2614 C CA . GLY B 1 31 ? -3.914 25.406 13.922 1 84.5 31 GLY B CA 1
ATOM 2615 C C . GLY B 1 31 ? -4.668 26.484 14.656 1 84.5 31 GLY B C 1
ATOM 2616 O O . GLY B 1 31 ? -4.309 27.672 14.562 1 84.5 31 GLY B O 1
ATOM 2617 N N . VAL B 1 32 ? -5.621 26.047 15.367 1 87.31 32 VAL B N 1
ATOM 2618 C CA . VAL B 1 32 ? -6.512 26.984 16.047 1 87.31 32 VAL B CA 1
ATOM 2619 C C . VAL B 1 32 ? -5.773 27.641 17.203 1 87.31 32 VAL B C 1
ATOM 2621 O O . VAL B 1 32 ? -5.934 28.844 17.453 1 87.31 32 VAL B O 1
ATOM 2624 N N . ASP B 1 33 ? -4.926 26.938 17.844 1 89.69 33 ASP B N 1
ATOM 2625 C CA . ASP B 1 33 ? -4.262 27.469 19.031 1 89.69 33 ASP B CA 1
ATOM 2626 C C . ASP B 1 33 ? -3.311 28.609 18.672 1 89.69 33 ASP B C 1
ATOM 2628 O O . ASP B 1 33 ? -3.391 29.688 19.25 1 89.69 33 ASP B O 1
ATOM 2632 N N . SER B 1 34 ? -2.492 28.312 17.719 1 92.06 34 SER B N 1
ATOM 2633 C CA . SER B 1 34 ? -1.536 29.344 17.297 1 92.06 34 SER B CA 1
ATOM 2634 C C . SER B 1 34 ? -2.244 30.531 16.672 1 92.06 34 SER B C 1
ATOM 2636 O O . SER B 1 34 ? -1.813 31.672 16.859 1 92.06 34 SER B O 1
ATOM 2638 N N . SER B 1 35 ? -3.307 30.312 16.016 1 92.88 35 SER B N 1
ATOM 2639 C CA . SER B 1 35 ? -4.055 31.391 15.375 1 92.88 35 SER B CA 1
ATOM 2640 C C . SER B 1 35 ? -4.695 32.312 16.406 1 92.88 35 SER B C 1
ATOM 2642 O O . SER B 1 35 ? -4.656 33.531 16.25 1 92.88 35 SER B O 1
ATOM 2644 N N . VAL B 1 36 ? -5.277 31.734 17.406 1 94.31 36 VAL B N 1
ATOM 2645 C CA . VAL B 1 36 ? -5.922 32.531 18.453 1 94.31 36 VAL B CA 1
ATOM 2646 C C . VAL B 1 36 ? -4.871 33.312 19.219 1 94.31 36 VAL B C 1
ATOM 2648 O O . VAL B 1 36 ? -5.07 34.5 19.5 1 94.31 36 VAL B O 1
ATOM 2651 N N . ALA B 1 37 ? -3.822 32.688 19.516 1 95.75 37 ALA B N 1
ATOM 2652 C CA . ALA B 1 37 ? -2.732 33.375 20.203 1 95.75 37 ALA B CA 1
ATOM 2653 C C . ALA B 1 37 ? -2.229 34.531 19.375 1 95.75 37 ALA B C 1
ATOM 2655 O O . ALA B 1 37 ? -1.978 35.625 19.922 1 95.75 37 ALA B O 1
ATOM 2656 N N . ALA B 1 38 ? -2.115 34.344 18.156 1 96.56 38 ALA B N 1
ATOM 2657 C CA . ALA B 1 38 ? -1.648 35.406 17.25 1 96.56 38 ALA B CA 1
ATOM 2658 C C . ALA B 1 38 ? -2.639 36.562 17.203 1 96.56 38 ALA B C 1
ATOM 2660 O O . ALA B 1 38 ? -2.238 37.719 17.234 1 96.56 38 ALA B O 1
ATOM 2661 N N . ALA B 1 39 ? -3.871 36.25 17.141 1 96.31 39 ALA B N 1
ATOM 2662 C CA . ALA B 1 39 ? -4.91 37.281 17.062 1 96.31 39 ALA B C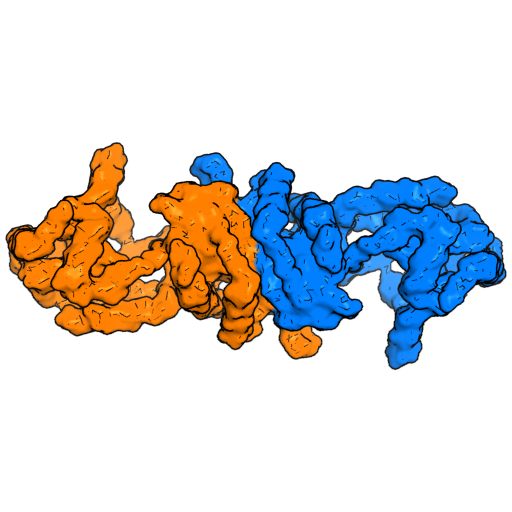A 1
ATOM 2663 C C . ALA B 1 39 ? -4.945 38.125 18.328 1 96.31 39 ALA B C 1
ATOM 2665 O O . ALA B 1 39 ? -5.055 39.344 18.266 1 96.31 39 ALA B O 1
ATOM 2666 N N . LEU B 1 40 ? -4.867 37.469 19.438 1 97.62 40 LEU B N 1
ATOM 2667 C CA . LEU B 1 40 ? -4.867 38.156 20.719 1 97.62 40 LEU B CA 1
ATOM 2668 C C . LEU B 1 40 ? -3.645 39.062 20.844 1 97.62 40 LEU B C 1
ATOM 2670 O O . LEU B 1 40 ? -3.758 40.219 21.266 1 97.62 40 LEU B O 1
ATOM 2674 N N . ALA B 1 41 ? -2.52 38.5 20.516 1 98.12 41 ALA B N 1
ATOM 2675 C CA . ALA B 1 41 ? -1.275 39.281 20.594 1 98.12 41 ALA B CA 1
ATOM 2676 C C . ALA B 1 41 ? -1.289 40.469 19.641 1 98.12 41 ALA B C 1
ATOM 2678 O O . ALA B 1 41 ? -0.792 41.531 19.984 1 98.12 41 ALA B O 1
ATOM 2679 N N . TYR B 1 42 ? -1.812 40.281 18.484 1 97.88 42 TYR B N 1
ATOM 2680 C CA . TYR B 1 42 ? -1.878 41.375 17.5 1 97.88 42 TYR B CA 1
ATOM 2681 C C . TYR B 1 42 ? -2.818 42.469 17.984 1 97.88 42 TYR B C 1
ATOM 2683 O O . TYR B 1 42 ? -2.559 43.656 17.75 1 97.88 42 TYR B O 1
ATOM 2691 N N . GLU B 1 43 ? -3.879 42.094 18.562 1 97.06 43 GLU B N 1
ATOM 2692 C CA . GLU B 1 43 ? -4.785 43.062 19.141 1 97.06 43 GLU B CA 1
ATOM 2693 C C . GLU B 1 43 ? -4.094 43.875 20.234 1 97.06 43 GLU B C 1
ATOM 2695 O O . GLU B 1 43 ? -4.375 45.062 20.406 1 97.06 43 GLU B O 1
ATOM 2700 N N . ALA B 1 44 ? -3.227 43.281 20.891 1 97.88 44 ALA B N 1
ATOM 2701 C CA . ALA B 1 44 ? -2.561 43.906 22.047 1 97.88 44 ALA B CA 1
ATOM 2702 C C . ALA B 1 44 ? -1.455 44.844 21.594 1 97.88 44 ALA B C 1
ATOM 2704 O O . ALA B 1 44 ? -1.347 45.969 22.094 1 97.88 44 ALA B O 1
ATOM 2705 N N . ILE B 1 45 ? -0.625 44.406 20.625 1 97.94 45 ILE B N 1
ATOM 2706 C CA . ILE B 1 45 ? 0.587 45.188 20.406 1 97.94 45 ILE B CA 1
ATOM 2707 C C . ILE B 1 45 ? 0.699 45.562 18.922 1 97.94 45 ILE B C 1
ATOM 2709 O O . ILE B 1 45 ? 1.675 46.188 18.5 1 97.94 45 ILE B O 1
ATOM 2713 N N . GLY B 1 46 ? -0.223 45.125 18.109 1 97.12 46 GLY B N 1
ATOM 2714 C CA . GLY B 1 46 ? -0.291 45.5 16.703 1 97.12 46 GLY B CA 1
ATOM 2715 C C . GLY B 1 46 ? 0.885 45 15.891 1 97.12 46 GLY B C 1
ATOM 2716 O O . GLY B 1 46 ? 1.229 43.812 15.953 1 97.12 46 GLY B O 1
ATOM 2717 N N . ASP B 1 47 ? 1.527 45.906 15.188 1 97.19 47 ASP B N 1
ATOM 2718 C CA . ASP B 1 47 ? 2.562 45.562 14.219 1 97.19 47 ASP B CA 1
ATOM 2719 C C . ASP B 1 47 ? 3.871 45.188 14.922 1 97.19 47 ASP B C 1
ATOM 2721 O O . ASP B 1 47 ? 4.812 44.719 14.281 1 97.19 47 ASP B O 1
ATOM 2725 N N . ARG B 1 48 ? 3.887 45.375 16.172 1 98 48 ARG B N 1
ATOM 2726 C CA . ARG B 1 48 ? 5.062 44.906 16.906 1 98 48 ARG B CA 1
ATOM 2727 C C . ARG B 1 48 ? 5.078 43.406 17.047 1 98 48 ARG B C 1
ATOM 2729 O O . ARG B 1 48 ? 6.098 42.812 17.422 1 98 48 ARG B O 1
ATOM 2736 N N . LEU B 1 49 ? 3.984 42.812 16.719 1 98.44 49 LEU B N 1
ATOM 2737 C CA . LEU B 1 49 ? 3.943 41.375 16.547 1 98.44 49 LEU B CA 1
ATOM 2738 C C . LEU B 1 49 ? 4.254 40.969 15.102 1 98.44 49 LEU B C 1
ATOM 2740 O O . LEU B 1 49 ? 3.652 41.531 14.172 1 98.44 49 LEU B O 1
ATOM 2744 N N . THR B 1 50 ? 5.125 40.062 14.961 1 98.06 50 THR B N 1
ATOM 2745 C CA . THR B 1 50 ? 5.398 39.5 13.648 1 98.06 50 THR B CA 1
ATOM 2746 C C . THR B 1 50 ? 4.965 38.031 13.602 1 98.06 50 THR B C 1
ATOM 2748 O O . THR B 1 50 ? 5.672 37.156 14.117 1 98.06 50 THR B O 1
ATOM 2751 N N . PRO B 1 51 ? 3.809 37.75 13.031 1 97.75 51 PRO B N 1
ATOM 2752 C CA . PRO B 1 51 ? 3.453 36.375 12.766 1 97.75 51 PRO B CA 1
ATOM 2753 C C . PRO B 1 51 ? 4.238 35.781 11.602 1 97.75 51 PRO B C 1
ATOM 2755 O O . PRO B 1 51 ? 4.363 36.406 10.547 1 97.75 51 PRO B O 1
ATOM 2758 N N . VAL B 1 52 ? 4.773 34.625 11.852 1 97.44 52 VAL B N 1
ATOM 2759 C CA . VAL B 1 52 ? 5.582 33.969 10.828 1 97.44 52 VAL B CA 1
ATOM 2760 C C . VAL B 1 52 ? 4.945 32.625 10.445 1 97.44 52 VAL B C 1
ATOM 2762 O O . VAL B 1 52 ? 4.688 31.781 11.305 1 97.44 52 VAL B O 1
ATOM 2765 N N . TYR B 1 53 ? 4.633 32.5 9.211 1 96.5 53 TYR B N 1
ATOM 2766 C CA . TYR B 1 53 ? 4.203 31.219 8.633 1 96.5 53 TYR B CA 1
ATOM 2767 C C . TYR B 1 53 ? 5.238 30.688 7.652 1 96.5 53 TYR B C 1
ATOM 2769 O O . TYR B 1 53 ? 5.559 31.344 6.656 1 96.5 53 TYR B O 1
ATOM 2777 N N . VAL B 1 54 ? 5.711 29.547 7.984 1 96.69 54 VAL B N 1
ATOM 2778 C CA . VAL B 1 54 ? 6.711 28.922 7.117 1 96.69 54 VAL B CA 1
ATOM 2779 C C . VAL B 1 54 ? 6.047 27.875 6.219 1 96.69 54 VAL B C 1
ATOM 2781 O O . VAL B 1 54 ? 5.598 26.844 6.699 1 96.69 54 VAL B O 1
ATOM 2784 N N . ASP B 1 55 ? 5.961 28.188 4.961 1 97.19 55 ASP B N 1
ATOM 2785 C CA . ASP B 1 55 ? 5.539 27.188 3.994 1 97.19 55 ASP B CA 1
ATOM 2786 C C . ASP B 1 55 ? 6.684 26.234 3.654 1 97.19 55 ASP B C 1
ATOM 2788 O O . ASP B 1 55 ? 7.516 26.531 2.797 1 97.19 55 ASP B O 1
ATOM 2792 N N . THR B 1 56 ? 6.598 25.062 4.238 1 97.44 56 THR B N 1
ATOM 2793 C CA . THR B 1 56 ? 7.668 24.094 4.094 1 97.44 56 THR B CA 1
ATOM 2794 C C . THR B 1 56 ? 7.578 23.375 2.746 1 97.44 56 THR B C 1
ATOM 2796 O O . THR B 1 56 ? 8.5 22.656 2.35 1 97.44 56 THR B O 1
ATOM 2799 N N . GLY B 1 57 ? 6.52 23.547 2.047 1 97.56 57 GLY B N 1
ATOM 2800 C CA . GLY B 1 57 ? 6.23 22.75 0.862 1 97.56 57 GLY B CA 1
ATOM 2801 C C . GLY B 1 57 ? 5.555 21.438 1.178 1 97.56 57 GLY B C 1
ATOM 2802 O O . GLY B 1 57 ? 5.102 20.734 0.272 1 97.56 57 GLY B O 1
ATOM 2803 N N . LEU B 1 58 ? 5.453 21.109 2.434 1 98.12 58 LEU B N 1
ATOM 2804 C CA . LEU B 1 58 ? 4.887 19.844 2.887 1 98.12 58 LEU B CA 1
ATOM 2805 C C . LEU B 1 58 ? 3.469 20.047 3.41 1 98.12 58 LEU B C 1
ATOM 2807 O O . LEU B 1 58 ? 2.98 19.25 4.211 1 98.12 58 LEU B O 1
ATOM 2811 N N . MET B 1 59 ? 2.83 21.125 2.945 1 95.5 59 MET B N 1
ATOM 2812 C CA . MET B 1 59 ? 1.528 21.516 3.48 1 95.5 59 MET B CA 1
ATOM 2813 C C . MET B 1 59 ? 0.399 20.891 2.666 1 95.5 59 MET B C 1
ATOM 2815 O O . MET B 1 59 ? 0.614 20.453 1.536 1 95.5 59 MET B O 1
ATOM 2819 N N . ARG B 1 60 ? -0.775 21.062 3.207 1 94.38 60 ARG B N 1
ATOM 2820 C CA . ARG B 1 60 ? -1.993 20.719 2.486 1 94.38 60 ARG B CA 1
ATOM 2821 C C . ARG B 1 60 ? -2.24 21.672 1.321 1 94.38 60 ARG B C 1
ATOM 2823 O O . ARG B 1 60 ? -1.732 22.781 1.314 1 94.38 60 ARG B O 1
ATOM 2830 N N . LYS B 1 61 ? -3.029 21.047 0.433 1 95.88 61 LYS B N 1
ATOM 2831 C CA . LYS B 1 61 ? -3.402 21.891 -0.705 1 95.88 61 LYS B CA 1
ATOM 2832 C C . LYS B 1 61 ? -4.137 23.141 -0.247 1 95.88 61 LYS B C 1
ATOM 2834 O O . LYS B 1 61 ? -5.094 23.062 0.523 1 95.88 61 LYS B O 1
ATOM 2839 N N . GLY B 1 62 ? -3.613 24.297 -0.664 1 93.12 62 GLY B N 1
ATOM 2840 C CA . GLY B 1 62 ? -4.289 25.562 -0.431 1 93.12 62 GLY B CA 1
ATOM 2841 C C . GLY B 1 62 ? -4.074 26.109 0.969 1 93.12 62 GLY B C 1
ATOM 2842 O O . GLY B 1 62 ? -4.594 27.172 1.315 1 93.12 62 GLY B O 1
ATOM 2843 N N . GLU B 1 63 ? -3.279 25.453 1.764 1 91.25 63 GLU B N 1
ATOM 2844 C CA . GLU B 1 63 ? -3.119 25.844 3.16 1 91.25 63 GLU B CA 1
ATOM 2845 C C . GLU B 1 63 ? -2.455 27.219 3.271 1 91.25 63 GLU B C 1
ATOM 2847 O O . GLU B 1 63 ? -2.916 28.078 4.027 1 91.25 63 GLU B O 1
ATOM 2852 N N . THR B 1 64 ? -1.416 27.422 2.561 1 94.19 64 THR B N 1
ATOM 2853 C CA . THR B 1 64 ? -0.687 28.688 2.609 1 94.19 64 THR B CA 1
ATOM 2854 C C . THR B 1 64 ? -1.577 29.844 2.162 1 94.19 64 THR B C 1
ATOM 2856 O O . THR B 1 64 ? -1.576 30.906 2.781 1 94.19 64 THR B O 1
ATOM 2859 N N . ASP B 1 65 ? -2.371 29.656 1.142 1 93.88 65 ASP B N 1
ATOM 2860 C CA . ASP B 1 65 ? -3.283 30.688 0.654 1 93.88 65 ASP B CA 1
ATOM 2861 C C . ASP B 1 65 ? -4.359 31.016 1.691 1 93.88 65 ASP B C 1
ATOM 2863 O O . ASP B 1 65 ? -4.73 32.156 1.871 1 93.88 65 ASP B O 1
ATOM 2867 N N . GLN B 1 66 ? -4.805 30.031 2.283 1 90.25 66 GLN B N 1
ATOM 2868 C CA . GLN B 1 66 ? -5.816 30.219 3.318 1 90.25 66 GLN B CA 1
ATOM 2869 C C . GLN B 1 66 ? -5.262 31.031 4.484 1 90.25 66 GLN B C 1
ATOM 2871 O O . GLN B 1 66 ? -5.949 31.906 5.023 1 90.25 66 GLN B O 1
ATOM 2876 N N . ILE B 1 67 ? -4.07 30.688 4.867 1 91.38 67 ILE B N 1
ATOM 2877 C CA . ILE B 1 67 ? -3.426 31.406 5.957 1 91.38 67 ILE B CA 1
ATOM 2878 C C . ILE B 1 67 ? -3.229 32.875 5.562 1 91.38 67 ILE B C 1
ATOM 2880 O O . ILE B 1 67 ? -3.49 33.781 6.359 1 91.38 67 ILE B O 1
ATOM 2884 N N . ARG B 1 68 ? -2.793 33.062 4.387 1 93.44 68 ARG B N 1
ATOM 2885 C CA . ARG B 1 68 ? -2.588 34.406 3.863 1 93.44 68 ARG B CA 1
ATOM 2886 C C . ARG B 1 68 ? -3.879 35.219 3.914 1 93.44 68 ARG B C 1
ATOM 2888 O O . ARG B 1 68 ? -3.877 36.375 4.336 1 93.44 68 ARG B O 1
ATOM 2895 N N . GLU B 1 69 ? -4.91 34.625 3.545 1 92.62 69 GLU B N 1
ATOM 2896 C CA . GLU B 1 69 ? -6.203 35.312 3.504 1 92.62 69 GLU B CA 1
ATOM 2897 C C . GLU B 1 69 ? -6.734 35.562 4.91 1 92.62 69 GLU B C 1
ATOM 2899 O O . GLU B 1 69 ? -7.238 36.656 5.199 1 92.62 69 GLU B O 1
ATOM 2904 N N . THR B 1 70 ? -6.648 34.594 5.695 1 90.19 70 THR B N 1
ATOM 2905 C CA . THR B 1 70 ? -7.191 34.688 7.047 1 90.19 70 THR B CA 1
ATOM 2906 C C . THR B 1 70 ? -6.496 35.781 7.844 1 90.19 70 THR B C 1
ATOM 2908 O O . THR B 1 70 ? -7.137 36.5 8.617 1 90.19 70 THR B O 1
ATOM 2911 N N . PHE B 1 71 ? -5.191 35.938 7.664 1 93.75 71 PHE B N 1
ATOM 2912 C CA . PHE B 1 71 ? -4.426 36.844 8.5 1 93.75 71 PHE B CA 1
ATOM 2913 C C . PHE B 1 71 ? -3.979 38.062 7.699 1 93.75 71 PHE B C 1
ATOM 2915 O O . PHE B 1 71 ? -3.018 38.75 8.07 1 93.75 71 PHE B O 1
ATOM 2922 N N . ASP B 1 72 ? -4.672 38.312 6.637 1 93.69 72 ASP B N 1
ATOM 2923 C CA . ASP B 1 72 ? -4.34 39.406 5.742 1 93.69 72 ASP B CA 1
ATOM 2924 C C . ASP B 1 72 ? -4.43 40.75 6.465 1 93.69 72 ASP B C 1
ATOM 2926 O O . ASP B 1 72 ? -3.801 41.719 6.055 1 93.69 72 ASP B O 1
ATOM 2930 N N . TYR B 1 73 ? -5.137 40.875 7.566 1 94.38 73 TYR B N 1
ATOM 2931 C CA . TYR B 1 73 ? -5.32 42.125 8.297 1 94.38 73 TYR B CA 1
ATOM 2932 C C . TYR B 1 73 ? -4.082 42.469 9.117 1 94.38 73 TYR B C 1
ATOM 2934 O O . TYR B 1 73 ? -3.932 43.594 9.594 1 94.38 73 TYR B O 1
ATOM 2942 N N . MET B 1 74 ? -3.232 41.469 9.297 1 96.75 74 MET B N 1
ATOM 2943 C CA . MET B 1 74 ? -1.979 41.719 10.008 1 96.75 74 MET B CA 1
ATOM 2944 C C . MET B 1 74 ? -0.891 42.156 9.047 1 96.75 74 MET B C 1
ATOM 2946 O O . MET B 1 74 ? -0.273 41.344 8.359 1 96.75 74 MET B O 1
ATOM 2950 N N . GLU B 1 75 ? -0.509 43.375 9.07 1 96.75 75 GLU B N 1
ATOM 2951 C CA . GLU B 1 75 ? 0.456 43.969 8.148 1 96.75 75 GLU B CA 1
ATOM 2952 C C . GLU B 1 75 ? 1.851 43.375 8.359 1 96.75 75 GLU B C 1
ATOM 2954 O O . GLU B 1 75 ? 2.65 43.312 7.426 1 96.75 75 GLU B O 1
ATOM 2959 N N . SER B 1 76 ? 2.113 42.875 9.523 1 97.69 76 SER B N 1
ATOM 2960 C CA . SER B 1 76 ? 3.438 42.375 9.883 1 97.69 76 SER B CA 1
ATOM 2961 C C . SER B 1 76 ? 3.574 40.906 9.578 1 97.69 76 SER B C 1
ATOM 2963 O O . SER B 1 76 ? 4.621 40.312 9.836 1 97.69 76 SER B O 1
ATOM 2965 N N . LEU B 1 77 ? 2.516 40.281 8.992 1 97.69 77 LEU B N 1
ATOM 2966 C CA . LEU B 1 77 ? 2.535 38.875 8.672 1 97.69 77 LEU B CA 1
ATOM 2967 C C . LEU B 1 77 ? 3.65 38.562 7.676 1 97.69 77 LEU B C 1
ATOM 2969 O O . LEU B 1 77 ? 3.814 39.25 6.676 1 97.69 77 LEU B O 1
ATOM 2973 N N . ARG B 1 78 ? 4.395 37.562 8 1 97.81 78 ARG B N 1
ATOM 2974 C CA . ARG B 1 78 ? 5.441 37.062 7.105 1 97.81 78 ARG B CA 1
ATOM 2975 C C . ARG B 1 78 ? 5.176 35.625 6.672 1 97.81 78 ARG B C 1
ATOM 2977 O O . ARG B 1 78 ? 5.16 34.719 7.5 1 97.81 78 ARG B O 1
ATOM 2984 N N . ILE B 1 79 ? 4.957 35.438 5.438 1 97.31 79 ILE B N 1
ATOM 2985 C CA . ILE B 1 79 ? 4.84 34.125 4.84 1 97.31 79 ILE B CA 1
ATOM 2986 C C . ILE B 1 79 ? 6.141 33.75 4.133 1 97.31 79 ILE B C 1
ATOM 2988 O O . ILE B 1 79 ? 6.484 34.344 3.107 1 97.31 79 ILE B O 1
ATOM 2992 N N . VAL B 1 80 ? 6.828 32.812 4.656 1 97.75 80 VAL B N 1
ATOM 2993 C CA . VAL B 1 80 ? 8.141 32.406 4.156 1 97.75 80 VAL B CA 1
ATOM 2994 C C . VAL B 1 80 ? 8.008 31.219 3.232 1 97.75 80 VAL B C 1
ATOM 2996 O O . VAL B 1 80 ? 7.531 30.156 3.652 1 97.75 80 VAL B O 1
ATOM 2999 N N . ASP B 1 81 ? 8.359 31.375 1.97 1 97.56 81 ASP B N 1
ATOM 3000 C CA . ASP B 1 81 ? 8.422 30.25 1.056 1 97.56 81 ASP B CA 1
ATOM 3001 C C . ASP B 1 81 ? 9.734 29.484 1.222 1 97.56 81 ASP B C 1
ATOM 3003 O O . ASP B 1 81 ? 10.773 29.891 0.701 1 97.56 81 ASP B O 1
ATOM 3007 N N . ALA B 1 82 ? 9.656 28.359 1.883 1 97.81 82 ALA B N 1
ATOM 3008 C CA . ALA B 1 82 ? 10.867 27.609 2.191 1 97.81 82 ALA B CA 1
ATOM 3009 C C . ALA B 1 82 ? 10.875 26.25 1.491 1 97.81 82 ALA B C 1
ATOM 3011 O O . ALA B 1 82 ? 11.656 25.359 1.843 1 97.81 82 ALA B O 1
ATOM 3012 N N . LYS B 1 83 ? 10.047 26.031 0.552 1 97.69 83 LYS B N 1
ATOM 3013 C CA . LYS B 1 83 ? 9.836 24.734 -0.106 1 97.69 83 LYS B CA 1
ATOM 3014 C C . LYS B 1 83 ? 11.148 24.172 -0.625 1 97.69 83 LYS B C 1
ATOM 3016 O O . LYS B 1 83 ? 11.508 23.031 -0.294 1 97.69 83 LYS B O 1
ATOM 3021 N N . ASP B 1 84 ? 11.906 24.969 -1.382 1 98 84 ASP B N 1
ATOM 3022 C CA . ASP B 1 84 ? 13.117 24.469 -2.021 1 98 84 ASP B CA 1
ATOM 3023 C C . ASP B 1 84 ? 14.156 24.047 -0.982 1 98 84 ASP B C 1
ATOM 3025 O O . ASP B 1 84 ? 14.836 23.031 -1.142 1 98 84 ASP B O 1
ATOM 3029 N N . ARG B 1 85 ? 14.312 24.812 0.081 1 98 85 ARG B N 1
ATOM 3030 C CA . ARG B 1 85 ? 15.289 24.516 1.127 1 98 85 ARG B CA 1
ATOM 3031 C C . ARG B 1 85 ? 14.922 23.234 1.869 1 98 85 ARG B C 1
ATOM 3033 O O . ARG B 1 85 ? 15.805 22.438 2.197 1 98 85 ARG B O 1
ATOM 3040 N N . PHE B 1 86 ? 13.648 23.031 2.102 1 98.31 86 PHE B N 1
ATOM 3041 C CA . PHE B 1 86 ? 13.203 21.828 2.775 1 98.31 86 PHE B CA 1
ATOM 3042 C C . PHE B 1 86 ? 13.406 20.594 1.885 1 98.31 86 PHE B C 1
ATOM 3044 O O . PHE B 1 86 ? 13.914 19.578 2.336 1 98.31 86 PHE B O 1
ATOM 3051 N N . LEU B 1 87 ? 13.023 20.672 0.612 1 98.19 87 LEU B N 1
ATOM 3052 C CA . LEU B 1 87 ? 13.141 19.547 -0.307 1 98.19 87 LEU B CA 1
ATOM 3053 C C . LEU B 1 87 ? 14.609 19.172 -0.537 1 98.19 87 LEU B C 1
ATOM 3055 O O . LEU B 1 87 ? 14.953 18 -0.643 1 98.19 87 LEU B O 1
ATOM 3059 N N . GLU B 1 88 ? 15.461 20.234 -0.604 1 98.25 88 GLU B N 1
ATOM 3060 C CA . GLU B 1 88 ? 16.891 19.984 -0.745 1 98.25 88 GLU B CA 1
ATOM 3061 C C . GLU B 1 88 ? 17.453 19.25 0.473 1 98.25 88 GLU B C 1
ATOM 3063 O O . GLU B 1 88 ? 18.25 18.328 0.334 1 98.25 88 GLU B O 1
ATOM 3068 N N . ALA B 1 89 ? 17 19.641 1.611 1 98.12 89 ALA B N 1
ATOM 3069 C CA . ALA B 1 89 ? 17.484 19.031 2.854 1 98.12 89 ALA B CA 1
ATOM 3070 C C . ALA B 1 89 ? 17.016 17.578 2.969 1 98.12 89 ALA B C 1
ATOM 3072 O O . ALA B 1 89 ? 17.688 16.75 3.576 1 98.12 89 ALA B O 1
ATOM 3073 N N . LEU B 1 90 ? 15.883 17.25 2.301 1 98.38 90 LEU B N 1
ATOM 3074 C CA . LEU B 1 90 ? 15.273 15.93 2.434 1 98.38 90 LEU B CA 1
ATOM 3075 C C . LEU B 1 90 ? 15.734 15 1.315 1 98.38 90 LEU B C 1
ATOM 3077 O O . LEU B 1 90 ? 15.414 13.812 1.317 1 98.38 90 LEU B O 1
ATOM 3081 N N . GLU B 1 91 ? 16.516 15.531 0.408 1 98.12 91 GLU B N 1
ATOM 3082 C CA . GLU B 1 91 ? 16.938 14.75 -0.749 1 98.12 91 GLU B CA 1
ATOM 3083 C C . GLU B 1 91 ? 17.703 13.5 -0.319 1 98.12 91 GLU B C 1
ATOM 3085 O O . GLU B 1 91 ? 18.641 13.586 0.477 1 98.12 91 GLU B O 1
ATOM 3090 N N . GLY B 1 92 ? 17.203 12.312 -0.773 1 97.38 92 GLY B N 1
ATOM 3091 C CA . GLY B 1 92 ? 17.891 11.055 -0.534 1 97.38 92 GLY B CA 1
ATOM 3092 C C . GLY B 1 92 ? 17.594 10.461 0.827 1 97.38 92 GLY B C 1
ATOM 3093 O O . GLY B 1 92 ? 18.047 9.359 1.144 1 97.38 92 GLY B O 1
ATOM 3094 N N . VAL B 1 93 ? 16.766 11.148 1.659 1 97.62 93 VAL B N 1
ATOM 3095 C CA . VAL B 1 93 ? 16.484 10.688 3.012 1 97.62 93 VAL B CA 1
ATOM 3096 C C . VAL B 1 93 ? 15.234 9.797 2.994 1 97.62 93 VAL B C 1
ATOM 3098 O O . VAL B 1 93 ? 14.18 10.203 2.488 1 97.62 93 VAL B O 1
ATOM 3101 N N . THR B 1 94 ? 15.383 8.586 3.521 1 95.62 94 THR B N 1
ATOM 3102 C CA . THR B 1 94 ? 14.25 7.668 3.48 1 95.62 94 THR B CA 1
ATOM 3103 C C . THR B 1 94 ? 13.805 7.301 4.891 1 95.62 94 THR B C 1
ATOM 3105 O O . THR B 1 94 ? 12.664 6.879 5.094 1 95.62 94 THR B O 1
ATOM 3108 N N . ASP B 1 95 ? 14.641 7.445 5.871 1 94.38 95 ASP B N 1
ATOM 3109 C CA . ASP B 1 95 ? 14.328 7.086 7.254 1 94.38 95 ASP B CA 1
ATOM 3110 C C . ASP B 1 95 ? 13.359 8.094 7.879 1 94.38 95 ASP B C 1
ATOM 3112 O O . ASP B 1 95 ? 13.625 9.297 7.887 1 94.38 95 ASP B O 1
ATOM 3116 N N . PRO B 1 96 ? 12.273 7.605 8.43 1 93.31 96 PRO B N 1
ATOM 3117 C CA . PRO B 1 96 ? 11.25 8.508 8.945 1 93.31 96 PRO B CA 1
ATOM 3118 C C . PRO B 1 96 ? 11.758 9.406 10.07 1 93.31 96 PRO B C 1
ATOM 3120 O O . PRO B 1 96 ? 11.43 10.594 10.117 1 93.31 96 PRO B O 1
ATOM 3123 N N . GLU B 1 97 ? 12.492 8.883 10.961 1 92.88 97 GLU B N 1
ATOM 3124 C CA . GLU B 1 97 ? 12.992 9.672 12.078 1 92.88 97 GLU B CA 1
ATOM 3125 C C . GLU B 1 97 ? 13.977 10.742 11.609 1 92.88 97 GLU B C 1
ATOM 3127 O O . GLU B 1 97 ? 13.984 11.859 12.133 1 92.88 97 GLU B O 1
ATOM 3132 N N . GLU B 1 98 ? 14.82 10.344 10.703 1 96.5 98 GLU B N 1
ATOM 3133 C CA . GLU B 1 98 ? 15.734 11.32 10.125 1 96.5 98 GLU B CA 1
ATOM 3134 C C . GLU B 1 98 ? 14.984 12.438 9.406 1 96.5 98 GLU B C 1
ATOM 3136 O O . GLU B 1 98 ? 15.359 13.609 9.5 1 96.5 98 GLU B O 1
ATOM 3141 N N . LYS B 1 99 ? 13.938 12.141 8.609 1 96.75 99 LYS B N 1
ATOM 3142 C CA . LYS B 1 99 ? 13.102 13.148 7.965 1 96.75 99 LYS B CA 1
ATOM 3143 C C . LYS B 1 99 ? 12.555 14.141 8.984 1 96.75 99 LYS B C 1
ATOM 3145 O O . LYS B 1 99 ? 12.602 15.352 8.766 1 96.75 99 LYS B O 1
ATOM 3150 N N . ARG B 1 100 ? 12.094 13.609 10.117 1 95.44 100 ARG B N 1
ATOM 3151 C CA . ARG B 1 100 ? 11.516 14.438 11.164 1 95.44 100 ARG B CA 1
ATOM 3152 C C . ARG B 1 100 ? 12.555 15.398 11.742 1 95.44 100 ARG B C 1
ATOM 3154 O O . ARG B 1 100 ? 12.258 16.578 11.961 1 95.44 100 ARG B O 1
ATOM 3161 N N . GLU B 1 101 ? 13.664 14.898 11.977 1 96.19 101 GLU B N 1
ATOM 3162 C CA . GLU B 1 101 ? 14.742 15.711 12.523 1 96.19 101 GLU B CA 1
ATOM 3163 C C . GLU B 1 101 ? 15.133 16.828 11.57 1 96.19 101 GLU B C 1
ATOM 3165 O O . GLU B 1 101 ? 15.305 17.969 11.984 1 96.19 101 GLU B O 1
ATOM 3170 N N . ILE B 1 102 ? 15.219 16.453 10.352 1 97.81 102 ILE B N 1
ATOM 3171 C CA . ILE B 1 102 ? 15.609 17.422 9.328 1 97.81 102 ILE B CA 1
ATOM 3172 C C . ILE B 1 102 ? 14.555 18.516 9.219 1 97.81 102 ILE B C 1
ATOM 3174 O O . ILE B 1 102 ? 14.883 19.703 9.156 1 97.81 102 ILE B O 1
ATOM 3178 N N . ILE B 1 103 ? 13.344 18.125 9.211 1 97.31 103 ILE B N 1
ATOM 3179 C CA . ILE B 1 103 ? 12.242 19.078 9.062 1 97.31 103 ILE B CA 1
ATOM 3180 C C . ILE B 1 103 ? 12.195 20 10.273 1 97.31 103 ILE B C 1
ATOM 3182 O O . ILE B 1 103 ? 12.055 21.219 10.125 1 97.31 103 ILE B O 1
ATOM 3186 N N . GLY B 1 104 ? 12.352 19.438 11.43 1 95.12 104 GLY B N 1
ATOM 3187 C CA . GLY B 1 104 ? 12.391 20.25 12.641 1 95.12 104 GLY B CA 1
ATOM 3188 C C . GLY B 1 104 ? 13.516 21.266 12.648 1 95.12 104 GLY B C 1
ATOM 3189 O O . GLY B 1 104 ? 13.312 22.422 12.992 1 95.12 104 GLY B O 1
ATOM 3190 N N . GLU B 1 105 ? 14.641 20.797 12.266 1 95.12 105 GLU B N 1
ATOM 3191 C CA . GLU B 1 105 ? 15.82 21.656 12.242 1 95.12 105 GLU B CA 1
ATOM 3192 C C . GLU B 1 105 ? 15.656 22.797 11.227 1 95.12 105 GLU B C 1
ATOM 3194 O O . GLU B 1 105 ? 15.977 23.953 11.523 1 95.12 105 GLU B O 1
ATOM 3199 N N . GLN B 1 106 ? 15.211 22.438 10.062 1 96.31 106 GLN B N 1
ATOM 3200 C CA . GLN B 1 106 ? 15.023 23.438 9.023 1 96.31 106 GLN B CA 1
ATOM 3201 C C . GLN B 1 106 ? 13.969 24.469 9.43 1 96.31 106 GLN B C 1
ATOM 3203 O O . GLN B 1 106 ? 14.102 25.656 9.133 1 96.31 106 GLN B O 1
ATOM 3208 N N . PHE B 1 107 ? 13 24.016 10.117 1 95.44 107 PHE B N 1
ATOM 3209 C CA . PHE B 1 107 ? 11.953 24.922 10.586 1 95.44 107 PHE B CA 1
ATOM 3210 C C . PHE B 1 107 ? 12.523 25.938 11.578 1 95.44 107 PHE B C 1
ATOM 3212 O O . PHE B 1 107 ? 12.258 27.125 11.461 1 95.44 107 PHE B O 1
ATOM 3219 N N . ILE B 1 108 ? 13.273 25.422 12.477 1 92.56 108 ILE B N 1
ATOM 3220 C CA . ILE B 1 108 ? 13.875 26.266 13.5 1 92.56 108 ILE B CA 1
ATOM 3221 C C . ILE B 1 108 ? 14.773 27.312 12.844 1 92.56 108 ILE B C 1
ATOM 3223 O O . ILE B 1 108 ? 14.75 28.484 13.219 1 92.56 108 ILE B O 1
ATOM 3227 N N . ARG B 1 109 ? 15.484 26.922 11.906 1 94 109 ARG B N 1
ATOM 3228 C CA . ARG B 1 109 ? 16.375 27.828 11.203 1 94 109 ARG B CA 1
ATOM 3229 C C . ARG B 1 109 ? 15.602 28.938 10.516 1 94 109 ARG B C 1
ATOM 3231 O O . ARG B 1 109 ? 15.984 30.109 10.586 1 94 109 ARG B O 1
ATOM 3238 N N . GLU B 1 110 ? 14.523 28.562 9.828 1 95.25 110 GLU B N 1
ATOM 3239 C CA . GLU B 1 110 ? 13.688 29.562 9.172 1 95.25 110 GLU B CA 1
ATOM 3240 C C . GLU B 1 110 ? 13.086 30.531 10.188 1 95.25 110 GLU B C 1
ATOM 3242 O O . GLU B 1 110 ? 13.062 31.734 9.961 1 95.25 110 GLU B O 1
ATOM 3247 N N . PHE B 1 111 ? 12.633 29.969 11.242 1 93.38 111 PHE B N 1
ATOM 3248 C CA . PHE B 1 111 ? 11.969 30.781 12.258 1 93.38 111 PHE B CA 1
ATOM 3249 C C . PHE B 1 111 ? 12.953 31.734 12.922 1 93.38 111 PHE B C 1
ATOM 3251 O O . PHE B 1 111 ? 12.633 32.906 13.156 1 93.38 111 PHE B O 1
ATOM 3258 N N . GLU B 1 112 ? 14.078 31.25 13.227 1 92.06 112 GLU B N 1
ATOM 3259 C CA . GLU B 1 112 ? 15.125 32.062 13.836 1 92.06 112 GLU B CA 1
ATOM 3260 C C . GLU B 1 112 ? 15.508 33.25 12.93 1 92.06 112 GLU B C 1
ATOM 3262 O O . GLU B 1 112 ? 15.719 34.344 13.406 1 92.06 112 GLU B O 1
ATOM 3267 N N . ARG B 1 113 ? 15.656 32.938 11.758 1 94.19 113 ARG B N 1
ATOM 3268 C CA . ARG B 1 113 ? 16 34 10.797 1 94.19 113 ARG B CA 1
ATOM 3269 C C . ARG B 1 113 ? 14.945 35.094 10.797 1 94.19 113 ARG B C 1
ATOM 3271 O O . ARG B 1 113 ? 15.289 36.281 10.844 1 94.19 113 ARG B O 1
ATOM 3278 N N . GLU B 1 114 ? 13.703 34.688 10.797 1 95.25 114 GLU B N 1
ATOM 3279 C CA . GLU B 1 114 ? 12.617 35.656 10.789 1 95.25 114 GLU B CA 1
ATOM 3280 C C . GLU B 1 114 ? 12.547 36.406 12.109 1 95.25 114 GLU B C 1
ATOM 3282 O O . GLU B 1 114 ? 12.258 37.625 12.125 1 95.25 114 GLU B O 1
ATOM 3287 N N . ALA B 1 115 ? 12.766 35.719 13.203 1 94 115 ALA B N 1
ATOM 3288 C CA . ALA B 1 115 ? 12.742 36.344 14.516 1 94 115 ALA B CA 1
ATOM 3289 C C . ALA B 1 115 ? 13.828 37.406 14.641 1 94 115 ALA B C 1
ATOM 3291 O O . ALA B 1 115 ? 13.594 38.5 15.203 1 94 115 ALA B O 1
ATOM 3292 N N . LYS B 1 116 ? 14.969 37.094 14.148 1 94 116 LYS B N 1
ATOM 3293 C CA . LYS B 1 116 ? 16.078 38.062 14.18 1 94 116 LYS B CA 1
ATOM 3294 C C . LYS B 1 116 ? 15.781 39.281 13.305 1 94 116 LYS B C 1
ATOM 3296 O O . LYS B 1 116 ? 16.031 40.406 13.711 1 94 116 LYS B O 1
ATOM 3301 N N . ASP B 1 117 ? 15.305 39 12.164 1 95.12 117 ASP B N 1
ATOM 3302 C CA . ASP B 1 117 ? 14.992 40.062 11.227 1 95.12 117 ASP B CA 1
ATOM 3303 C C . ASP B 1 117 ? 13.922 41 11.789 1 95.12 117 ASP B C 1
ATOM 3305 O O . ASP B 1 117 ? 13.93 42.188 11.516 1 95.12 117 ASP B O 1
ATOM 3309 N N . ALA B 1 118 ? 13 40.438 12.609 1 95 118 ALA B N 1
ATOM 3310 C CA . ALA B 1 118 ? 11.906 41.219 13.203 1 95 118 ALA B CA 1
ATOM 3311 C C . ALA B 1 118 ? 12.336 41.875 14.508 1 95 118 ALA B C 1
ATOM 3313 O O . ALA B 1 118 ? 11.547 42.562 15.164 1 95 118 ALA B O 1
ATOM 3314 N N . ASP B 1 119 ? 13.562 41.656 14.922 1 94.62 119 ASP B N 1
ATOM 3315 C CA . ASP B 1 119 ? 14.078 42.156 16.188 1 94.62 119 ASP B CA 1
ATOM 3316 C C . ASP B 1 119 ? 13.172 41.781 17.344 1 94.62 119 ASP B C 1
ATOM 3318 O O . ASP B 1 119 ? 12.781 42.656 18.141 1 94.62 119 ASP B O 1
ATOM 3322 N N . ALA B 1 120 ? 12.773 40.594 17.344 1 95.06 120 ALA B N 1
ATOM 3323 C CA . ALA B 1 120 ? 11.805 40.125 18.328 1 95.06 120 ALA B CA 1
ATOM 3324 C C . ALA B 1 120 ? 12.461 39.938 19.688 1 95.06 120 ALA B C 1
ATOM 3326 O O . ALA B 1 120 ? 13.516 39.312 19.781 1 95.06 120 ALA B O 1
ATOM 3327 N N . ASP B 1 121 ? 11.844 40.406 20.703 1 95.12 121 ASP B N 1
ATOM 3328 C CA . ASP B 1 121 ? 12.297 40.25 22.078 1 95.12 121 ASP B CA 1
ATOM 3329 C C . ASP B 1 121 ? 11.484 39.156 22.797 1 95.12 121 ASP B C 1
ATOM 3331 O O . ASP B 1 121 ? 11.969 38.531 23.75 1 95.12 121 ASP B O 1
ATOM 3335 N N . TYR B 1 122 ? 10.305 38.969 22.328 1 95.56 122 TYR B N 1
ATOM 3336 C CA . TYR B 1 122 ? 9.391 38.031 22.984 1 95.56 122 TYR B CA 1
ATOM 3337 C C . TYR B 1 122 ? 8.891 37 21.984 1 95.56 122 TYR B C 1
ATOM 3339 O O . TYR B 1 122 ? 8.773 37.281 20.797 1 95.56 122 TYR B O 1
ATOM 3347 N N . LEU B 1 123 ? 8.656 35.812 22.5 1 94.88 123 LEU B N 1
ATOM 3348 C CA . LEU B 1 123 ? 8.023 34.719 21.75 1 94.88 123 LEU B CA 1
ATOM 3349 C C . LEU B 1 123 ? 6.602 34.469 22.25 1 94.88 123 LEU B C 1
ATOM 3351 O O . LEU B 1 123 ? 6.387 34.25 23.453 1 94.88 123 LEU B O 1
ATOM 3355 N N . VAL B 1 124 ? 5.676 34.594 21.312 1 95.5 124 VAL B N 1
ATOM 3356 C CA . VAL B 1 124 ? 4.297 34.25 21.641 1 95.5 124 VAL B CA 1
ATOM 3357 C C . VAL B 1 124 ? 4.016 32.781 21.25 1 95.5 124 VAL B C 1
ATOM 3359 O O . VAL B 1 124 ? 4.422 32.344 20.172 1 95.5 124 VAL B O 1
ATOM 3362 N N . GLN B 1 125 ? 3.357 32.031 22.125 1 93.19 125 GLN B N 1
ATOM 3363 C CA . GLN B 1 125 ? 3.059 30.625 21.859 1 93.19 125 GLN B CA 1
ATOM 3364 C C . GLN B 1 125 ? 1.585 30.312 22.125 1 93.19 125 GLN B C 1
ATOM 3366 O O . GLN B 1 125 ? 0.967 30.906 23 1 93.19 125 GLN B O 1
ATOM 3371 N N . GLY B 1 126 ? 1.087 29.375 21.297 1 91.56 126 GLY B N 1
ATOM 3372 C CA . GLY B 1 126 ? -0.295 28.938 21.453 1 91.56 126 GLY B CA 1
ATOM 3373 C C . GLY B 1 126 ? -0.457 27.781 22.422 1 91.56 126 GLY B C 1
ATOM 3374 O O . GLY B 1 126 ? -1.253 26.875 22.188 1 91.56 126 GLY B O 1
ATOM 3375 N N . THR B 1 127 ? 0.252 27.781 23.453 1 87.75 127 THR B N 1
ATOM 3376 C CA . THR B 1 127 ? 0.172 26.734 24.469 1 87.75 127 THR B CA 1
ATOM 3377 C C . THR B 1 127 ? -1.165 26.812 25.203 1 87.75 127 THR B C 1
ATOM 3379 O O . THR B 1 127 ? -1.576 27.875 25.672 1 87.75 127 THR B O 1
ATOM 3382 N N . ILE B 1 128 ? -1.777 25.547 25.297 1 89.44 128 ILE B N 1
ATOM 3383 C CA . ILE B 1 128 ? -3.061 25.516 25.984 1 89.44 128 ILE B CA 1
ATOM 3384 C C . ILE B 1 128 ? -2.91 24.75 27.297 1 89.44 128 ILE B C 1
ATOM 3386 O O . ILE B 1 128 ? -1.827 24.25 27.625 1 89.44 128 ILE B O 1
ATOM 3390 N N . TYR B 1 129 ? -3.953 24.656 28.047 1 86 129 TYR B N 1
ATOM 3391 C CA . TYR B 1 129 ? -3.906 24.141 29.406 1 86 129 TYR B CA 1
ATOM 3392 C C . TYR B 1 129 ? -3.406 22.703 29.453 1 86 129 TYR B C 1
ATOM 3394 O O . TYR B 1 129 ? -2.531 22.359 30.25 1 86 129 TYR B O 1
ATOM 3402 N N . PRO B 1 130 ? -3.945 21.844 28.609 1 79.5 130 PRO B N 1
ATOM 3403 C CA . PRO B 1 130 ? -3.467 20.453 28.625 1 79.5 130 PRO B CA 1
ATOM 3404 C C . PRO B 1 130 ? -1.968 20.344 28.359 1 79.5 130 PRO B C 1
ATOM 3406 O O . PRO B 1 130 ? -1.3 19.469 28.906 1 79.5 130 PRO B O 1
ATOM 3409 N N . ASP B 1 131 ? -1.47 21.156 27.531 1 78 131 ASP B N 1
ATOM 3410 C CA . ASP B 1 131 ? -0.042 21.156 27.234 1 78 131 ASP B CA 1
ATOM 3411 C C . ASP B 1 131 ? 0.784 21.5 28.469 1 78 131 ASP B C 1
ATOM 3413 O O . ASP B 1 131 ? 1.859 20.922 28.672 1 78 131 ASP B O 1
ATOM 3417 N N . ARG B 1 132 ? 0.279 22.344 29.266 1 73.31 132 ARG B N 1
ATOM 3418 C CA . ARG B 1 132 ? 0.961 22.812 30.453 1 73.31 132 ARG B CA 1
ATOM 3419 C C . ARG B 1 132 ? 1.041 21.719 31.516 1 73.31 132 ARG B C 1
ATOM 3421 O O . ARG B 1 132 ? 2.072 21.562 32.188 1 73.31 132 ARG B O 1
ATOM 3428 N N . ILE B 1 133 ? -0.075 21.062 31.625 1 69.56 133 ILE B N 1
ATOM 3429 C CA . ILE B 1 133 ? -0.125 20 32.625 1 69.56 133 ILE B CA 1
ATOM 3430 C C . ILE B 1 133 ? 0.858 18.891 32.25 1 69.56 133 ILE B C 1
ATOM 3432 O O . ILE B 1 133 ? 1.552 18.344 33.094 1 69.56 133 ILE B O 1
ATOM 3436 N N . GLU B 1 134 ? 0.786 18.562 30.969 1 62.66 134 GLU B N 1
ATOM 3437 C CA . GLU B 1 134 ? 1.699 17.531 30.5 1 62.66 134 GLU B CA 1
ATOM 3438 C C . GLU B 1 134 ? 3.154 17.922 30.719 1 62.66 134 GLU B C 1
ATOM 3440 O O . GLU B 1 134 ? 3.988 17.094 31.062 1 62.66 134 GLU B O 1
ATOM 3445 N N . SER B 1 135 ? 3.381 19.156 30.484 1 55.75 135 SER B N 1
ATOM 3446 C CA . SER B 1 135 ? 4.734 19.656 30.688 1 55.75 135 SER B CA 1
ATOM 3447 C C . SER B 1 135 ? 5.086 19.719 32.188 1 55.75 135 SER B C 1
ATOM 3449 O O . SER B 1 135 ? 6.234 19.5 32.562 1 55.75 135 SER B O 1
ATOM 3451 N N . GLU B 1 136 ? 4.133 20.203 33 1 53.12 136 GLU B N 1
ATOM 3452 C CA . GLU B 1 136 ? 4.379 20.281 34.438 1 53.12 136 GLU B CA 1
ATOM 3453 C C . GLU B 1 136 ? 4.582 18.875 35.031 1 53.12 136 GLU B C 1
ATOM 3455 O O . GLU B 1 136 ? 5.371 18.703 35.969 1 53.12 136 GLU B O 1
ATOM 3460 N N . GLY B 1 137 ? 3.641 17.922 34.719 1 45.41 137 GLY B N 1
ATOM 3461 C CA . GLY B 1 137 ? 3.809 16.578 35.25 1 45.41 137 GLY B CA 1
ATOM 3462 C C . GLY B 1 137 ? 5.066 15.898 34.719 1 45.41 137 GLY B C 1
ATOM 3463 O O . GLY B 1 137 ? 5.555 14.945 35.344 1 45.41 137 GLY B O 1
ATOM 3464 N N . GLY B 1 138 ? 5.543 16.125 33.5 1 42.19 138 GLY B N 1
ATOM 3465 C CA . GLY B 1 138 ? 6.828 15.758 32.938 1 42.19 138 GLY B CA 1
ATOM 3466 C C . GLY B 1 138 ? 7.812 16.906 32.875 1 42.19 138 GLY B C 1
ATOM 3467 O O . GLY B 1 138 ? 7.414 18.078 32.938 1 42.19 138 GLY B O 1
ATOM 3468 N N . ILE B 1 139 ? 9.203 16.844 33.375 1 36.06 139 ILE B N 1
ATOM 3469 C CA . ILE B 1 139 ? 10.336 17.766 33.312 1 36.06 139 ILE B CA 1
ATOM 3470 C C . ILE B 1 139 ? 10.328 18.484 31.953 1 36.06 139 ILE B C 1
ATOM 3472 O O . ILE B 1 139 ? 11.336 19.062 31.547 1 36.06 139 ILE B O 1
ATOM 3476 N N . LYS B 1 140 ? 9.445 18.062 31.109 1 39.16 140 LYS B N 1
ATOM 3477 C CA . LYS B 1 140 ? 9.672 18.703 29.812 1 39.16 140 LYS B CA 1
ATOM 3478 C C . LYS B 1 140 ? 9.352 20.203 29.875 1 39.16 140 LYS B C 1
ATOM 3480 O O . LYS B 1 140 ? 8.203 20.594 30.094 1 39.16 140 LYS B O 1
ATOM 3485 N N . SER B 1 141 ? 10.039 20.984 30.75 1 32.56 141 SER B N 1
ATOM 3486 C CA . SER B 1 141 ? 10.055 22.438 30.828 1 32.56 141 SER B CA 1
ATOM 3487 C C . SER B 1 141 ? 9.617 23.062 29.516 1 32.56 141 SER B C 1
ATOM 3489 O O . SER B 1 141 ? 9.93 22.547 28.438 1 32.56 141 SER B O 1
ATOM 3491 N N . HIS B 1 142 ? 8.422 23.641 29.422 1 36.22 142 HIS B N 1
ATOM 3492 C CA . HIS B 1 142 ? 8.117 24.547 28.312 1 36.22 142 HIS B CA 1
ATOM 3493 C C . HIS B 1 142 ? 9.383 25.172 27.75 1 36.22 142 HIS B C 1
ATOM 3495 O O . HIS B 1 142 ? 9.312 26.016 26.859 1 36.22 142 HIS B O 1
ATOM 3501 N N . HIS B 1 143 ? 10.297 25.156 28.578 1 36.19 143 HIS B N 1
ATOM 3502 C CA . HIS B 1 143 ? 11.594 25.562 28.047 1 36.19 143 HIS B CA 1
ATOM 3503 C C . HIS B 1 143 ? 11.906 24.828 26.75 1 36.19 143 HIS B C 1
ATOM 3505 O O . HIS B 1 143 ? 12.914 25.094 26.094 1 36.19 143 HIS B O 1
ATOM 3511 N N . ASN B 1 144 ? 11.336 23.625 26.734 1 33.66 144 ASN B N 1
ATOM 3512 C CA . ASN B 1 144 ? 11.672 22.891 25.516 1 33.66 144 ASN B CA 1
ATOM 3513 C C . ASN B 1 144 ? 11 23.516 24.297 1 33.66 144 ASN B C 1
ATOM 3515 O O . ASN B 1 144 ? 10.016 22.984 23.781 1 33.66 144 ASN B O 1
ATOM 3519 N N . VAL B 1 145 ? 10.375 24.594 24.469 1 41.22 145 VAL B N 1
ATOM 3520 C CA . VAL B 1 145 ? 10.555 25.25 23.172 1 41.22 145 VAL B CA 1
ATOM 3521 C C . VAL B 1 145 ? 11.852 24.766 22.531 1 41.22 145 VAL B C 1
ATOM 3523 O O . VAL B 1 145 ? 12.891 25.422 22.656 1 41.22 145 VAL B O 1
ATOM 3526 N N . GLY B 1 146 ? 12.305 23.844 23.156 1 38.59 146 GLY B N 1
ATOM 3527 C CA . GLY B 1 146 ? 13.477 23.016 22.891 1 38.59 146 GLY B CA 1
ATOM 3528 C C . GLY B 1 146 ? 13.883 23.016 21.422 1 38.59 146 GLY B C 1
ATOM 3529 O O . GLY B 1 146 ? 14.961 22.547 21.078 1 38.59 146 GLY B O 1
ATOM 3530 N N . GLY B 1 147 ? 12.836 22.953 20.656 1 43.59 147 GLY B N 1
ATOM 3531 C CA . GLY B 1 147 ? 13.383 22.875 19.312 1 43.59 147 GLY B CA 1
ATOM 3532 C C . GLY B 1 147 ? 14.016 24.172 18.859 1 43.59 147 GLY B C 1
ATOM 3533 O O . GLY B 1 147 ? 14.477 24.281 17.719 1 43.59 147 GLY B O 1
ATOM 3534 N N . LEU B 1 148 ? 13.492 25.297 19.5 1 49.12 148 LEU B N 1
ATOM 3535 C CA . LEU B 1 148 ? 14.164 26.484 18.984 1 49.12 148 LEU B CA 1
ATOM 3536 C C . LEU B 1 148 ? 15.594 26.562 19.516 1 49.12 148 LEU B C 1
ATOM 3538 O O . LEU B 1 148 ? 15.828 26.375 20.719 1 49.12 148 LEU B O 1
ATOM 3542 N N . PRO B 1 149 ? 16.453 26.344 18.766 1 46.38 149 PRO B N 1
ATOM 3543 C CA . PRO B 1 149 ? 17.859 26.453 19.094 1 46.38 149 PRO B CA 1
ATOM 3544 C C . PRO B 1 149 ? 18.172 27.641 20 1 46.38 149 PRO B C 1
ATOM 3546 O O . PRO B 1 149 ? 17.406 28.609 20.047 1 46.38 149 PRO B O 1
ATOM 3549 N N . ASP B 1 150 ? 19.125 27.516 20.969 1 45.69 150 ASP B N 1
ATOM 3550 C CA . ASP B 1 150 ? 19.844 28.438 21.859 1 45.69 150 ASP B CA 1
ATOM 3551 C C . ASP B 1 150 ? 20.109 29.766 21.156 1 45.69 150 ASP B C 1
ATOM 3553 O O . ASP B 1 150 ? 20.672 30.688 21.766 1 45.69 150 ASP B O 1
ATOM 3557 N N . VAL B 1 151 ? 19.703 29.844 19.891 1 49.16 151 VAL B N 1
ATOM 3558 C CA . VAL B 1 151 ? 20.297 30.984 19.172 1 49.16 151 VAL B CA 1
ATOM 3559 C C . VAL B 1 151 ? 19.406 32.219 19.328 1 49.16 151 VAL B C 1
ATOM 3561 O O . VAL B 1 151 ? 19.859 33.344 19.156 1 49.16 151 VAL B O 1
ATOM 3564 N N . VAL B 1 152 ? 18.109 32.062 19.531 1 61.81 152 VAL B N 1
ATOM 3565 C CA . VAL B 1 152 ? 17.359 33.281 19.734 1 61.81 152 VAL B CA 1
ATOM 3566 C C . VAL B 1 152 ? 17.078 33.469 21.234 1 61.81 152 VAL B C 1
ATOM 3568 O O . VAL B 1 152 ? 16.531 32.594 21.875 1 61.81 152 VAL B O 1
ATOM 3571 N N . ASP B 1 153 ? 17.766 34.406 21.781 1 75.12 153 ASP B N 1
ATOM 3572 C CA . ASP B 1 153 ? 17.625 34.75 23.188 1 75.12 153 ASP B CA 1
ATOM 3573 C C . ASP B 1 153 ? 16.406 35.625 23.422 1 75.12 153 ASP B C 1
ATOM 3575 O O . ASP B 1 153 ? 16.5 36.844 23.297 1 75.12 153 ASP B O 1
ATOM 3579 N N . PHE B 1 154 ? 15.289 35.062 23.578 1 87.06 154 PHE B N 1
ATOM 3580 C CA . PHE B 1 154 ? 14.094 35.844 23.891 1 87.06 154 PHE B CA 1
ATOM 3581 C C . PHE B 1 154 ? 14.125 36.312 25.328 1 87.06 154 PHE B C 1
ATOM 3583 O O . PHE B 1 154 ? 14.586 35.594 26.219 1 87.06 154 PHE B O 1
ATOM 3590 N N . GLU B 1 155 ? 13.656 37.469 25.547 1 89.12 155 GLU B N 1
ATOM 3591 C CA . GLU B 1 155 ? 13.531 38 26.906 1 89.12 155 GLU B CA 1
ATOM 3592 C C . GLU B 1 155 ? 12.43 37.281 27.688 1 89.12 155 GLU B C 1
ATOM 3594 O O . GLU B 1 155 ? 12.469 37.219 28.906 1 89.12 155 GLU B O 1
ATOM 3599 N N . GLY B 1 156 ? 11.445 36.844 26.969 1 90.31 156 GLY B N 1
ATOM 3600 C CA . GLY B 1 156 ? 10.344 36.125 27.609 1 90.31 156 GLY B CA 1
ATOM 3601 C C . GLY B 1 156 ? 9.438 35.406 26.625 1 90.31 156 GLY B C 1
ATOM 3602 O O . GLY B 1 156 ? 9.562 35.594 25.406 1 90.31 156 GLY B O 1
ATOM 3603 N N . ILE B 1 157 ? 8.586 34.562 27.234 1 91.94 157 ILE B N 1
ATOM 3604 C CA . ILE B 1 1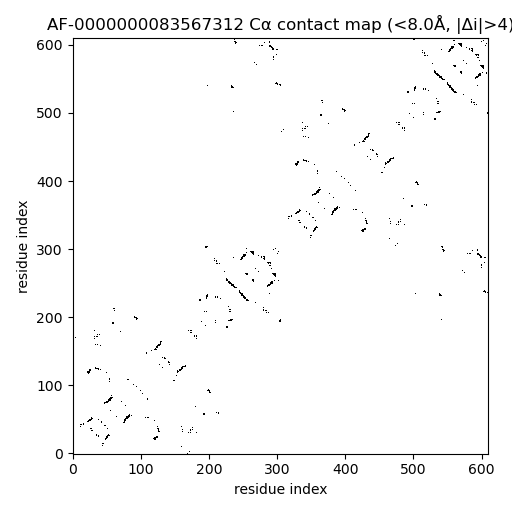57 ? 7.59 33.812 26.469 1 91.94 157 ILE B CA 1
ATOM 3605 C C . ILE B 1 157 ? 6.188 34.188 26.953 1 91.94 157 ILE B C 1
ATOM 3607 O O . ILE B 1 157 ? 5.93 34.219 28.156 1 91.94 157 ILE B O 1
ATOM 3611 N N . VAL B 1 158 ? 5.367 34.5 26 1 94.75 158 VAL B N 1
ATOM 3612 C CA . VAL B 1 158 ? 3.99 34.875 26.328 1 94.75 158 VAL B CA 1
ATOM 3613 C C . VAL B 1 158 ? 3.035 33.781 25.828 1 94.75 158 VAL B C 1
ATOM 3615 O O . VAL B 1 158 ? 3.092 33.406 24.656 1 94.75 158 VAL B O 1
ATOM 3618 N N . GLU B 1 159 ? 2.117 33.281 26.656 1 94.69 159 GLU B N 1
ATOM 3619 C CA . GLU B 1 159 ? 1.161 32.219 26.344 1 94.69 159 GLU B CA 1
ATOM 3620 C C . GLU B 1 159 ? -0.267 32.656 26.656 1 94.69 159 GLU B C 1
ATOM 3622 O O . GLU B 1 159 ? -0.841 32.25 27.656 1 94.69 159 GLU B O 1
ATOM 3627 N N . PRO B 1 160 ? -0.843 33.312 25.719 1 95.31 160 PRO B N 1
ATOM 3628 C CA . PRO B 1 160 ? -2.115 34 25.984 1 95.31 160 PRO B CA 1
ATOM 3629 C C . PRO B 1 160 ? -3.252 33.031 26.297 1 95.31 160 PRO B C 1
ATOM 3631 O O . PRO B 1 160 ? -4.23 33.375 26.938 1 95.31 160 PRO B O 1
ATOM 3634 N N . VAL B 1 161 ? -3.145 31.797 25.812 1 94.69 161 VAL B N 1
ATOM 3635 C CA . VAL B 1 161 ? -4.281 30.891 25.953 1 94.69 161 VAL B CA 1
ATOM 3636 C C . VAL B 1 161 ? -3.898 29.703 26.844 1 94.69 161 VAL B C 1
ATOM 3638 O O . VAL B 1 161 ? -4.508 28.641 26.766 1 94.69 161 VAL B O 1
ATOM 3641 N N . ARG B 1 162 ? -2.951 29.844 27.672 1 92.31 162 ARG B N 1
ATOM 3642 C CA . ARG B 1 162 ? -2.361 28.781 28.484 1 92.31 162 ARG B CA 1
ATOM 3643 C C . ARG B 1 162 ? -3.383 28.203 29.469 1 92.31 162 ARG B C 1
ATOM 3645 O O . ARG B 1 162 ? -3.242 27.078 29.922 1 92.31 162 ARG B O 1
ATOM 3652 N N . ASP B 1 163 ? -4.449 28.922 29.781 1 92.12 163 ASP B N 1
ATOM 3653 C CA . ASP B 1 163 ? -5.406 28.484 30.781 1 92.12 163 ASP B CA 1
ATOM 3654 C C . ASP B 1 163 ? -6.684 27.953 30.141 1 92.12 163 ASP B C 1
ATOM 3656 O O . ASP B 1 163 ? -7.652 27.641 30.828 1 92.12 163 ASP B O 1
ATOM 3660 N N . LEU B 1 164 ? -6.652 27.844 28.859 1 93.88 164 LEU B N 1
ATOM 3661 C CA . LEU B 1 164 ? -7.863 27.438 28.141 1 93.88 164 LEU B CA 1
ATOM 3662 C C . LEU B 1 164 ? -7.773 26 27.688 1 93.88 164 LEU B C 1
ATOM 3664 O O . LEU B 1 164 ? -6.688 25.5 27.359 1 93.88 164 LEU B O 1
ATOM 3668 N N . TYR B 1 165 ? -8.867 25.375 27.688 1 89.88 165 TYR B N 1
ATOM 3669 C CA . TYR B 1 165 ? -9.016 24.062 27.047 1 89.88 165 TYR B CA 1
ATOM 3670 C C . TYR B 1 165 ? -9.352 24.234 25.562 1 89.88 165 TYR B C 1
ATOM 3672 O O . TYR B 1 165 ? -9.68 25.328 25.109 1 89.88 165 TYR B O 1
ATOM 3680 N N . LYS B 1 166 ? -9.219 23.094 24.844 1 85 166 LYS B N 1
ATOM 3681 C CA . LYS B 1 166 ? -9.375 23.109 23.391 1 85 166 LYS B CA 1
ATOM 3682 C C . LYS B 1 166 ? -10.727 23.703 22.984 1 85 166 LYS B C 1
ATOM 3684 O O . LYS B 1 166 ? -10.797 24.531 22.078 1 85 166 LYS B O 1
ATOM 3689 N N . ASP B 1 167 ? -11.812 23.438 23.672 1 86.94 167 ASP B N 1
ATOM 3690 C CA . ASP B 1 167 ? -13.148 23.953 23.359 1 86.94 167 ASP B CA 1
ATOM 3691 C C . ASP B 1 167 ? -13.234 25.453 23.625 1 86.94 167 ASP B C 1
ATOM 3693 O O . ASP B 1 167 ? -13.922 26.172 22.891 1 86.94 167 ASP B O 1
ATOM 3697 N N . GLU B 1 168 ? -12.57 25.844 24.609 1 92.31 168 GLU B N 1
ATOM 3698 C CA . GLU B 1 168 ? -12.57 27.25 24.953 1 92.31 168 GLU B CA 1
ATOM 3699 C C . GLU B 1 168 ? -11.773 28.078 23.938 1 92.31 168 GLU B C 1
ATOM 3701 O O . GLU B 1 168 ? -12.156 29.203 23.609 1 92.31 168 GLU B O 1
ATOM 3706 N N . VAL B 1 169 ? -10.695 27.469 23.5 1 91.88 169 VAL B N 1
ATOM 3707 C CA . VAL B 1 169 ? -9.898 28.141 22.469 1 91.88 169 VAL B CA 1
ATOM 3708 C C . VAL B 1 169 ? -10.742 28.344 21.219 1 91.88 169 VAL B C 1
ATOM 3710 O O . VAL B 1 169 ? -10.664 29.391 20.562 1 91.88 169 VAL B O 1
ATOM 3713 N N . ARG B 1 170 ? -11.562 27.391 20.922 1 90.12 170 ARG B N 1
ATOM 3714 C CA . ARG B 1 170 ? -12.438 27.469 19.766 1 90.12 170 ARG B CA 1
ATOM 3715 C C . ARG B 1 170 ? -13.469 28.578 19.922 1 90.12 170 ARG B C 1
ATOM 3717 O O . ARG B 1 170 ? -13.797 29.281 18.953 1 90.12 170 ARG B O 1
ATOM 3724 N N . GLU B 1 171 ? -13.945 28.719 21.078 1 91.12 171 GLU B N 1
ATOM 3725 C CA . GLU B 1 171 ? -14.898 29.781 21.375 1 91.12 171 GLU B CA 1
ATOM 3726 C C . GLU B 1 171 ? -14.266 31.156 21.188 1 91.12 171 GLU B C 1
ATOM 3728 O O . GLU B 1 171 ? -14.883 32.062 20.641 1 91.12 171 GLU B O 1
ATOM 3733 N N . VAL B 1 172 ? -13.086 31.266 21.672 1 93.75 172 VAL B N 1
ATOM 3734 C CA . VAL B 1 172 ? -12.367 32.531 21.531 1 93.75 172 VAL B CA 1
ATOM 3735 C C . VAL B 1 172 ? -12.102 32.812 20.047 1 93.75 172 VAL B C 1
ATOM 3737 O O . VAL B 1 172 ? -12.203 33.938 19.609 1 93.75 172 VAL B O 1
ATOM 3740 N N . ALA B 1 173 ? -11.758 31.75 19.344 1 92.5 173 ALA B N 1
ATOM 3741 C CA . ALA B 1 173 ? -11.508 31.891 17.906 1 92.5 173 ALA B CA 1
ATOM 3742 C C . ALA B 1 173 ? -12.734 32.438 17.188 1 92.5 173 ALA B C 1
ATOM 3744 O O . ALA B 1 173 ? -12.609 33.344 16.344 1 92.5 173 ALA B O 1
ATOM 3745 N N . ARG B 1 174 ? -13.852 31.953 17.5 1 90.5 174 ARG B N 1
ATOM 3746 C CA . ARG B 1 174 ? -15.086 32.438 16.906 1 90.5 174 ARG B CA 1
ATOM 3747 C C . ARG B 1 174 ? -15.336 33.906 17.234 1 90.5 174 ARG B C 1
ATOM 3749 O O . ARG B 1 174 ? -15.75 34.688 16.375 1 90.5 174 ARG B O 1
ATOM 3756 N N . HIS B 1 175 ? -15.117 34.188 18.453 1 92 175 HIS B N 1
ATOM 3757 C CA . HIS B 1 175 ? -15.297 35.562 18.906 1 92 175 HIS B CA 1
ATOM 3758 C C . HIS B 1 175 ? -14.375 36.531 18.156 1 92 175 HIS B C 1
ATOM 3760 O O . HIS B 1 175 ? -14.758 37.656 17.875 1 92 175 HIS B O 1
ATOM 3766 N N . LEU B 1 176 ? -13.234 36.062 17.844 1 92.81 176 LEU B N 1
ATOM 3767 C CA . LEU B 1 176 ? -12.227 36.906 17.203 1 92.81 176 LEU B CA 1
ATOM 3768 C C . LEU B 1 176 ? -12.422 36.906 15.688 1 92.81 176 LEU B C 1
ATOM 3770 O O . LEU B 1 176 ? -11.617 37.5 14.953 1 92.81 176 LEU B O 1
ATOM 3774 N N . GLY B 1 177 ? -13.453 36.219 15.195 1 87.44 177 GLY B N 1
ATOM 3775 C CA . GLY B 1 177 ? -13.734 36.188 13.773 1 87.44 177 GLY B CA 1
ATOM 3776 C C . GLY B 1 177 ? -12.875 35.188 13.016 1 87.44 177 GLY B C 1
ATOM 3777 O O . GLY B 1 177 ? -12.625 35.344 11.82 1 87.44 177 GLY B O 1
ATOM 3778 N N . LEU B 1 178 ? -12.328 34.25 13.664 1 88.62 178 LEU B N 1
ATOM 3779 C CA . LEU B 1 178 ? -11.477 33.219 13.055 1 88.62 178 LEU B CA 1
ATOM 3780 C C . LEU B 1 178 ? -12.258 31.938 12.805 1 88.62 178 LEU B C 1
ATOM 3782 O O . LEU B 1 178 ? -11.75 30.828 13.023 1 88.62 178 LEU B O 1
ATOM 3786 N N . GLU B 1 179 ? -13.445 32.062 12.383 1 78.12 179 GLU B N 1
ATOM 3787 C CA . GLU B 1 179 ? -14.336 30.906 12.164 1 78.12 179 GLU B CA 1
ATOM 3788 C C . GLU B 1 179 ? -13.742 29.938 11.148 1 78.12 179 GLU B C 1
ATOM 3790 O O . GLU B 1 179 ? -13.891 28.719 11.281 1 78.12 179 GLU B O 1
ATOM 3795 N N . GLU B 1 180 ? -13.133 30.453 10.234 1 71.69 180 GLU B N 1
ATOM 3796 C CA . GLU B 1 180 ? -12.594 29.609 9.164 1 71.69 180 GLU B CA 1
ATOM 3797 C C . GLU B 1 180 ? -11.531 28.656 9.695 1 71.69 180 GLU B C 1
ATOM 3799 O O . GLU B 1 180 ? -11.398 27.531 9.195 1 71.69 180 GLU B O 1
ATOM 3804 N N . ILE B 1 181 ? -10.812 29.156 10.609 1 69.38 181 ILE B N 1
ATOM 3805 C CA . ILE B 1 181 ? -9.734 28.359 11.18 1 69.38 181 ILE B CA 1
ATOM 3806 C C . ILE B 1 181 ? -10.312 27.359 12.18 1 69.38 181 ILE B C 1
ATOM 3808 O O . ILE B 1 181 ? -9.75 26.266 12.367 1 69.38 181 ILE B O 1
ATOM 3812 N N . VAL B 1 182 ? -11.281 27.844 12.883 1 62.03 182 VAL B N 1
ATOM 3813 C CA . VAL B 1 182 ? -11.938 27.031 13.906 1 62.03 182 VAL B CA 1
ATOM 3814 C C . VAL B 1 182 ? -12.578 25.812 13.258 1 62.03 182 VAL B C 1
ATOM 3816 O O . VAL B 1 182 ? -12.727 24.766 13.898 1 62.03 182 VAL B O 1
ATOM 3819 N N . ALA B 1 183 ? -12.906 25.922 11.977 1 59.69 183 ALA B N 1
ATOM 3820 C CA . ALA B 1 183 ? -13.555 24.766 11.352 1 59.69 183 ALA B CA 1
ATOM 3821 C C . ALA B 1 183 ? -12.727 23.5 11.562 1 59.69 183 ALA B C 1
ATOM 3823 O O . ALA B 1 183 ? -11.492 23.562 11.578 1 59.69 183 ALA B O 1
ATOM 3824 N N . GLU B 1 184 ? -13.32 22.641 12.281 1 61.84 184 GLU B N 1
ATOM 3825 C CA . GLU B 1 184 ? -12.797 21.359 12.734 1 61.84 184 GLU B CA 1
ATOM 3826 C C . GLU B 1 184 ? -11.961 20.688 11.656 1 61.84 184 GLU B C 1
ATOM 3828 O O . GLU B 1 184 ? -12.492 19.984 10.789 1 61.84 184 GLU B O 1
ATOM 3833 N N . ARG B 1 185 ? -10.789 21.203 11.586 1 76.25 185 ARG B N 1
ATOM 3834 C CA . ARG B 1 185 ? -9.891 20.5 10.68 1 76.25 185 ARG B CA 1
ATOM 3835 C C . ARG B 1 185 ? -9.312 19.25 11.336 1 76.25 185 ARG B C 1
ATOM 3837 O O . ARG B 1 185 ? -9.102 19.234 12.555 1 76.25 185 ARG B O 1
ATOM 3844 N N . MET B 1 186 ? -9.203 18.297 10.562 1 85.44 186 MET B N 1
ATOM 3845 C CA . MET B 1 186 ? -8.578 17.062 11.039 1 85.44 186 MET B CA 1
ATOM 3846 C C . MET B 1 186 ? -7.113 17.312 11.398 1 85.44 186 MET B C 1
ATOM 3848 O O . MET B 1 186 ? -6.461 18.172 10.812 1 85.44 186 MET B O 1
ATOM 3852 N N . PRO B 1 187 ? -6.656 16.578 12.398 1 84.75 187 PRO B N 1
ATOM 3853 C CA . PRO B 1 187 ? -5.242 16.719 12.766 1 84.75 187 PRO B CA 1
ATOM 3854 C C . PRO B 1 187 ? -4.305 16.578 11.57 1 84.75 187 PRO B C 1
ATOM 3856 O O . PRO B 1 187 ? -4.578 15.797 10.656 1 84.75 187 PRO B O 1
ATOM 3859 N N . PHE B 1 188 ? -3.297 17.422 11.586 1 90.31 188 PHE B N 1
ATOM 3860 C CA . PHE B 1 188 ? -2.254 17.406 10.57 1 90.31 188 PHE B CA 1
ATOM 3861 C C . PHE B 1 188 ? -0.872 17.328 11.211 1 90.31 188 PHE B C 1
ATOM 3863 O O . PHE B 1 188 ? -0.555 18.125 12.094 1 90.31 188 PHE B O 1
ATOM 3870 N N . PRO B 1 189 ? -0.097 16.391 10.742 1 91.25 189 PRO B N 1
ATOM 3871 C CA . PRO B 1 189 ? 1.165 16.156 11.453 1 91.25 189 PRO B CA 1
ATOM 3872 C C . PRO B 1 189 ? 2.168 17.297 11.258 1 91.25 189 PRO B C 1
ATOM 3874 O O . PRO B 1 189 ? 2.186 17.922 10.203 1 91.25 189 PRO B O 1
ATOM 3877 N N . GLY B 1 190 ? 3.082 17.422 12.219 1 87.31 190 GLY B N 1
ATOM 3878 C CA . GLY B 1 190 ? 4.117 18.438 12.188 1 87.31 190 GLY B CA 1
ATOM 3879 C C . GLY B 1 190 ? 4.988 18.375 10.945 1 87.31 190 GLY B C 1
ATOM 3880 O O . GLY B 1 190 ? 5.176 19.375 10.25 1 87.31 190 GLY B O 1
ATOM 3881 N N . PRO B 1 191 ? 5.379 17.219 10.594 1 94.56 191 PRO B N 1
ATOM 3882 C CA . PRO B 1 191 ? 6.207 17.062 9.391 1 94.56 191 PRO B CA 1
ATOM 3883 C C . PRO B 1 191 ? 5.402 17.156 8.102 1 94.56 191 PRO B C 1
ATOM 3885 O O . PRO B 1 191 ? 5.957 16.984 7.012 1 94.56 191 PRO B O 1
ATOM 3888 N N . GLY B 1 192 ? 4.09 17.312 8.281 1 95.62 192 GLY B N 1
ATOM 3889 C CA . GLY B 1 192 ? 3.215 17.516 7.141 1 95.62 192 GLY B CA 1
ATOM 3890 C C . GLY B 1 192 ? 3.113 16.312 6.242 1 95.62 192 GLY B C 1
ATOM 3891 O O . GLY B 1 192 ? 3.004 15.18 6.727 1 95.62 192 GLY B O 1
ATOM 3892 N N . LEU B 1 193 ? 3.156 16.531 4.934 1 98.19 193 LEU B N 1
ATOM 3893 C CA . LEU B 1 193 ? 2.947 15.469 3.955 1 98.19 193 LEU B CA 1
ATOM 3894 C C . LEU B 1 193 ? 4.148 14.531 3.906 1 98.19 193 LEU B C 1
ATOM 3896 O O . LEU B 1 193 ? 4.074 13.453 3.32 1 98.19 193 LEU B O 1
ATOM 3900 N N . ALA B 1 194 ? 5.262 14.922 4.598 1 98.06 194 ALA B N 1
ATOM 3901 C CA . ALA B 1 194 ? 6.469 14.094 4.562 1 98.06 194 ALA B CA 1
ATOM 3902 C C . ALA B 1 194 ? 6.207 12.719 5.168 1 98.06 194 ALA B C 1
ATOM 3904 O O . ALA B 1 194 ? 6.824 11.727 4.766 1 98.06 194 ALA B O 1
ATOM 3905 N N . VAL B 1 195 ? 5.246 12.656 6.105 1 97.06 195 VAL B N 1
ATOM 3906 C CA . VAL B 1 195 ? 4.984 11.383 6.762 1 97.06 195 VAL B CA 1
ATOM 3907 C C . VAL B 1 195 ? 3.896 10.625 6 1 97.06 195 VAL B C 1
ATOM 3909 O O . VAL B 1 195 ? 3.49 9.531 6.406 1 97.06 195 VAL B O 1
ATOM 3912 N N . ARG B 1 196 ? 3.371 11.227 4.926 1 98.44 196 ARG B N 1
ATOM 3913 C CA . ARG B 1 196 ? 2.385 10.586 4.059 1 98.44 196 ARG B CA 1
ATOM 3914 C C . ARG B 1 196 ? 2.992 10.227 2.709 1 98.44 196 ARG B C 1
ATOM 3916 O O . ARG B 1 196 ? 2.27 9.93 1.755 1 98.44 196 ARG B O 1
ATOM 3923 N N . VAL B 1 197 ? 4.309 10.383 2.645 1 98.25 197 VAL B N 1
ATOM 3924 C CA . VAL B 1 197 ? 5.148 9.898 1.557 1 98.25 197 VAL B CA 1
ATOM 3925 C C . VAL B 1 197 ? 6.176 8.906 2.102 1 98.25 197 VAL B C 1
ATOM 3927 O O . VAL B 1 197 ? 7.164 9.312 2.723 1 98.25 197 VAL B O 1
ATOM 3930 N N . ILE B 1 198 ? 5.945 7.633 1.839 1 97 198 ILE B N 1
ATOM 3931 C CA . ILE B 1 198 ? 6.887 6.645 2.355 1 97 198 ILE B CA 1
ATOM 3932 C C . ILE B 1 198 ? 8.195 6.715 1.567 1 97 198 ILE B C 1
ATOM 3934 O O . ILE B 1 198 ? 8.18 6.832 0.34 1 97 198 ILE B O 1
ATOM 3938 N N . GLY B 1 199 ? 9.344 6.625 2.26 1 95.5 199 GLY B N 1
ATOM 3939 C CA . GLY B 1 199 ? 10.648 6.73 1.637 1 95.5 199 GLY B CA 1
ATOM 3940 C C . GLY B 1 199 ? 11.055 8.164 1.33 1 95.5 199 GLY B C 1
ATOM 3941 O O . GLY B 1 199 ? 10.773 9.07 2.113 1 95.5 199 GLY B O 1
ATOM 3942 N N . GLU B 1 200 ? 11.711 8.328 0.183 1 97.19 200 GLU B N 1
ATOM 3943 C CA . GLU B 1 200 ? 12.227 9.641 -0.188 1 97.19 200 GLU B CA 1
ATOM 3944 C C . GLU B 1 200 ? 11.102 10.586 -0.599 1 97.19 200 GLU B C 1
ATOM 3946 O O . GLU B 1 200 ? 10.219 10.203 -1.374 1 97.19 200 GLU B O 1
ATOM 3951 N N . VAL B 1 201 ? 11.148 11.781 -0.095 1 98.12 201 VAL B N 1
ATOM 3952 C CA . VAL B 1 201 ? 10.164 12.805 -0.449 1 98.12 201 VAL B CA 1
ATOM 3953 C C . VAL B 1 201 ? 10.602 13.516 -1.729 1 98.12 201 VAL B C 1
ATOM 3955 O O . VAL B 1 201 ? 11.594 14.242 -1.733 1 98.12 201 VAL B O 1
ATOM 3958 N N . THR B 1 202 ? 9.906 13.281 -2.783 1 97.62 202 THR B N 1
ATOM 3959 C CA . THR B 1 202 ? 10.148 13.969 -4.047 1 97.62 202 THR B CA 1
ATOM 3960 C C . THR B 1 202 ? 8.992 14.898 -4.391 1 97.62 202 THR B C 1
ATOM 3962 O O . THR B 1 202 ? 7.887 14.75 -3.857 1 97.62 202 THR B O 1
ATOM 3965 N N . GLU B 1 203 ? 9.281 15.828 -5.242 1 97.19 203 GLU B N 1
ATOM 3966 C CA . GLU B 1 203 ? 8.227 16.75 -5.652 1 97.19 203 GLU B CA 1
ATOM 3967 C C . GLU B 1 203 ? 7.047 16 -6.277 1 97.19 203 GLU B C 1
ATOM 3969 O O . GLU B 1 203 ? 5.891 16.375 -6.059 1 97.19 203 GLU B O 1
ATOM 3974 N N . GLU B 1 204 ? 7.359 15.039 -7.031 1 97.06 204 GLU B N 1
ATOM 3975 C CA . GLU B 1 204 ? 6.332 14.242 -7.691 1 97.06 204 GLU B CA 1
ATOM 3976 C C . GLU B 1 204 ? 5.426 13.555 -6.676 1 97.06 204 GLU B C 1
ATOM 3978 O O . GLU B 1 204 ? 4.199 13.641 -6.773 1 97.06 204 GLU B O 1
ATOM 3983 N N . LYS B 1 205 ? 5.992 12.844 -5.75 1 97.94 205 LYS B N 1
ATOM 3984 C CA . LYS B 1 205 ? 5.219 12.156 -4.723 1 97.94 205 LYS B CA 1
ATOM 3985 C C . LYS B 1 205 ? 4.426 13.148 -3.875 1 97.94 205 LYS B C 1
ATOM 3987 O O . LYS B 1 205 ? 3.293 12.859 -3.477 1 97.94 205 LYS B O 1
ATOM 3992 N N . LEU B 1 206 ? 5.039 14.258 -3.588 1 98.12 206 LEU B N 1
ATOM 3993 C CA . LEU B 1 206 ? 4.391 15.281 -2.777 1 98.12 206 LEU B CA 1
ATOM 3994 C C . LEU B 1 206 ? 3.139 15.812 -3.467 1 98.12 206 LEU B C 1
ATOM 3996 O O . LEU B 1 206 ? 2.119 16.047 -2.814 1 98.12 206 LEU B O 1
ATOM 4000 N N . GLU B 1 207 ? 3.277 16.031 -4.703 1 97.94 207 GLU B N 1
ATOM 4001 C CA . GLU B 1 207 ? 2.123 16.516 -5.461 1 97.94 207 GLU B CA 1
ATOM 4002 C C . GLU B 1 207 ? 0.99 15.492 -5.441 1 97.94 207 GLU B C 1
ATOM 4004 O O . GLU B 1 207 ? -0.174 15.852 -5.258 1 97.94 207 GLU B O 1
ATOM 4009 N N . VAL B 1 208 ? 1.333 14.258 -5.621 1 98.5 208 VAL B N 1
ATOM 4010 C CA . VAL B 1 208 ? 0.343 13.188 -5.57 1 98.5 208 VAL B CA 1
ATOM 4011 C C . VAL B 1 208 ? -0.315 13.156 -4.191 1 98.5 208 VAL B C 1
ATOM 4013 O O . VAL B 1 208 ? -1.543 13.117 -4.082 1 98.5 208 VAL B O 1
ATOM 4016 N N . ALA B 1 209 ? 0.523 13.164 -3.164 1 98.69 209 ALA B N 1
ATOM 4017 C CA . ALA B 1 209 ? 0.011 13.141 -1.796 1 98.69 209 ALA B CA 1
ATOM 4018 C C . ALA B 1 209 ? -0.904 14.328 -1.528 1 98.69 209 ALA B C 1
ATOM 4020 O O . ALA B 1 209 ? -1.973 14.18 -0.932 1 98.69 209 ALA B O 1
ATOM 4021 N N . ARG B 1 210 ? -0.48 15.469 -1.969 1 98.44 210 ARG B N 1
ATOM 4022 C CA . ARG B 1 210 ? -1.227 16.688 -1.719 1 98.44 210 ARG B CA 1
ATOM 4023 C C . ARG B 1 210 ? -2.596 16.656 -2.391 1 98.44 210 ARG B C 1
ATOM 4025 O O . ARG B 1 210 ? -3.615 16.922 -1.752 1 98.44 210 ARG B O 1
ATOM 4032 N N . GLU B 1 211 ? -2.668 16.266 -3.625 1 98.5 211 GLU B N 1
ATOM 4033 C CA . GLU B 1 211 ? -3.924 16.188 -4.363 1 98.5 211 GLU B CA 1
ATOM 4034 C C . GLU B 1 211 ? -4.816 15.078 -3.812 1 98.5 211 GLU B C 1
ATOM 4036 O O . GLU B 1 211 ? -6.031 15.25 -3.697 1 98.5 211 GLU B O 1
ATOM 4041 N N . ALA B 1 212 ? -4.199 13.977 -3.516 1 98.75 212 ALA B N 1
ATOM 4042 C CA . ALA B 1 212 ? -4.961 12.852 -2.979 1 98.75 212 ALA B CA 1
ATOM 4043 C C . ALA B 1 212 ? -5.578 13.203 -1.629 1 98.75 212 ALA B C 1
ATOM 4045 O O . ALA B 1 212 ? -6.727 12.844 -1.352 1 98.75 212 ALA B O 1
ATOM 4046 N N . ASN B 1 213 ? -4.793 13.859 -0.803 1 98.31 213 ASN B N 1
ATOM 4047 C CA . ASN B 1 213 ? -5.328 14.266 0.493 1 98.31 213 ASN B CA 1
ATOM 4048 C C . ASN B 1 213 ? -6.5 15.234 0.338 1 98.31 213 ASN B C 1
ATOM 4050 O O . ASN B 1 213 ? -7.465 15.172 1.101 1 98.31 213 ASN B O 1
ATOM 4054 N N . HIS B 1 214 ? -6.363 16.094 -0.588 1 97.44 214 HIS B N 1
ATOM 4055 C CA . HIS B 1 214 ? -7.465 17 -0.859 1 97.44 214 HIS B CA 1
ATOM 4056 C C . HIS B 1 214 ? -8.742 16.25 -1.205 1 97.44 214 HIS B C 1
ATOM 4058 O O . HIS B 1 214 ? -9.805 16.547 -0.662 1 97.44 214 HIS B O 1
ATOM 4064 N N . VAL B 1 215 ? -8.648 15.266 -2.039 1 98.31 215 VAL B N 1
ATOM 4065 C CA . VAL B 1 215 ? -9.781 14.438 -2.451 1 98.31 215 VAL B CA 1
ATOM 4066 C C . VAL B 1 215 ? -10.359 13.711 -1.24 1 98.31 215 VAL B C 1
ATOM 4068 O O . VAL B 1 215 ? -11.578 13.711 -1.029 1 98.31 215 VAL B O 1
ATOM 4071 N N . VAL B 1 216 ? -9.516 13.133 -0.463 1 98.44 216 VAL B N 1
ATOM 4072 C CA . VAL B 1 216 ? -9.922 12.305 0.667 1 98.44 216 VAL B CA 1
ATOM 4073 C C . VAL B 1 216 ? -10.633 13.164 1.709 1 98.44 216 VAL B C 1
ATOM 4075 O O . VAL B 1 216 ? -11.672 12.766 2.242 1 98.44 216 VAL B O 1
ATOM 4078 N N . GLU B 1 217 ? -10.102 14.289 1.97 1 95.62 217 GLU B N 1
ATOM 4079 C CA . GLU B 1 217 ? -10.703 15.188 2.951 1 95.62 217 GLU B CA 1
ATOM 4080 C C . GLU B 1 217 ? -12.094 15.633 2.512 1 95.62 217 GLU B C 1
ATOM 4082 O O . GLU B 1 217 ? -13.016 15.703 3.326 1 95.62 217 GLU B O 1
ATOM 4087 N N . GLU B 1 218 ? -12.234 15.883 1.251 1 95.88 218 GLU B N 1
ATOM 4088 C CA . GLU B 1 218 ? -13.531 16.297 0.726 1 95.88 218 GLU B CA 1
ATOM 4089 C C . GLU B 1 218 ? -14.539 15.156 0.756 1 95.88 218 GLU B C 1
ATOM 4091 O O . GLU B 1 218 ? -15.656 15.312 1.248 1 95.88 218 GLU B O 1
ATOM 4096 N N . GLU B 1 219 ? -14.164 14.039 0.297 1 97.75 219 GLU B N 1
ATOM 4097 C CA . GLU B 1 219 ? -15.078 12.914 0.109 1 97.75 219 GLU B CA 1
ATOM 4098 C C . GLU B 1 219 ? -15.461 12.289 1.445 1 97.75 219 GLU B C 1
ATOM 4100 O O . GLU B 1 219 ? -16.562 11.742 1.588 1 97.75 219 GLU B O 1
ATOM 4105 N N . LEU B 1 220 ? -14.57 12.414 2.438 1 97.44 220 LEU B N 1
ATOM 4106 C CA . LEU B 1 220 ? -14.82 11.68 3.67 1 97.44 220 LEU B CA 1
ATOM 4107 C C . LEU B 1 220 ? -15.32 12.609 4.77 1 97.44 220 LEU B C 1
ATOM 4109 O O . LEU B 1 220 ? -15.516 12.18 5.91 1 97.44 220 LEU B O 1
ATOM 4113 N N . GLU B 1 221 ? -15.539 13.836 4.426 1 94.31 221 GLU B N 1
ATOM 4114 C CA . GLU B 1 221 ? -16.031 14.805 5.398 1 94.31 221 GLU B CA 1
ATOM 4115 C C . GLU B 1 221 ? -17.312 14.305 6.066 1 94.31 221 GLU B C 1
ATOM 4117 O O . GLU B 1 221 ? -17.484 14.43 7.281 1 94.31 221 GLU B O 1
ATOM 4122 N N . GLU B 1 222 ? -18.219 13.719 5.312 1 94.56 222 GLU B N 1
ATOM 4123 C CA . GLU B 1 222 ? -19.531 13.32 5.797 1 94.56 222 GLU B CA 1
ATOM 4124 C C . GLU B 1 222 ? -19.422 12.164 6.793 1 94.56 222 GLU B C 1
ATOM 4126 O O . GLU B 1 222 ? -20.344 11.922 7.574 1 94.56 222 GLU B O 1
ATOM 4131 N N . TYR B 1 223 ? -18.328 11.5 6.789 1 96.19 223 TYR B N 1
ATOM 4132 C CA . TYR B 1 223 ? -18.125 10.375 7.688 1 96.19 223 TYR B CA 1
ATOM 4133 C C . TYR B 1 223 ? -17.609 10.836 9.047 1 96.19 223 TYR B C 1
ATOM 4135 O O . TYR B 1 223 ? -17.469 10.039 9.969 1 96.19 223 TYR B O 1
ATOM 4143 N N . GLU B 1 224 ? -17.219 12.117 9.125 1 93.31 224 GLU B N 1
ATOM 4144 C CA . GLU B 1 224 ? -16.766 12.758 10.352 1 93.31 224 GLU B CA 1
ATOM 4145 C C . GLU B 1 224 ? -15.617 11.977 10.992 1 93.31 224 GLU B C 1
ATOM 4147 O O . GLU B 1 224 ? -15.68 11.625 12.172 1 93.31 224 GLU B O 1
ATOM 4152 N N . PRO B 1 225 ? -14.586 11.719 10.211 1 95.88 225 PRO B N 1
ATOM 4153 C CA . PRO B 1 225 ? -13.438 11.008 10.781 1 95.88 225 PRO B CA 1
ATOM 4154 C C . PRO B 1 225 ? -12.68 11.836 11.82 1 95.88 225 PRO B C 1
ATOM 4156 O O . PRO B 1 225 ? -12.734 13.07 11.781 1 95.88 225 PRO B O 1
ATOM 4159 N N . TRP B 1 226 ? -12.102 11.078 12.734 1 92.94 226 TRP B N 1
ATOM 4160 C CA . TRP B 1 226 ? -11.102 11.75 13.555 1 92.94 226 TRP B CA 1
ATOM 4161 C C . TRP B 1 226 ? -9.953 12.266 12.703 1 92.94 226 TRP B C 1
ATOM 4163 O O . TRP B 1 226 ? -9.508 13.406 12.867 1 92.94 226 TRP B O 1
ATOM 4173 N N . GLN B 1 227 ? -9.547 11.375 11.82 1 95.38 227 GLN B N 1
ATOM 4174 C CA . GLN B 1 227 ? -8.539 11.742 10.82 1 95.38 227 GLN B CA 1
ATOM 4175 C C . GLN B 1 227 ? -8.711 10.922 9.547 1 95.38 227 GLN B C 1
ATOM 4177 O O . GLN B 1 227 ? -9.023 9.734 9.602 1 95.38 227 GLN B O 1
ATOM 4182 N N . ALA B 1 228 ? -8.562 11.586 8.461 1 97.62 228 ALA B N 1
ATOM 4183 C CA . ALA B 1 228 ? -8.523 10.953 7.148 1 97.62 228 ALA B CA 1
ATOM 4184 C C . ALA B 1 228 ? -7.344 11.461 6.328 1 97.62 228 ALA B C 1
ATOM 4186 O O . ALA B 1 228 ? -7.016 12.648 6.375 1 97.62 228 ALA B O 1
ATOM 4187 N N . LEU B 1 229 ? -6.738 10.539 5.625 1 98.38 229 LEU B N 1
ATOM 4188 C CA . LEU B 1 229 ? -5.555 10.961 4.879 1 98.38 229 LEU B CA 1
ATOM 4189 C C . LEU B 1 229 ? -5.297 10.023 3.703 1 98.38 229 LEU B C 1
ATOM 4191 O O . LEU B 1 229 ? -5.949 8.984 3.574 1 98.38 229 LEU B O 1
ATOM 4195 N N . ALA B 1 230 ? -4.441 10.43 2.836 1 98.69 230 ALA B N 1
ATOM 4196 C CA . ALA B 1 230 ? -3.891 9.625 1.743 1 98.69 230 ALA B CA 1
ATOM 4197 C C . ALA B 1 230 ? -2.365 9.617 1.785 1 98.69 230 ALA B C 1
ATOM 4199 O O . ALA B 1 230 ? -1.738 10.641 2.062 1 98.69 230 ALA B O 1
ATOM 4200 N N . ALA B 1 231 ? -1.805 8.492 1.595 1 98.75 231 ALA B N 1
ATOM 4201 C CA . ALA B 1 231 ? -0.351 8.352 1.605 1 98.75 231 ALA B CA 1
ATOM 4202 C C . ALA B 1 231 ? 0.142 7.641 0.35 1 98.75 231 ALA B C 1
ATOM 4204 O O . ALA B 1 231 ? -0.506 6.715 -0.14 1 98.75 231 ALA B O 1
ATOM 4205 N N . VAL B 1 232 ? 1.256 8.094 -0.203 1 98.62 232 VAL B N 1
ATOM 4206 C CA . VAL B 1 232 ? 1.94 7.402 -1.289 1 98.62 232 VAL B CA 1
ATOM 4207 C C . VAL B 1 232 ? 2.869 6.332 -0.717 1 98.62 232 VAL B C 1
ATOM 4209 O O . VAL B 1 232 ? 3.879 6.652 -0.086 1 98.62 232 VAL B O 1
ATOM 4212 N N . ILE B 1 233 ? 2.607 5.016 -1.012 1 97.62 233 ILE B N 1
ATOM 4213 C CA . ILE B 1 233 ? 3.252 4.012 -0.174 1 97.62 233 ILE B CA 1
ATOM 4214 C C . ILE B 1 233 ? 4.117 3.098 -1.037 1 97.62 233 ILE B C 1
ATOM 4216 O O . ILE B 1 233 ? 4.742 2.164 -0.53 1 97.62 233 ILE B O 1
ATOM 4220 N N . GLY B 1 234 ? 4.176 3.332 -2.322 1 94.56 234 GLY B N 1
ATOM 4221 C CA . GLY B 1 234 ? 5 2.531 -3.213 1 94.56 234 GLY B CA 1
ATOM 4222 C C . GLY B 1 234 ? 4.578 2.629 -4.668 1 94.56 234 GLY B C 1
ATOM 4223 O O . GLY B 1 234 ? 3.939 3.605 -5.066 1 94.56 234 GLY B O 1
ATOM 4224 N N . LYS B 1 235 ? 5.094 1.726 -5.445 1 94.69 235 LYS B N 1
ATOM 4225 C CA . LYS B 1 235 ? 4.754 1.629 -6.863 1 94.69 235 LYS B CA 1
ATOM 4226 C C . LYS B 1 235 ? 4.297 0.219 -7.223 1 94.69 235 LYS B C 1
ATOM 4228 O O . LYS B 1 235 ? 4.691 -0.752 -6.574 1 94.69 235 LYS B O 1
ATOM 4233 N N . ALA B 1 236 ? 3.49 0.163 -8.164 1 94.75 236 ALA B N 1
ATOM 4234 C CA . ALA B 1 236 ? 3.023 -1.117 -8.695 1 94.75 236 ALA B CA 1
ATOM 4235 C C . ALA B 1 236 ? 2.707 -1.014 -10.18 1 94.75 236 ALA B C 1
ATOM 4237 O O . ALA B 1 236 ? 2.582 0.089 -10.719 1 94.75 236 ALA B O 1
ATOM 4238 N N . THR B 1 237 ? 2.562 -2.15 -10.75 1 92.62 237 THR B N 1
ATOM 4239 C CA . THR B 1 237 ? 2.234 -2.199 -12.164 1 92.62 237 THR B CA 1
ATOM 4240 C C . THR B 1 237 ? 0.782 -1.791 -12.398 1 92.62 237 THR B C 1
ATOM 4242 O O . THR B 1 237 ? -0.104 -2.162 -11.625 1 92.62 237 THR B O 1
ATOM 4245 N N . GLY B 1 238 ? 0.59 -0.95 -13.422 1 91.56 238 GLY B N 1
ATOM 4246 C CA . GLY B 1 238 ? -0.719 -0.546 -13.906 1 91.56 238 GLY B CA 1
ATOM 4247 C C . GLY B 1 238 ? -0.828 -0.567 -15.422 1 91.56 238 GLY B C 1
ATOM 4248 O O . GLY B 1 238 ? 0.028 -1.137 -16.094 1 91.56 238 GLY B O 1
ATOM 4249 N N . VAL B 1 239 ? -1.994 -0.169 -15.812 1 88.69 239 VAL B N 1
ATOM 4250 C CA . VAL B 1 239 ? -2.193 -0.151 -17.25 1 88.69 239 VAL B CA 1
ATOM 4251 C C . VAL B 1 239 ? -2.795 1.188 -17.672 1 88.69 239 VAL B C 1
ATOM 4253 O O . VAL B 1 239 ? -3.658 1.732 -16.984 1 88.69 239 VAL B O 1
ATOM 4256 N N . LYS B 1 240 ? -2.227 1.79 -18.578 1 81.06 240 LYS B N 1
ATOM 4257 C CA . LYS B 1 240 ? -2.74 2.99 -19.234 1 81.06 240 LYS B CA 1
ATOM 4258 C C . LYS B 1 240 ? -2.846 2.793 -20.75 1 81.06 240 LYS B C 1
ATOM 4260 O O . LYS B 1 240 ? -1.831 2.629 -21.422 1 81.06 240 LYS B O 1
ATOM 4265 N N . GLY B 1 241 ? -4.055 2.938 -21.172 1 78.25 241 GLY B N 1
ATOM 4266 C CA . GLY B 1 241 ? -4.242 2.529 -22.547 1 78.25 241 GLY B CA 1
ATOM 4267 C C . GLY B 1 241 ? -3.867 1.081 -22.797 1 78.25 241 GLY B C 1
ATOM 4268 O O . GLY B 1 241 ? -4.41 0.176 -22.156 1 78.25 241 GLY B O 1
ATOM 4269 N N . ASP B 1 242 ? -2.826 0.882 -23.609 1 77.25 242 ASP B N 1
ATOM 4270 C CA . ASP B 1 242 ? -2.408 -0.477 -23.953 1 77.25 242 ASP B CA 1
ATOM 4271 C C . ASP B 1 242 ? -1.029 -0.783 -23.375 1 77.25 242 ASP B C 1
ATOM 4273 O O . ASP B 1 242 ? -0.447 -1.83 -23.656 1 77.25 242 ASP B O 1
ATOM 4277 N N . ASN B 1 243 ? -0.659 0.084 -22.516 1 84.19 243 ASN B N 1
ATOM 4278 C CA . ASN B 1 243 ? 0.714 -0.089 -22.047 1 84.19 243 ASN B CA 1
ATOM 4279 C C . ASN B 1 243 ? 0.771 -0.305 -20.547 1 84.19 243 ASN B C 1
ATOM 4281 O O . ASN B 1 243 ? 0.01 0.311 -19.797 1 84.19 243 ASN B O 1
ATOM 4285 N N . ARG B 1 244 ? 1.673 -1.15 -20.234 1 85.69 244 ARG B N 1
ATOM 4286 C CA . ARG B 1 244 ? 1.976 -1.341 -18.812 1 85.69 244 ARG B CA 1
ATOM 4287 C C . ARG B 1 244 ? 2.752 -0.153 -18.266 1 85.69 244 ARG B C 1
ATOM 4289 O O . ARG B 1 244 ? 3.621 0.401 -18.938 1 85.69 244 ARG B O 1
ATOM 4296 N N . VAL B 1 245 ? 2.367 0.285 -17.172 1 87.62 245 VAL B N 1
ATOM 4297 C CA . VAL B 1 245 ? 3.055 1.395 -16.516 1 87.62 245 VAL B CA 1
ATOM 4298 C C . VAL B 1 245 ? 3.369 1.029 -15.062 1 87.62 245 VAL B C 1
ATOM 4300 O O . VAL B 1 245 ? 2.82 0.065 -14.531 1 87.62 245 VAL B O 1
ATOM 4303 N N . HIS B 1 246 ? 4.371 1.692 -14.578 1 91.88 246 HIS B N 1
ATOM 4304 C CA . HIS B 1 246 ? 4.676 1.621 -13.156 1 91.88 246 HIS B CA 1
ATOM 4305 C C . HIS B 1 246 ? 4.27 2.902 -12.438 1 91.88 246 HIS B C 1
ATOM 4307 O O . HIS B 1 246 ? 4.949 3.926 -12.547 1 91.88 246 HIS B O 1
ATOM 4313 N N . GLY B 1 247 ? 3.137 2.807 -11.766 1 94.75 247 GLY B N 1
ATOM 4314 C CA . GLY B 1 247 ? 2.584 3.998 -11.133 1 94.75 247 GLY B CA 1
ATOM 4315 C C . GLY B 1 247 ? 2.537 3.908 -9.625 1 94.75 247 GLY B C 1
ATOM 4316 O O . GLY B 1 247 ? 2.762 2.84 -9.047 1 94.75 247 GLY B O 1
ATOM 4317 N N . TRP B 1 248 ? 2.256 5 -8.984 1 97.25 248 TRP B N 1
ATOM 4318 C CA . TRP B 1 248 ? 2.24 5.09 -7.523 1 97.25 248 TRP B CA 1
ATOM 4319 C C . TRP B 1 248 ? 1.028 4.371 -6.945 1 97.25 248 TRP B C 1
ATOM 4321 O O . TRP B 1 248 ? -0.037 4.336 -7.566 1 97.25 248 TRP B O 1
ATOM 4331 N N . VAL B 1 249 ? 1.209 3.781 -5.789 1 98.25 249 VAL B N 1
ATOM 4332 C CA . VAL B 1 249 ? 0.117 3.25 -4.98 1 98.25 249 VAL B CA 1
ATOM 4333 C C . VAL B 1 249 ? -0.245 4.246 -3.879 1 98.25 249 VAL B C 1
ATOM 4335 O O . VAL B 1 249 ? 0.606 4.621 -3.07 1 98.25 249 VAL B O 1
ATOM 4338 N N . VAL B 1 250 ? -1.483 4.695 -3.879 1 98.75 250 VAL B N 1
ATOM 4339 C CA . VAL B 1 250 ? -1.963 5.633 -2.867 1 98.75 250 VAL B CA 1
ATOM 4340 C C . VAL B 1 250 ? -2.877 4.906 -1.883 1 98.75 250 VAL B C 1
ATOM 4342 O O . VAL B 1 250 ? -3.855 4.273 -2.285 1 98.75 250 VAL B O 1
ATOM 4345 N N . SER B 1 251 ? -2.525 4.996 -0.627 1 98.81 251 SER B N 1
ATOM 4346 C CA . SER B 1 251 ? -3.348 4.398 0.422 1 98.81 251 SER B CA 1
ATOM 4347 C C . SER B 1 251 ? -4.234 5.445 1.092 1 98.81 251 SER B C 1
ATOM 4349 O O . SER B 1 251 ? -3.742 6.473 1.561 1 98.81 251 SER B O 1
ATOM 4351 N N . VAL B 1 252 ? -5.5 5.191 1.092 1 98.81 252 VAL B N 1
ATOM 4352 C CA . VAL B 1 252 ? -6.469 6.027 1.792 1 98.81 252 VAL B CA 1
ATOM 4353 C C . VAL B 1 252 ? -6.738 5.457 3.182 1 98.81 252 VAL B C 1
ATOM 4355 O O . VAL B 1 252 ? -6.91 4.246 3.338 1 98.81 252 VAL B O 1
ATOM 4358 N N . ARG B 1 253 ? -6.707 6.324 4.18 1 98.5 253 ARG B N 1
ATOM 4359 C CA . ARG B 1 253 ? -6.934 5.93 5.566 1 98.5 253 ARG B CA 1
ATOM 4360 C C . ARG B 1 253 ? -7.926 6.867 6.246 1 98.5 253 ARG B C 1
ATOM 4362 O O . ARG B 1 253 ? -7.812 8.094 6.133 1 98.5 253 ARG B O 1
ATOM 4369 N N . SER B 1 254 ? -8.938 6.316 6.816 1 98.31 254 SER B N 1
ATOM 4370 C CA . SER B 1 254 ? -9.922 7.035 7.617 1 98.31 254 SER B CA 1
ATOM 4371 C C . SER B 1 254 ? -10.18 6.332 8.945 1 98.31 254 SER B C 1
ATOM 4373 O O . SER B 1 254 ? -10.484 5.141 8.969 1 98.31 254 SER B O 1
ATOM 4375 N N . VAL B 1 255 ? -10.07 7.066 10.047 1 97.75 255 VAL B N 1
ATOM 4376 C CA . VAL B 1 255 ? -10.18 6.391 11.336 1 97.75 255 VAL B CA 1
ATOM 4377 C C . VAL B 1 255 ? -11.078 7.199 12.273 1 97.75 255 VAL B C 1
ATOM 4379 O O . VAL B 1 255 ? -11.164 8.422 12.148 1 97.75 255 VAL B O 1
ATOM 4382 N N . GLU B 1 256 ? -11.75 6.484 13.133 1 96.06 256 GLU B N 1
ATOM 4383 C CA . GLU B 1 256 ? -12.43 7.051 14.297 1 96.06 256 GLU B CA 1
ATOM 4384 C C . GLU B 1 256 ? -11.594 6.863 15.562 1 96.06 256 GLU B C 1
ATOM 4386 O O . GLU B 1 256 ? -11.008 5.801 15.773 1 96.06 256 GLU B O 1
ATOM 4391 N N . SER B 1 257 ? -11.492 7.883 16.266 1 92.56 257 SER B N 1
ATOM 4392 C CA . SER B 1 257 ? -10.719 7.832 17.5 1 92.56 257 SER B CA 1
ATOM 4393 C C . SER B 1 257 ? -11.164 8.914 18.469 1 92.56 257 SER B C 1
ATOM 4395 O O . SER B 1 257 ? -11.844 9.867 18.078 1 92.56 257 SER B O 1
ATOM 4397 N N . ARG B 1 258 ? -10.875 8.664 19.734 1 85 258 ARG B N 1
ATOM 4398 C CA . ARG B 1 258 ? -11.141 9.68 20.75 1 85 258 ARG B CA 1
ATOM 4399 C C . ARG B 1 258 ? -9.898 10.531 21.016 1 85 258 ARG B C 1
ATOM 4401 O O . ARG B 1 258 ? -10.008 11.742 21.234 1 85 258 ARG B O 1
ATOM 4408 N N . ASP B 1 259 ? -8.789 9.82 21 1 80.25 259 ASP B N 1
ATOM 4409 C CA . ASP B 1 259 ? -7.594 10.555 21.391 1 80.25 259 ASP B CA 1
ATOM 4410 C C . ASP B 1 259 ? -6.391 10.148 20.547 1 80.25 259 ASP B C 1
ATOM 4412 O O . ASP B 1 259 ? -5.262 10.562 20.812 1 80.25 259 ASP B O 1
ATOM 4416 N N . GLY B 1 260 ? -6.539 9.328 19.688 1 81.88 260 GLY B N 1
ATOM 4417 C CA . GLY B 1 260 ? -5.469 8.945 18.781 1 81.88 260 GLY B CA 1
ATOM 4418 C C . GLY B 1 260 ? -4.625 7.801 19.312 1 81.88 260 GLY B C 1
ATOM 4419 O O . GLY B 1 260 ? -3.764 7.277 18.609 1 81.88 260 GLY B O 1
ATOM 4420 N N . MET B 1 261 ? -4.805 7.344 20.5 1 83.25 261 MET B N 1
ATOM 4421 C CA . MET B 1 261 ? -4.055 6.223 21.047 1 83.25 261 MET B CA 1
ATOM 4422 C C . MET B 1 261 ? -4.516 4.902 20.438 1 83.25 261 MET B C 1
ATOM 4424 O O . MET B 1 261 ? -3.695 4.031 20.141 1 83.25 261 MET B O 1
ATOM 4428 N N . THR B 1 262 ? -5.766 4.742 20.344 1 89.5 262 THR B N 1
ATOM 4429 C CA . THR B 1 262 ? -6.41 3.67 19.594 1 89.5 262 THR B CA 1
ATOM 4430 C C . THR B 1 262 ? -7.352 4.238 18.531 1 89.5 262 THR B C 1
ATOM 4432 O O . THR B 1 262 ? -7.836 5.363 18.672 1 89.5 262 THR B O 1
ATOM 4435 N N . ALA B 1 263 ? -7.395 3.572 17.484 1 93.81 263 ALA B N 1
ATOM 4436 C CA . ALA B 1 263 ? -8.266 4.035 16.422 1 93.81 263 ALA B CA 1
ATOM 4437 C C . ALA B 1 263 ? -8.883 2.857 15.664 1 93.81 263 ALA B C 1
ATOM 4439 O O . ALA B 1 263 ? -8.25 1.809 15.523 1 93.81 263 ALA B O 1
ATOM 4440 N N . ARG B 1 264 ? -10.055 3.061 15.258 1 96.56 264 ARG B N 1
ATOM 4441 C CA . ARG B 1 264 ? -10.742 2.072 14.43 1 96.56 264 ARG B CA 1
ATOM 4442 C C . ARG B 1 264 ? -10.859 2.551 12.984 1 96.56 264 ARG B C 1
ATOM 4444 O O . ARG B 1 264 ? -11.289 3.678 12.734 1 96.56 264 ARG B O 1
ATOM 4451 N N . ALA B 1 265 ? -10.406 1.716 12.109 1 98.06 265 ALA B N 1
ATOM 4452 C CA . ALA B 1 265 ? -10.648 2.033 10.703 1 98.06 265 ALA B CA 1
ATOM 4453 C C . ALA B 1 265 ? -12.141 2.191 10.422 1 98.06 265 ALA B C 1
ATOM 4455 O O . ALA B 1 265 ? -12.953 1.417 10.922 1 98.06 265 ALA B O 1
ATOM 4456 N N . GLN B 1 266 ? -12.484 3.133 9.594 1 98.31 266 GLN B N 1
ATOM 4457 C CA . GLN B 1 266 ? -13.898 3.408 9.328 1 98.31 266 GLN B CA 1
ATOM 4458 C C . GLN B 1 266 ? -14.406 2.576 8.156 1 98.31 266 GLN B C 1
ATOM 4460 O O . GLN B 1 266 ? -13.695 2.387 7.168 1 98.31 266 GLN B O 1
ATOM 4465 N N . GLU B 1 267 ? -15.648 2.105 8.391 1 98.38 267 GLU B N 1
ATOM 4466 C CA . GLU B 1 267 ? -16.359 1.505 7.262 1 98.38 267 GLU B CA 1
ATOM 4467 C C . GLU B 1 267 ? -16.844 2.57 6.289 1 98.38 267 GLU B C 1
ATOM 4469 O O . GLU B 1 267 ? -17.672 3.408 6.645 1 98.38 267 GLU B O 1
ATOM 4474 N N . ILE B 1 268 ? -16.297 2.568 5.109 1 98.5 268 ILE B N 1
ATOM 4475 C CA . ILE B 1 268 ? -16.688 3.504 4.062 1 98.5 268 ILE B CA 1
ATOM 4476 C C . ILE B 1 268 ? -17.5 2.777 3 1 98.5 268 ILE B C 1
ATOM 4478 O O . ILE B 1 268 ? -17.156 1.669 2.586 1 98.5 268 ILE B O 1
ATOM 4482 N N . ASP B 1 269 ? -18.594 3.412 2.617 1 97.62 269 ASP B N 1
ATOM 4483 C CA . ASP B 1 269 ? -19.406 2.729 1.62 1 97.62 269 ASP B CA 1
ATOM 4484 C C . ASP B 1 269 ? -18.672 2.604 0.291 1 97.62 269 ASP B C 1
ATOM 4486 O O . ASP B 1 269 ? -17.844 3.449 -0.044 1 97.62 269 ASP B O 1
ATOM 4490 N N . TRP B 1 270 ? -19.062 1.604 -0.443 1 98.19 270 TRP B N 1
ATOM 4491 C CA . TRP B 1 270 ? -18.359 1.241 -1.672 1 98.19 270 TRP B CA 1
ATOM 4492 C C . TRP B 1 270 ? -18.422 2.375 -2.689 1 98.19 270 TRP B C 1
ATOM 4494 O O . TRP B 1 270 ? -17.438 2.658 -3.373 1 98.19 270 TRP B O 1
ATOM 4504 N N . GLU B 1 271 ? -19.516 3.035 -2.816 1 98.19 271 GLU B N 1
ATOM 4505 C CA . GLU B 1 271 ? -19.672 4.121 -3.777 1 98.19 271 GLU B CA 1
ATOM 4506 C C . GLU B 1 271 ? -18.719 5.27 -3.48 1 98.19 271 GLU B C 1
ATOM 4508 O O . GLU B 1 271 ? -18.141 5.859 -4.398 1 98.19 271 GLU B O 1
ATOM 4513 N N . THR B 1 272 ? -18.609 5.57 -2.213 1 98.69 272 THR B N 1
ATOM 4514 C CA . THR B 1 272 ? -17.672 6.617 -1.806 1 98.69 272 THR B CA 1
ATOM 4515 C C . THR B 1 272 ? -16.234 6.215 -2.123 1 98.69 272 THR B C 1
ATOM 4517 O O . THR B 1 272 ? -15.469 7.02 -2.65 1 98.69 272 THR B O 1
ATOM 4520 N N . LEU B 1 273 ? -15.859 4.945 -1.857 1 98.69 273 LEU B N 1
ATOM 4521 C CA . LEU B 1 273 ? -14.523 4.457 -2.172 1 98.69 273 LEU B CA 1
ATOM 4522 C C . LEU B 1 273 ? -14.25 4.535 -3.67 1 98.69 273 LEU B C 1
ATOM 4524 O O . LEU B 1 273 ? -13.156 4.902 -4.09 1 98.69 273 LEU B O 1
ATOM 4528 N N . GLN B 1 274 ? -15.227 4.246 -4.438 1 98.5 274 GLN B N 1
ATOM 4529 C CA . GLN B 1 274 ? -15.055 4.289 -5.887 1 98.5 274 GLN B CA 1
ATOM 4530 C C . GLN B 1 274 ? -14.906 5.723 -6.383 1 98.5 274 GLN B C 1
ATOM 4532 O O . GLN B 1 274 ? -14.148 5.988 -7.316 1 98.5 274 GLN B O 1
ATOM 4537 N N . ARG B 1 275 ? -15.633 6.629 -5.777 1 98.44 275 ARG B N 1
ATOM 4538 C CA . ARG B 1 275 ? -15.453 8.031 -6.129 1 98.44 275 ARG B CA 1
ATOM 4539 C C . ARG B 1 275 ? -14.047 8.508 -5.785 1 98.44 275 ARG B C 1
ATOM 4541 O O . ARG B 1 275 ? -13.406 9.203 -6.582 1 98.44 275 ARG B O 1
ATOM 4548 N N . ILE B 1 276 ? -13.578 8.078 -4.648 1 98.69 276 ILE B N 1
ATOM 4549 C CA . ILE B 1 276 ? -12.25 8.477 -4.191 1 98.69 276 ILE B CA 1
ATOM 4550 C C . ILE B 1 276 ? -11.195 7.949 -5.16 1 98.69 276 ILE B C 1
ATOM 4552 O O . ILE B 1 276 ? -10.344 8.711 -5.633 1 98.69 276 ILE B O 1
ATOM 4556 N N . GLN B 1 277 ? -11.273 6.645 -5.43 1 98.12 277 GLN B N 1
ATOM 4557 C CA . GLN B 1 277 ? -10.25 6.066 -6.305 1 98.12 277 GLN B CA 1
ATOM 4558 C C . GLN B 1 277 ? -10.305 6.695 -7.691 1 98.12 277 GLN B C 1
ATOM 4560 O O . GLN B 1 277 ? -9.258 6.965 -8.297 1 98.12 277 GLN B O 1
ATOM 4565 N N . SER B 1 278 ? -11.477 6.965 -8.211 1 97.5 278 SER B N 1
ATOM 4566 C CA . SER B 1 278 ? -11.625 7.566 -9.531 1 97.5 278 SER B CA 1
ATOM 4567 C C . SER B 1 278 ? -11.07 8.984 -9.562 1 97.5 278 SER B C 1
ATOM 4569 O O . SER B 1 278 ? -10.383 9.367 -10.508 1 97.5 278 SER B O 1
ATOM 4571 N N . ARG B 1 279 ? -11.352 9.766 -8.547 1 98.31 279 ARG B N 1
ATOM 4572 C CA . ARG B 1 279 ? -10.883 11.141 -8.484 1 98.31 279 ARG B CA 1
ATOM 4573 C C . ARG B 1 279 ? -9.367 11.195 -8.328 1 98.31 279 ARG B C 1
ATOM 4575 O O . ARG B 1 279 ? -8.703 12.016 -8.961 1 98.31 279 ARG B O 1
ATOM 4582 N N . ILE B 1 280 ? -8.812 10.297 -7.52 1 98.44 280 ILE B N 1
ATOM 4583 C CA . ILE B 1 280 ? -7.375 10.297 -7.285 1 98.44 280 ILE B CA 1
ATOM 4584 C C . ILE B 1 280 ? -6.645 9.883 -8.562 1 98.44 280 ILE B C 1
ATOM 4586 O O . ILE B 1 280 ? -5.699 10.547 -8.984 1 98.44 280 ILE B O 1
ATOM 4590 N N . THR B 1 281 ? -7.086 8.805 -9.203 1 95.81 281 THR B N 1
ATOM 4591 C CA . THR B 1 281 ? -6.418 8.328 -10.406 1 95.81 281 THR B CA 1
ATOM 4592 C C . THR B 1 281 ? -6.676 9.273 -11.578 1 95.81 281 THR B C 1
ATOM 4594 O O . THR B 1 281 ? -5.859 9.375 -12.5 1 95.81 281 THR B O 1
ATOM 4597 N N . GLY B 1 282 ? -7.82 9.953 -11.562 1 94.12 282 GLY B N 1
ATOM 4598 C CA . GLY B 1 282 ? -8.133 10.922 -12.609 1 94.12 282 GLY B CA 1
ATOM 4599 C C . GLY B 1 282 ? -7.297 12.18 -12.531 1 94.12 282 GLY B C 1
ATOM 4600 O O . GLY B 1 282 ? -6.914 12.742 -13.562 1 94.12 282 GLY B O 1
ATOM 4601 N N . THR B 1 283 ? -7.039 12.609 -11.336 1 94.12 283 THR B N 1
ATOM 4602 C CA . THR B 1 283 ? -6.293 13.844 -11.117 1 94.12 283 THR B CA 1
ATOM 4603 C C . THR B 1 283 ? -4.797 13.602 -11.266 1 94.12 283 THR B C 1
ATOM 4605 O O . THR B 1 283 ? -4.043 14.523 -11.594 1 94.12 283 THR B O 1
ATOM 4608 N N . ASN B 1 284 ? -4.367 12.359 -11.039 1 93.62 284 ASN B N 1
ATOM 4609 C CA . ASN B 1 284 ? -2.957 11.992 -11.07 1 93.62 284 ASN B CA 1
ATOM 4610 C C . ASN B 1 284 ? -2.689 10.891 -12.094 1 93.62 284 ASN B C 1
ATOM 4612 O O . ASN B 1 284 ? -2.865 9.703 -11.797 1 93.62 284 ASN B O 1
ATOM 4616 N N . GLU B 1 285 ? -2.055 11.195 -13.117 1 91 285 GLU B N 1
ATOM 4617 C CA . GLU B 1 285 ? -1.843 10.242 -14.195 1 91 285 GLU B CA 1
ATOM 4618 C C . GLU B 1 285 ? -0.806 9.188 -13.805 1 91 285 GLU B C 1
ATOM 4620 O O . GLU B 1 285 ? -0.759 8.109 -14.398 1 91 285 GLU B O 1
ATOM 4625 N N . ASN B 1 286 ? -0.039 9.531 -12.867 1 95 286 ASN B N 1
ATOM 4626 C CA . ASN B 1 286 ? 1.047 8.633 -12.484 1 95 286 ASN B CA 1
ATOM 4627 C C . ASN B 1 286 ? 0.652 7.746 -11.305 1 95 286 ASN B C 1
ATOM 4629 O O . ASN B 1 286 ? 1.504 7.086 -10.711 1 95 286 ASN B O 1
ATOM 4633 N N . VAL B 1 287 ? -0.617 7.785 -10.953 1 96.75 287 VAL B N 1
ATOM 4634 C CA . VAL B 1 287 ? -1.129 6.867 -9.938 1 96.75 287 VAL B CA 1
ATOM 4635 C C . VAL B 1 287 ? -1.764 5.652 -10.609 1 96.75 287 VAL B C 1
ATOM 4637 O O . VAL B 1 287 ? -2.621 5.797 -11.484 1 96.75 287 VAL B O 1
ATOM 4640 N N . ALA B 1 288 ? -1.325 4.477 -10.117 1 95.12 288 ALA B N 1
ATOM 4641 C CA . ALA B 1 288 ? -1.811 3.242 -10.734 1 95.12 288 ALA B CA 1
ATOM 4642 C C . ALA B 1 288 ? -2.879 2.582 -9.867 1 95.12 288 ALA B C 1
ATOM 4644 O O . ALA B 1 288 ? -3.752 1.876 -10.375 1 95.12 288 ALA B O 1
ATOM 4645 N N . ARG B 1 289 ? -2.715 2.795 -8.555 1 96.94 289 ARG B N 1
ATOM 4646 C CA . ARG B 1 289 ? -3.596 2.066 -7.645 1 96.94 289 ARG B CA 1
ATOM 4647 C C . ARG B 1 289 ? -3.963 2.922 -6.438 1 96.94 289 ARG B C 1
ATOM 4649 O O . ARG B 1 289 ? -3.131 3.674 -5.926 1 96.94 289 ARG B O 1
ATOM 4656 N N . VAL B 1 290 ? -5.18 2.74 -6.055 1 98.69 290 VAL B N 1
ATOM 4657 C CA . VAL B 1 290 ? -5.672 3.277 -4.793 1 98.69 290 VAL B CA 1
ATOM 4658 C C . VAL B 1 290 ? -6.141 2.139 -3.893 1 98.69 290 VAL B C 1
ATOM 4660 O O . VAL B 1 290 ? -6.902 1.269 -4.328 1 98.69 290 VAL B O 1
ATOM 4663 N N . VAL B 1 291 ? -5.598 2.137 -2.674 1 98.88 291 VAL B N 1
ATOM 4664 C CA . VAL B 1 291 ? -5.957 1.11 -1.703 1 98.88 291 VAL B CA 1
ATOM 4665 C C . VAL B 1 291 ? -6.559 1.764 -0.459 1 98.88 291 VAL B C 1
ATOM 4667 O O . VAL B 1 291 ? -6.266 2.924 -0.159 1 98.88 291 VAL B O 1
ATOM 4670 N N . TYR B 1 292 ? -7.465 1.019 0.204 1 98.88 292 TYR B N 1
ATOM 4671 C CA . TYR B 1 292 ? -8.055 1.502 1.445 1 98.88 292 TYR B CA 1
ATOM 4672 C C . TYR B 1 292 ? -7.512 0.734 2.645 1 98.88 292 TYR B C 1
ATOM 4674 O O . TYR B 1 292 ? -7.574 -0.497 2.682 1 98.88 292 TYR B O 1
ATOM 4682 N N . ASP B 1 293 ? -6.938 1.45 3.629 1 98.75 293 ASP B N 1
ATOM 4683 C CA . ASP B 1 293 ? -6.359 0.863 4.832 1 98.75 293 ASP B CA 1
ATOM 4684 C C . ASP B 1 293 ? -7.449 0.393 5.793 1 98.75 293 ASP B C 1
ATOM 4686 O O . ASP B 1 293 ? -8.125 1.21 6.422 1 98.75 293 ASP B O 1
ATOM 4690 N N . VAL B 1 294 ? -7.539 -0.892 6.016 1 98.69 294 VAL B N 1
ATOM 4691 C CA . VAL B 1 294 ? -8.641 -1.448 6.797 1 98.69 294 VAL B CA 1
ATOM 4692 C C . VAL B 1 294 ? -8.133 -1.869 8.172 1 98.69 294 VAL B C 1
ATOM 4694 O O . VAL B 1 294 ? -8.82 -2.584 8.906 1 98.69 294 VAL B O 1
ATOM 4697 N N . THR B 1 295 ? -6.965 -1.48 8.586 1 97.81 295 THR B N 1
ATOM 4698 C CA . THR B 1 295 ? -6.309 -1.95 9.797 1 97.81 295 THR B CA 1
ATOM 4699 C C . THR B 1 295 ? -6.602 -1.012 10.969 1 97.81 295 THR B C 1
ATOM 4701 O O . THR B 1 295 ? -6.441 0.205 10.844 1 97.81 295 THR B O 1
ATOM 4704 N N . HIS B 1 296 ? -6.984 -1.536 12.078 1 95.81 296 HIS B N 1
ATOM 4705 C CA . HIS B 1 296 ? -7.18 -0.735 13.281 1 95.81 296 HIS B CA 1
ATOM 4706 C C . HIS B 1 296 ? -5.844 -0.355 13.914 1 95.81 296 HIS B C 1
ATOM 4708 O O . HIS B 1 296 ? -4.797 -0.879 13.523 1 95.81 296 HIS B O 1
ATOM 4714 N N . LYS B 1 297 ? -5.824 0.552 14.75 1 92.56 297 LYS B N 1
ATOM 4715 C CA . LYS B 1 297 ? -4.73 0.861 15.664 1 92.56 297 LYS B CA 1
ATOM 4716 C C . LYS B 1 297 ? -5.027 0.345 17.078 1 92.56 297 LYS B C 1
ATOM 4718 O O . LYS B 1 297 ? -5.895 0.883 17.766 1 92.56 297 LYS B O 1
ATOM 4723 N N . PRO B 1 298 ? -4.242 -0.524 17.594 1 91.62 298 PRO B N 1
ATOM 4724 C CA . PRO B 1 298 ? -3.219 -1.33 16.922 1 91.62 298 PRO B CA 1
ATOM 4725 C C . PRO B 1 298 ? -3.807 -2.309 15.914 1 91.62 298 PRO B C 1
ATOM 4727 O O . PRO B 1 298 ? -4.992 -2.635 15.977 1 91.62 298 PRO B O 1
ATOM 4730 N N . PRO B 1 299 ? -2.959 -2.842 15.047 1 92.69 299 PRO B N 1
ATOM 4731 C CA . PRO B 1 299 ? -1.498 -2.736 15.008 1 92.69 299 PRO B CA 1
ATOM 4732 C C . PRO B 1 299 ? -1.016 -1.544 14.18 1 92.69 299 PRO B C 1
ATOM 4734 O O . PRO B 1 299 ? 0.169 -1.203 14.219 1 92.69 299 PRO B O 1
ATOM 4737 N N . ALA B 1 300 ? -1.828 -0.912 13.391 1 91.94 300 ALA B N 1
ATOM 4738 C CA . ALA B 1 300 ? -1.401 0.214 12.562 1 91.94 300 ALA B CA 1
ATOM 4739 C C . ALA B 1 300 ? -1.279 1.488 13.391 1 91.94 300 ALA B C 1
ATOM 4741 O O . ALA B 1 300 ? -1.897 1.607 14.453 1 91.94 300 ALA B O 1
ATOM 4742 N N . THR B 1 301 ? -0.474 2.393 12.961 1 93.06 301 THR B N 1
ATOM 4743 C CA . THR B 1 301 ? -0.524 3.771 13.438 1 93.06 301 THR B CA 1
ATOM 4744 C C . THR B 1 301 ? -1.493 4.598 12.594 1 93.06 301 THR B C 1
ATOM 4746 O O . THR B 1 301 ? -2.139 4.07 11.688 1 93.06 301 THR B O 1
ATOM 4749 N N . ILE B 1 302 ? -1.638 5.805 12.953 1 93.44 302 ILE B N 1
ATOM 4750 C CA . ILE B 1 302 ? -2.492 6.672 12.148 1 93.44 302 ILE B CA 1
ATOM 4751 C C . ILE B 1 302 ? -1.764 7.07 10.867 1 93.44 302 ILE B C 1
ATOM 4753 O O . ILE B 1 302 ? -2.229 6.773 9.766 1 93.44 302 ILE B O 1
ATOM 4757 N N . GLU B 1 303 ? -0.596 7.629 11.07 1 95.19 303 GLU B N 1
ATOM 4758 C CA . GLU B 1 303 ? 0.226 8.047 9.938 1 95.19 303 GLU B CA 1
ATOM 4759 C C . GLU B 1 303 ? 1.119 6.91 9.453 1 95.19 303 GLU B C 1
ATOM 4761 O O . GLU B 1 303 ? 1.383 5.961 10.195 1 95.19 303 GLU B O 1
ATOM 4766 N N . TYR B 1 304 ? 1.555 6.98 8.305 1 96.31 304 TYR B N 1
ATOM 4767 C CA . TYR B 1 304 ? 2.328 5.902 7.699 1 96.31 304 TYR B CA 1
ATOM 4768 C C . TYR B 1 304 ? 3.791 5.973 8.125 1 96.31 304 TYR B C 1
ATOM 4770 O O . TYR B 1 304 ? 4.508 4.973 8.078 1 96.31 304 TYR B O 1
ATOM 4778 N N . GLU B 1 305 ? 4.312 7.156 8.336 1 94.38 305 GLU B N 1
ATOM 4779 C CA . GLU B 1 305 ? 5.656 7.336 8.875 1 94.38 305 GLU B CA 1
ATOM 4780 C C . GLU B 1 305 ? 5.652 8.305 10.055 1 94.38 305 GLU B C 1
ATOM 4782 O O . GLU B 1 305 ? 4.816 9.203 10.125 1 94.38 305 GLU B O 1
#

Solvent-accessible surface area (backbone atoms only — not comparable to full-atom values): 31896 Å² total; per-residue (Å²): 131,76,54,54,83,58,48,51,60,51,42,22,51,50,47,31,66,72,51,56,94,52,24,28,29,30,67,46,76,77,45,51,47,28,48,41,30,48,52,43,47,32,72,39,55,40,71,40,32,32,43,34,32,72,42,52,69,33,60,59,70,65,45,66,59,48,51,49,61,73,47,58,86,44,84,40,53,40,79,42,84,36,30,68,62,46,47,60,73,35,57,88,43,47,52,57,67,58,52,46,51,50,50,50,51,53,48,32,52,55,50,48,52,51,34,58,74,61,58,34,36,29,38,44,39,41,43,31,28,66,58,48,50,56,26,68,80,36,90,54,49,78,74,53,54,57,69,52,59,90,75,67,77,53,80,45,74,46,49,73,41,37,85,30,48,76,69,42,49,43,52,44,20,47,73,71,68,35,48,79,53,47,47,84,66,56,79,74,59,90,63,34,48,54,30,26,28,58,47,54,59,43,72,68,58,48,51,51,25,28,54,32,27,51,51,42,48,63,73,42,50,87,71,63,48,45,35,61,41,31,24,34,52,41,68,29,37,13,33,55,93,92,36,79,38,80,14,32,28,35,36,36,37,40,25,40,47,89,78,71,80,44,32,40,41,57,89,71,57,66,70,60,51,45,49,50,37,51,51,42,41,69,75,29,83,59,41,18,37,30,26,38,42,57,40,29,28,66,39,17,49,91,53,48,78,130,77,52,54,85,57,47,51,60,51,42,24,50,49,48,31,66,72,52,57,92,52,23,27,28,31,68,46,78,78,43,52,47,27,48,41,31,48,52,43,47,33,72,40,54,40,70,40,33,32,42,34,32,72,43,51,69,34,60,59,71,64,45,68,59,48,51,50,61,73,46,56,86,45,85,40,54,41,78,41,85,38,30,68,64,45,48,60,72,36,57,87,42,46,51,59,67,60,51,48,52,51,49,49,51,53,48,30,52,55,47,48,53,52,35,58,75,61,58,35,37,30,38,46,40,41,44,30,28,67,58,49,50,55,25,68,80,36,89,53,46,78,71,55,53,54,67,52,58,90,77,67,77,53,81,44,77,46,49,73,40,36,85,30,48,75,70,43,49,43,51,43,22,47,73,72,68,36,48,79,53,47,48,86,65,56,81,74,59,90,62,34,47,55,30,26,28,58,46,54,60,42,73,68,56,48,51,50,26,28,53,34,28,51,50,42,48,63,73,42,51,89,71,63,48,46,36,61,41,32,24,35,51,42,66,30,36,14,34,54,94,91,37,79,39,82,13,32,28,33,37,36,38,42,25,42,48,91,77,69,81,44,33,40,39,58,90,70,57,64,69,58,52,45,51,50,38,50,51,42,40,69,76,29,84,59,40,19,38,33,27,38,41,56,42,29,26,68,39,18,49,89,54,48,80

pLDDT: mean 90.59, std 13.51, range [32.56, 98.88]

Nearest PDB structures (foldseek):
  2dpl-assembly1_A  TM=9.478E-01  e=5.609E-35  Pyrococcus horikoshii OT3
  6jp9-assembly1_A  TM=9.337E-01  e=3.225E-35  Methanocaldococcus jannaschii DSM 2661
  7sbc-assembly1_C  TM=8.945E-01  e=1.834E-33  Acinetobacter baumannii
  7sbc-assembly1_B  TM=8.958E-01  e=3.980E-33  Acinetobacter baumannii
  5tw7-assembly2_B  TM=8.931E-01  e=1.178E-28  Neisseria gonorrhoeae

InterPro domains:
  IPR001674 GMP synthase, C-terminal [PF00958] (223-304)
  IPR001674 GMP synthase, C-terminal [TIGR00884] (7-305)
  IPR001674 GMP synthase, C-terminal [cd01997] (15-305)
  IPR014729 Rossmann-like alpha/beta/alpha sandwich fold [G3DSA:3.40.50.620] (2-190)
  IPR022310 NAD/GMP synthase [PF02540] (18-48)
  IPR025777 GMP synthetase ATP pyrophosphatase domain [PS51553] (2-185)
  IPR026598 GMP synthase subunit B [MF_00345] (2-305)

Foldseek 3Di:
DDDLVPLLVVLLVVLCVVQPQFAEEEEDPLALLSVLLQLSNCVNHNLSYAYEYEDQLQAAVCSLVVVCVLCVVRPNYHYHDNPVVLLVQLAQPQDPVVNVVSLLLVVLVVRVVVCVVSNGQEYEYSAAQVNVVVCVVPVVPPVCCPSNDPPDNHNYYHHSHHHDDPVVSLVNCVVSVNPVSSPPDADADPSHCVLLEHTGDDPLQSVLQNQLQVLFCVLCVVVVFNDKGKHFHAWDWADDDHDIDIATEIEIFTWHDDPQQWTATDDDDPVSVVSSFCSSCVVRVRHGYYHYDHQIPVVDHRTND/DDDLVPLLVVLLVVLCVVQPQFAEEEEDPLALLSVLLQLSNCVNHNLSYAYEYEDQLQAAVCSLVVVCVLCVVRPNYHYHDNPVVLLVQLAQPQDPVVNVVSLLQVVLVVRVVSCVVSNHQEYEYSAAQVNVVVCVVPVVPVVCCPSNDPPDNHPYYHHSHHHDDPVVSLVNCVVSVNPVSSPDDADADPSHCVLLEHTGDDPLQSVLQNQLQVLFCVLCVVVVFNDKGKHFHAWDWADDDHDIDIATEIEIFTWHDDPQQWTATDDDDPVSVVSSFCSSCVVRVRHGYYHYDHQIPVVDHRTND